Protein AF-A0A1V9Y8E9-F1 (afdb_monomer_lite)

Structure (mmCIF, N/CA/C/O backbone):
data_AF-A0A1V9Y8E9-F1
#
_entry.id   AF-A0A1V9Y8E9-F1
#
loop_
_atom_site.group_PDB
_atom_site.id
_atom_site.type_symbol
_atom_site.label_atom_id
_atom_site.label_alt_id
_atom_site.label_comp_id
_atom_site.label_asym_id
_atom_site.label_entity_id
_atom_site.label_seq_id
_atom_site.pdbx_PDB_ins_code
_atom_site.Cartn_x
_atom_site.Cartn_y
_atom_site.Cartn_z
_atom_site.occupancy
_atom_site.B_iso_or_equiv
_atom_site.auth_seq_id
_atom_site.auth_comp_id
_atom_site.auth_asym_id
_atom_site.auth_atom_id
_atom_site.pdbx_PDB_model_num
ATOM 1 N N . MET A 1 1 ? -46.757 1.514 10.590 1.00 27.94 1 MET A N 1
ATOM 2 C CA . MET A 1 1 ? -47.059 1.761 12.021 1.00 27.94 1 MET A CA 1
ATOM 3 C C . MET A 1 1 ? -45.812 1.598 12.901 1.00 27.94 1 MET A C 1
ATOM 5 O O . MET A 1 1 ? -45.515 2.509 13.655 1.00 27.94 1 MET A O 1
ATOM 9 N N . LEU A 1 2 ? -45.015 0.527 12.746 1.00 30.78 2 LEU A N 1
ATOM 10 C CA . LEU A 1 2 ? -43.746 0.341 13.482 1.00 30.78 2 LEU A CA 1
ATOM 11 C C . LEU A 1 2 ? -42.596 1.287 13.077 1.00 30.78 2 LEU A C 1
ATOM 13 O O . LEU A 1 2 ? -41.832 1.700 13.943 1.00 30.78 2 LEU A O 1
ATOM 17 N N . SER A 1 3 ? -42.491 1.683 11.804 1.00 28.12 3 SER A N 1
ATOM 18 C CA . SER A 1 3 ? -41.531 2.711 11.362 1.00 28.12 3 SER A CA 1
ATOM 19 C C . SER A 1 3 ? -41.838 4.088 11.962 1.00 28.12 3 SER A C 1
ATOM 21 O O . SER A 1 3 ? -40.923 4.800 12.355 1.00 28.12 3 SER A O 1
ATOM 23 N N . LEU A 1 4 ? -43.125 4.420 12.118 1.00 30.38 4 LEU A N 1
ATOM 24 C CA . LEU A 1 4 ? -43.595 5.629 12.798 1.00 30.38 4 LEU A CA 1
ATOM 25 C C . LEU A 1 4 ? -43.244 5.620 14.287 1.00 30.38 4 LEU A C 1
ATOM 27 O O . LEU A 1 4 ? -42.761 6.629 14.777 1.00 30.38 4 LEU A O 1
ATOM 31 N N . ILE A 1 5 ? -43.387 4.483 14.974 1.00 34.28 5 ILE A N 1
ATOM 32 C CA . ILE A 1 5 ? -43.028 4.349 16.395 1.00 34.28 5 ILE A CA 1
ATOM 33 C C . ILE A 1 5 ? -41.507 4.466 16.591 1.00 34.28 5 ILE A C 1
ATOM 35 O O . ILE A 1 5 ? -41.053 5.157 17.494 1.00 34.28 5 ILE A O 1
ATOM 39 N N . LEU A 1 6 ? -40.694 3.858 15.720 1.00 36.53 6 LEU A N 1
ATOM 40 C CA . LEU A 1 6 ? -39.227 3.951 15.782 1.00 36.53 6 LEU A CA 1
ATOM 41 C C . LEU A 1 6 ? -38.698 5.350 15.427 1.00 36.53 6 LEU A C 1
ATOM 43 O O . LEU A 1 6 ? -37.772 5.835 16.080 1.00 36.53 6 LEU A O 1
ATOM 47 N N . MET A 1 7 ? -39.310 6.016 14.445 1.00 35.41 7 MET A N 1
ATOM 48 C CA . MET A 1 7 ? -38.987 7.398 14.084 1.00 35.41 7 MET A CA 1
ATOM 49 C C . MET A 1 7 ? -39.458 8.376 15.168 1.00 35.41 7 MET A C 1
ATOM 51 O O . MET A 1 7 ? -38.724 9.301 15.505 1.00 35.41 7 MET A O 1
ATOM 55 N N . GLN A 1 8 ? -40.614 8.120 15.793 1.00 35.00 8 GLN A N 1
ATOM 56 C CA . GLN A 1 8 ? -41.109 8.867 16.951 1.00 35.00 8 GLN A CA 1
ATOM 57 C C . GLN A 1 8 ? -40.226 8.676 18.180 1.00 35.00 8 GLN A C 1
ATOM 59 O O . GLN A 1 8 ? -39.988 9.661 18.854 1.00 35.00 8 GLN A O 1
ATOM 64 N N . ILE A 1 9 ? -39.680 7.483 18.447 1.00 43.41 9 ILE A N 1
ATOM 65 C CA . ILE A 1 9 ? -38.758 7.229 19.573 1.00 43.41 9 ILE A CA 1
ATOM 66 C C . ILE A 1 9 ? -37.392 7.897 19.347 1.00 43.41 9 ILE A C 1
ATOM 68 O O . ILE A 1 9 ? -36.772 8.378 20.294 1.00 43.41 9 ILE A O 1
ATOM 72 N N . HIS A 1 10 ? -36.910 7.961 18.103 1.00 40.62 10 HIS A N 1
ATOM 73 C CA . HIS A 1 10 ? -35.666 8.664 17.779 1.00 40.62 10 HIS A CA 1
ATOM 74 C C . HIS A 1 10 ? -35.839 10.193 17.816 1.00 40.62 10 HIS A C 1
ATOM 76 O O . HIS A 1 10 ? -34.988 10.883 18.378 1.00 40.62 10 HIS A O 1
ATOM 82 N N . LEU A 1 11 ? -36.977 10.715 17.329 1.00 39.19 11 LEU A N 1
ATOM 83 C CA . LEU A 1 11 ? -37.386 12.104 17.572 1.00 39.19 11 LEU A CA 1
ATOM 84 C C . LEU A 1 11 ? -37.595 12.376 19.066 1.00 39.19 11 LEU A C 1
ATOM 86 O O . LEU A 1 11 ? -37.240 13.457 19.517 1.00 39.19 11 LEU A O 1
ATOM 90 N N . LEU A 1 12 ? -38.111 11.406 19.833 1.00 43.88 12 LEU A N 1
ATOM 91 C CA . LEU A 1 12 ? -38.261 11.494 21.286 1.00 43.88 12 LEU A CA 1
ATOM 92 C C . LEU A 1 12 ? -36.899 11.649 21.944 1.00 43.88 12 LEU A C 1
ATOM 94 O O . LEU A 1 12 ? -36.734 12.547 22.743 1.00 43.88 12 LEU A O 1
ATOM 98 N N . LEU A 1 13 ? -35.907 10.833 21.583 1.00 46.38 13 LEU A N 1
ATOM 99 C CA . LEU A 1 13 ? -34.541 10.935 22.109 1.00 46.38 13 LEU A CA 1
ATOM 100 C C . LEU A 1 13 ? -33.907 12.298 21.796 1.00 46.38 13 LEU A C 1
ATOM 102 O O . LEU A 1 13 ? -33.300 12.900 22.677 1.00 46.38 13 LEU A O 1
ATOM 106 N N . LEU A 1 14 ? -34.104 12.823 20.582 1.00 43.41 14 LEU A N 1
ATOM 107 C CA . LEU A 1 14 ? -33.632 14.154 20.170 1.00 43.41 14 LEU A CA 1
ATOM 108 C C . LEU A 1 14 ? -34.391 15.307 20.856 1.00 43.41 14 LEU A C 1
ATOM 110 O O . LEU A 1 14 ? -33.781 16.308 21.230 1.00 43.41 14 LEU A O 1
ATOM 114 N N . MET A 1 15 ? -35.706 15.177 21.050 1.00 40.22 15 MET A N 1
ATOM 115 C CA . MET A 1 15 ? -36.548 16.164 21.738 1.00 40.22 15 MET A CA 1
ATOM 116 C C . MET A 1 15 ? -36.391 16.111 23.260 1.00 40.22 15 MET A C 1
ATOM 118 O O . MET A 1 15 ? -36.452 17.150 23.905 1.00 40.22 15 MET A O 1
ATOM 122 N N . VAL A 1 16 ? -36.138 14.942 23.845 1.00 46.31 16 VAL A N 1
ATOM 123 C CA . VAL A 1 16 ? -35.890 14.745 25.280 1.00 46.31 16 VAL A CA 1
ATOM 124 C C . VAL A 1 16 ? -34.505 15.286 25.651 1.00 46.31 16 VAL A C 1
ATOM 126 O O . VAL A 1 16 ? -34.413 15.997 26.655 1.00 46.31 16 VAL A O 1
ATOM 129 N N . ARG A 1 17 ? -33.482 15.091 24.792 1.00 45.94 17 ARG A N 1
ATOM 130 C CA . ARG A 1 17 ? -32.176 15.788 24.880 1.00 45.94 17 ARG A CA 1
ATOM 131 C C . ARG A 1 17 ? -32.334 17.318 24.816 1.00 45.94 17 ARG A C 1
ATOM 133 O O . ARG A 1 17 ? -31.644 18.017 25.546 1.00 45.94 17 ARG A O 1
ATOM 140 N N . LYS A 1 18 ? -33.236 17.850 23.972 1.00 43.47 18 LYS A N 1
ATOM 141 C CA . LYS A 1 18 ? -33.399 19.308 23.759 1.00 43.47 18 LYS A CA 1
ATOM 142 C C . LYS A 1 18 ? -34.372 20.031 24.705 1.00 43.47 18 LYS A C 1
ATOM 144 O O . LYS A 1 18 ? -34.115 21.183 25.030 1.00 43.47 18 LYS A O 1
ATOM 149 N N . ASN A 1 19 ? -35.471 19.408 25.138 1.00 38.22 19 ASN A N 1
ATOM 150 C CA . ASN A 1 19 ? -36.590 20.108 25.795 1.00 38.22 19 ASN A CA 1
ATOM 151 C C . ASN A 1 19 ? -36.984 19.560 27.179 1.00 38.22 19 ASN A C 1
ATOM 153 O O . ASN A 1 19 ? -37.423 20.348 28.015 1.00 38.22 19 ASN A O 1
ATOM 157 N N . CYS A 1 20 ? -36.839 18.258 27.457 1.00 43.28 20 CYS A N 1
ATOM 158 C CA . CYS A 1 20 ? -37.268 17.687 28.747 1.00 43.28 20 CYS A CA 1
ATOM 159 C C . CYS A 1 20 ? -36.169 17.725 29.815 1.00 43.28 20 CYS A C 1
ATOM 161 O O . CYS A 1 20 ? -36.440 18.126 30.944 1.00 43.28 20 CYS A O 1
ATOM 163 N N . PHE A 1 21 ? -34.928 17.370 29.468 1.00 43.75 21 PHE A N 1
ATOM 164 C CA . PHE A 1 21 ? -33.824 17.347 30.440 1.00 43.75 21 PHE A CA 1
ATOM 165 C C . PHE A 1 21 ? -33.105 18.689 30.603 1.00 43.75 21 PHE A C 1
ATOM 167 O O . PHE A 1 21 ? -32.403 18.888 31.585 1.00 43.75 21 PHE A O 1
ATOM 174 N N . HIS A 1 22 ? -33.319 19.657 29.707 1.00 40.09 22 HIS A N 1
ATOM 175 C CA . HIS A 1 22 ? -32.633 20.950 29.803 1.00 40.09 22 HIS A CA 1
ATOM 176 C C . HIS A 1 22 ? -33.200 21.877 30.896 1.00 40.09 22 HIS A C 1
ATOM 178 O O . HIS A 1 22 ? -32.537 22.828 31.301 1.00 40.09 22 HIS A O 1
ATOM 184 N N . ARG A 1 23 ? -34.418 21.606 31.393 1.00 37.34 23 ARG A N 1
ATOM 185 C CA . ARG A 1 23 ? -35.087 22.395 32.448 1.00 37.34 23 ARG A CA 1
ATOM 186 C C . ARG A 1 23 ? -35.115 21.729 33.823 1.00 37.34 23 ARG A C 1
ATOM 188 O O . ARG A 1 23 ? -35.592 22.349 34.770 1.00 37.34 23 ARG A O 1
ATOM 195 N N . ILE A 1 24 ? -34.634 20.496 33.947 1.00 41.66 24 ILE A N 1
ATOM 196 C CA . ILE A 1 24 ? -34.676 19.739 35.198 1.00 41.66 24 ILE A CA 1
ATOM 197 C C . ILE A 1 24 ? -33.234 19.594 35.678 1.00 41.66 24 ILE A C 1
ATOM 199 O O . ILE A 1 24 ? -32.452 18.835 35.125 1.00 41.66 24 ILE A O 1
ATOM 203 N N . THR A 1 25 ? -32.881 20.345 36.718 1.00 37.84 25 THR A N 1
ATOM 204 C CA . THR A 1 25 ? -31.557 20.376 37.364 1.00 37.84 25 THR A CA 1
ATOM 205 C C . THR A 1 25 ? -31.200 19.083 38.119 1.00 37.84 25 THR A C 1
ATOM 207 O O . THR A 1 25 ? -30.209 19.040 38.841 1.00 37.84 25 THR A O 1
ATOM 210 N N . SER A 1 26 ? -31.982 18.017 37.939 1.00 43.72 26 SER A N 1
ATOM 211 C CA . SER A 1 26 ? -31.778 16.684 38.502 1.00 43.72 26 SER A CA 1
ATOM 212 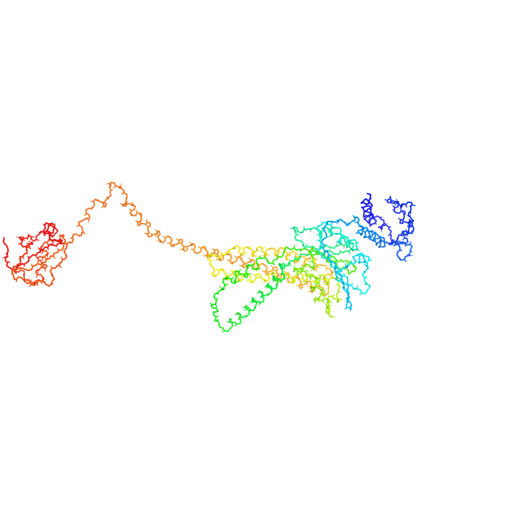C C . SER A 1 26 ? -31.899 15.645 37.385 1.00 43.72 26 SER A C 1
ATOM 214 O O . SER A 1 26 ? -32.958 15.521 36.776 1.00 43.72 26 SER A O 1
ATOM 216 N N . TYR A 1 27 ? -30.834 14.885 37.126 1.00 56.19 27 TYR A N 1
ATOM 217 C CA . TYR A 1 27 ? -30.711 13.902 36.034 1.00 56.19 27 TYR A CA 1
ATOM 218 C C . TYR A 1 27 ? -31.659 12.683 36.126 1.00 56.19 27 TYR A C 1
ATOM 220 O O . TYR A 1 27 ? -31.591 11.787 35.285 1.00 56.19 27 TYR A O 1
ATOM 228 N N . ASN A 1 28 ? -32.576 12.675 37.097 1.00 59.16 28 ASN A N 1
ATOM 229 C CA . ASN A 1 28 ? -33.458 11.561 37.424 1.00 59.16 28 ASN A CA 1
ATOM 230 C C . ASN A 1 28 ? -34.929 11.990 37.329 1.00 59.16 28 ASN A C 1
ATOM 232 O O . ASN A 1 28 ? -35.324 13.043 37.843 1.00 59.16 28 ASN A O 1
ATOM 236 N N . VAL A 1 29 ? -35.757 11.163 36.686 1.00 65.25 29 VAL A N 1
ATOM 237 C CA . VAL A 1 29 ? -37.194 11.417 36.502 1.00 65.25 29 VAL A CA 1
ATOM 238 C C . VAL A 1 29 ? -38.008 10.381 37.275 1.00 65.25 29 VAL A C 1
ATOM 240 O O . VAL A 1 29 ? -37.905 9.187 37.018 1.00 65.25 29 VAL A O 1
ATOM 243 N N . CYS A 1 30 ? -38.863 10.822 38.203 1.00 67.81 30 CYS A N 1
ATOM 244 C CA . CYS A 1 30 ? -39.810 9.927 38.878 1.00 67.81 30 CYS A CA 1
ATOM 245 C C . CYS A 1 30 ? -40.819 9.329 37.887 1.00 67.81 30 CYS A C 1
ATOM 247 O O . CYS A 1 30 ? -41.241 9.986 36.932 1.00 67.81 30 CYS A O 1
ATOM 249 N N . TYR A 1 31 ? -41.298 8.118 38.171 1.00 71.31 31 TYR A N 1
ATOM 250 C CA . TYR A 1 31 ? -42.186 7.359 37.281 1.00 71.31 31 TYR A CA 1
ATOM 251 C C . TYR A 1 31 ? -43.454 8.109 36.843 1.00 71.31 31 TYR A C 1
ATOM 253 O O . TYR A 1 31 ? -43.887 7.987 35.697 1.00 71.31 31 TYR A O 1
ATOM 261 N N . THR A 1 32 ? -44.038 8.907 37.741 1.00 66.56 32 THR A N 1
ATOM 262 C CA . THR A 1 32 ? -45.237 9.715 37.472 1.00 66.56 32 THR A CA 1
ATOM 263 C C . THR A 1 32 ? -44.960 10.822 36.459 1.00 66.56 32 THR A C 1
ATOM 265 O O . THR A 1 32 ? -45.705 10.973 35.495 1.00 66.56 32 THR A O 1
ATOM 268 N N . LYS A 1 33 ? -43.833 11.528 36.606 1.00 66.69 33 LYS A N 1
ATOM 269 C CA . LYS A 1 33 ? -43.408 12.582 35.674 1.00 66.69 33 LYS A CA 1
ATOM 270 C C . LYS A 1 33 ? -43.026 12.028 34.304 1.00 66.69 33 LYS A C 1
ATOM 272 O O . LYS A 1 33 ? -43.284 12.678 33.295 1.00 66.69 33 LYS A O 1
ATOM 277 N N . LEU A 1 34 ? -42.435 10.831 34.252 1.00 65.06 34 LEU A N 1
ATOM 278 C CA . LEU A 1 34 ? -42.144 10.162 32.984 1.00 65.06 34 LEU A CA 1
ATOM 279 C C . LEU A 1 34 ? -43.442 9.797 32.246 1.00 65.06 34 LEU A C 1
ATOM 281 O O . LEU A 1 34 ? -43.548 10.032 31.044 1.00 65.06 34 LEU A O 1
ATOM 285 N N . TYR A 1 35 ? -44.436 9.258 32.960 1.00 65.12 35 TYR A N 1
ATOM 286 C CA . TYR A 1 35 ? -45.745 8.932 32.389 1.00 65.12 35 TYR A CA 1
ATOM 287 C C . TYR A 1 35 ? -46.456 10.178 31.848 1.00 65.12 35 TYR A C 1
ATOM 289 O O . TYR A 1 35 ? -46.887 10.188 30.698 1.00 65.12 35 TYR A O 1
ATOM 297 N N . GLU A 1 36 ? -46.507 11.255 32.635 1.00 62.78 36 GLU A N 1
ATOM 298 C CA . GLU A 1 36 ? -47.076 12.541 32.214 1.00 62.78 36 GLU A CA 1
ATOM 299 C C . GLU A 1 36 ? -46.347 13.121 30.994 1.00 62.78 36 GLU A C 1
ATOM 301 O O . GLU A 1 36 ? -46.990 13.606 30.065 1.00 62.78 36 GLU A O 1
ATOM 306 N N . GLY A 1 37 ? -45.015 13.012 30.949 1.00 62.12 37 GLY A N 1
ATOM 307 C CA . GLY A 1 37 ? -44.209 13.431 29.803 1.00 62.12 37 GLY A CA 1
ATOM 308 C C . GLY A 1 37 ? -44.497 12.625 28.533 1.00 62.12 37 GLY A C 1
ATOM 309 O O . GLY A 1 37 ? -44.629 13.201 27.456 1.00 62.12 37 GLY A O 1
ATOM 310 N N . LEU A 1 38 ? -44.647 11.302 28.643 1.00 61.25 38 LEU A N 1
ATOM 311 C CA . LEU A 1 38 ? -44.994 10.433 27.511 1.00 61.25 38 LEU A CA 1
ATOM 312 C C . LEU A 1 38 ? -46.406 10.715 26.983 1.00 61.25 38 LEU A C 1
ATOM 314 O O . LEU A 1 38 ? -46.599 10.797 25.769 1.00 61.25 38 LEU A O 1
ATOM 318 N N . VAL A 1 39 ? -47.367 10.940 27.884 1.00 61.06 39 VAL A N 1
ATOM 319 C CA . VAL A 1 39 ? -48.742 11.324 27.533 1.00 61.06 39 VAL A CA 1
ATOM 320 C C . VAL A 1 39 ? -48.775 12.708 26.876 1.00 61.06 39 VAL A C 1
ATOM 322 O O . VAL A 1 39 ? -49.444 12.878 25.858 1.00 61.06 39 VAL A O 1
ATOM 325 N N . ALA A 1 40 ? -47.996 13.675 27.373 1.00 54.97 40 ALA A N 1
ATOM 326 C CA . ALA A 1 40 ? -47.855 15.000 26.760 1.00 54.97 40 ALA A CA 1
ATOM 327 C C . ALA A 1 40 ? -47.226 14.950 25.353 1.00 54.97 40 ALA A C 1
ATOM 329 O O . ALA A 1 40 ? -47.510 15.804 24.515 1.00 54.97 40 ALA A O 1
ATOM 330 N N . LEU A 1 41 ? -46.412 13.927 25.073 1.00 48.50 41 LEU A N 1
ATOM 331 C CA . LEU A 1 41 ? -45.850 13.633 23.750 1.00 48.50 41 LEU A CA 1
ATOM 332 C C . LEU A 1 41 ? -46.800 12.798 22.864 1.00 48.50 41 LEU A C 1
ATOM 334 O O . LEU A 1 41 ? -46.433 12.421 21.751 1.00 48.50 41 LEU A O 1
ATOM 338 N N . GLY A 1 42 ? -48.022 12.516 23.333 1.00 47.28 42 GLY A N 1
ATOM 339 C CA . GLY A 1 42 ? -49.058 11.780 22.603 1.00 47.28 42 GLY A CA 1
ATOM 340 C C . GLY A 1 42 ? -48.898 10.256 22.623 1.00 47.28 42 GLY A C 1
ATOM 341 O O . GLY A 1 42 ? -49.645 9.554 21.939 1.00 47.28 42 GLY A O 1
ATOM 342 N N . ILE A 1 43 ? -47.955 9.720 23.402 1.00 54.75 43 ILE A N 1
ATOM 343 C CA . ILE A 1 43 ? -47.678 8.283 23.486 1.00 54.75 43 ILE A CA 1
ATOM 344 C C . ILE A 1 43 ? -48.504 7.681 24.622 1.00 54.75 43 ILE A C 1
ATOM 346 O O . ILE A 1 43 ? -48.225 7.899 25.798 1.00 54.75 43 ILE A O 1
ATOM 350 N N . HIS A 1 44 ? -49.506 6.880 24.262 1.00 57.53 44 HIS A N 1
ATOM 351 C CA . HIS A 1 44 ? -50.365 6.180 25.214 1.00 57.53 44 HIS A CA 1
ATOM 352 C C . HIS A 1 44 ? -49.958 4.707 25.304 1.00 57.53 44 HIS A C 1
ATOM 354 O O . HIS A 1 44 ? -49.737 4.047 24.285 1.00 57.53 44 HIS A O 1
ATOM 360 N N . CYS A 1 45 ? -49.846 4.181 26.526 1.00 55.66 45 CYS A N 1
ATOM 361 C CA . CYS A 1 45 ? -49.600 2.757 26.729 1.00 55.66 45 CYS A CA 1
ATOM 362 C C . CYS A 1 45 ? -50.869 1.967 26.341 1.00 55.66 45 CYS A C 1
ATOM 364 O O . CYS A 1 45 ? -51.962 2.382 26.729 1.00 55.66 45 CYS A O 1
ATOM 366 N N . PRO A 1 46 ? -50.774 0.856 25.586 1.00 64.31 46 PRO A N 1
ATOM 367 C CA . PRO A 1 46 ? -51.939 0.038 25.252 1.00 64.31 46 PRO A CA 1
ATOM 368 C C . PRO A 1 46 ? -52.629 -0.476 26.522 1.00 64.31 46 PRO A C 1
ATOM 370 O O . PRO A 1 46 ? -51.947 -0.938 27.434 1.00 64.31 46 PRO A O 1
ATOM 373 N N . GLU A 1 47 ? -53.965 -0.495 26.551 1.00 54.91 47 GLU A N 1
ATOM 374 C CA . GLU A 1 47 ? -54.788 -0.833 27.736 1.00 54.91 47 GLU A CA 1
ATOM 375 C C . GLU A 1 47 ? -54.469 -2.194 28.395 1.00 54.91 47 GLU A C 1
ATOM 377 O O . GLU A 1 47 ? -54.849 -2.444 29.534 1.00 54.91 47 GLU A O 1
ATOM 382 N N . LYS A 1 48 ? -53.753 -3.086 27.698 1.00 54.16 48 LYS A N 1
ATOM 383 C CA . LYS A 1 48 ? -53.369 -4.425 28.179 1.00 54.16 48 LYS A CA 1
ATOM 384 C C . LYS A 1 48 ? -51.985 -4.499 28.840 1.00 54.16 48 LYS A C 1
ATOM 386 O O . LYS A 1 48 ? -51.580 -5.589 29.242 1.00 54.16 48 LYS A O 1
ATOM 391 N N . VAL A 1 49 ? -51.233 -3.400 28.922 1.00 59.19 49 VAL A N 1
ATOM 392 C CA . VAL A 1 49 ? -49.852 -3.398 29.434 1.00 59.19 49 VAL A CA 1
ATOM 393 C C . VAL A 1 49 ? -49.755 -2.578 30.721 1.00 59.19 49 VAL A C 1
ATOM 395 O O . VAL A 1 49 ? -49.956 -1.370 30.720 1.00 59.19 49 VAL A O 1
ATOM 398 N N . ASP A 1 50 ? -49.381 -3.237 31.822 1.00 66.38 50 ASP A N 1
ATOM 399 C CA . ASP A 1 50 ? -49.055 -2.575 33.092 1.00 66.38 50 ASP A CA 1
ATOM 400 C C . ASP A 1 50 ? -47.808 -1.688 32.932 1.00 66.38 50 ASP A C 1
ATOM 402 O O . ASP A 1 50 ? -46.673 -2.178 32.979 1.00 66.38 50 ASP A O 1
ATOM 406 N N . PHE A 1 51 ? -48.002 -0.373 32.810 1.00 63.50 51 PHE A N 1
ATOM 407 C CA . PHE A 1 51 ? -46.910 0.605 32.731 1.00 63.50 51 PHE A CA 1
ATOM 408 C C . PHE A 1 51 ? -45.937 0.478 33.918 1.00 63.50 51 PHE A C 1
ATOM 410 O O . PHE A 1 51 ? -44.723 0.460 33.738 1.00 63.50 51 PHE A O 1
ATOM 417 N N . ASN A 1 52 ? -46.454 0.238 35.127 1.00 65.19 52 ASN A N 1
ATOM 418 C CA . ASN A 1 52 ? -45.638 0.038 36.329 1.00 65.19 52 ASN A CA 1
ATOM 419 C C . ASN A 1 52 ? -44.750 -1.218 36.281 1.00 65.19 52 ASN A C 1
ATOM 421 O O . ASN A 1 52 ? -43.681 -1.232 36.888 1.00 65.19 52 ASN A O 1
ATOM 425 N N . LYS A 1 53 ? -45.150 -2.281 35.567 1.00 66.44 53 LYS A N 1
ATOM 426 C CA . LYS A 1 53 ? -44.286 -3.462 35.372 1.00 66.44 53 LYS A CA 1
ATOM 427 C C . LYS A 1 53 ? -43.179 -3.196 34.358 1.00 66.44 53 LYS A C 1
ATOM 429 O O . LYS A 1 53 ? -42.108 -3.780 34.483 1.00 66.44 53 LYS A O 1
ATOM 434 N N . LEU A 1 54 ? -43.440 -2.353 33.360 1.00 63.50 54 LEU A N 1
ATOM 435 C CA . LEU A 1 54 ? -42.443 -1.931 32.378 1.00 63.50 54 LEU A CA 1
ATOM 436 C C . LEU A 1 54 ? -41.394 -1.027 33.035 1.00 63.50 54 LEU A C 1
ATOM 438 O O . LEU A 1 54 ? -40.203 -1.268 32.891 1.00 63.50 54 LEU A O 1
ATOM 442 N N . ILE A 1 55 ? -41.846 -0.057 33.827 1.00 66.38 55 ILE A N 1
ATOM 443 C CA . ILE A 1 55 ? -40.997 0.877 34.571 1.00 66.38 55 ILE A CA 1
ATOM 444 C C . ILE A 1 55 ? -40.107 0.151 35.586 1.00 66.38 55 ILE A C 1
ATOM 446 O O . ILE A 1 55 ? -38.908 0.385 35.606 1.00 66.38 55 ILE A O 1
ATOM 450 N N . LYS A 1 56 ? -40.641 -0.834 36.321 1.00 67.62 56 LYS A N 1
ATOM 451 C CA . LYS A 1 56 ? -39.846 -1.698 37.219 1.00 67.62 56 LYS A CA 1
ATOM 452 C C . LYS A 1 56 ? -38.802 -2.577 36.517 1.00 67.62 56 LYS A C 1
ATOM 454 O O . LYS A 1 56 ? -37.986 -3.193 37.192 1.00 67.62 56 LYS A O 1
ATOM 459 N N . LYS A 1 57 ? -38.884 -2.730 35.192 1.00 65.25 57 LYS A N 1
ATOM 460 C CA . LYS A 1 57 ? -37.850 -3.395 34.383 1.00 65.25 57 LYS A CA 1
ATOM 461 C C . LYS A 1 57 ? -36.837 -2.408 33.800 1.00 65.25 57 LYS A C 1
ATOM 463 O O . LYS A 1 57 ? -35.796 -2.858 33.340 1.00 65.25 57 LYS A O 1
ATOM 468 N N . ILE A 1 58 ? -37.184 -1.122 33.751 1.00 65.44 58 ILE A N 1
ATOM 469 C CA . ILE A 1 58 ? -36.330 -0.033 33.264 1.00 65.44 58 ILE A CA 1
ATOM 470 C C . ILE A 1 58 ? -35.444 0.487 34.389 1.00 65.44 58 ILE A C 1
ATOM 472 O O . ILE A 1 58 ? -34.264 0.697 34.159 1.00 65.44 58 ILE A O 1
ATOM 476 N N . ASP A 1 59 ? -36.018 0.641 35.578 1.00 68.50 59 ASP A N 1
ATOM 477 C CA . ASP A 1 59 ? -35.300 0.988 36.798 1.00 68.50 59 ASP A CA 1
ATOM 478 C C . ASP A 1 59 ? -34.493 -0.232 37.282 1.00 68.50 59 ASP A C 1
ATOM 480 O O . ASP A 1 59 ? -35.039 -1.207 37.822 1.00 68.50 59 ASP A O 1
ATOM 484 N N . THR A 1 60 ? -33.195 -0.211 36.985 1.00 67.12 60 THR A N 1
ATOM 485 C CA . THR A 1 60 ? -32.265 -1.311 37.258 1.00 67.12 60 THR A CA 1
ATOM 486 C C . THR A 1 60 ? -31.689 -1.252 38.664 1.00 67.12 60 THR A C 1
ATOM 488 O O . THR A 1 60 ? -31.432 -2.311 39.248 1.00 67.12 60 THR A O 1
ATOM 491 N N . ASP A 1 61 ? -31.503 -0.054 39.213 1.00 73.25 61 ASP A N 1
ATOM 492 C CA . ASP A 1 61 ? -30.979 0.159 40.564 1.00 73.25 61 ASP A CA 1
ATOM 493 C C . ASP A 1 61 ? -32.075 0.186 41.649 1.00 73.25 61 ASP A C 1
ATOM 495 O O . ASP A 1 61 ? -31.780 0.042 42.839 1.00 73.25 61 ASP A O 1
ATOM 499 N N . ARG A 1 62 ? -33.345 0.204 41.228 1.00 71.81 62 ARG A N 1
ATOM 500 C CA . ARG A 1 62 ? -34.560 0.251 42.052 1.00 71.81 62 ARG A CA 1
ATOM 501 C C . ARG A 1 62 ? -34.628 1.499 42.926 1.00 71.81 62 ARG A C 1
ATOM 503 O O . ARG A 1 62 ? -35.194 1.431 44.024 1.00 71.81 62 ARG A O 1
ATOM 510 N N . ASP A 1 63 ? -34.072 2.615 42.465 1.00 76.56 63 ASP A N 1
ATOM 511 C CA . ASP A 1 63 ? -34.059 3.874 43.210 1.00 76.56 63 ASP A CA 1
ATOM 512 C C . ASP A 1 63 ? -35.407 4.631 43.162 1.00 76.56 63 ASP A C 1
ATOM 514 O O . ASP A 1 63 ? -35.618 5.597 43.904 1.00 76.56 63 ASP A O 1
ATOM 518 N N . GLY A 1 64 ? -36.373 4.149 42.366 1.00 69.56 64 GLY A N 1
ATOM 519 C CA . GLY A 1 64 ? -37.704 4.749 42.226 1.00 69.56 64 GLY A CA 1
ATOM 520 C C . GLY A 1 64 ? -37.747 5.924 41.245 1.00 69.56 64 GLY A C 1
ATOM 521 O O . GLY A 1 64 ? -38.788 6.580 41.091 1.00 69.56 64 GLY A O 1
ATOM 522 N N . THR A 1 65 ? -36.637 6.185 40.567 1.00 71.19 65 THR A N 1
ATOM 523 C CA . THR A 1 65 ? -36.478 7.147 39.488 1.00 71.19 65 THR A CA 1
ATOM 524 C C . THR A 1 65 ? -35.928 6.447 38.245 1.00 71.19 65 THR A C 1
ATOM 526 O O . THR A 1 65 ? -35.630 5.263 38.255 1.00 71.19 65 THR A O 1
ATOM 529 N N . ILE A 1 66 ? -35.948 7.130 37.103 1.00 68.62 66 ILE A N 1
ATOM 530 C CA . ILE A 1 66 ? -35.319 6.640 35.877 1.00 68.62 66 ILE A CA 1
ATOM 531 C C . ILE A 1 66 ? -34.294 7.677 35.466 1.00 68.62 66 ILE A C 1
ATOM 533 O O . ILE A 1 66 ? -34.644 8.834 35.185 1.00 68.62 66 ILE A O 1
ATOM 537 N N . SER A 1 67 ? -33.037 7.256 35.439 1.00 71.38 67 SER A N 1
ATOM 538 C CA . SER A 1 67 ? -31.958 8.049 34.866 1.00 71.38 67 SER A CA 1
ATOM 539 C C . SER A 1 67 ? -32.042 8.055 33.334 1.00 71.38 67 SER A C 1
ATOM 541 O O . SER A 1 67 ? -32.641 7.178 32.699 1.00 71.38 67 SER A O 1
ATOM 543 N N . LEU A 1 68 ? -31.431 9.062 32.706 1.00 70.12 68 LEU A N 1
ATOM 544 C CA . LEU A 1 68 ? -31.334 9.117 31.244 1.00 70.12 68 LEU A CA 1
ATOM 545 C C . LEU A 1 68 ? -30.620 7.874 30.677 1.00 70.12 68 LEU A C 1
ATOM 547 O O . LEU A 1 68 ? -31.039 7.348 29.645 1.00 70.12 68 LEU A O 1
ATOM 551 N N . ASP A 1 69 ? -29.595 7.383 31.373 1.00 68.69 69 ASP A N 1
ATOM 552 C CA . ASP A 1 69 ? -28.783 6.244 30.941 1.00 68.69 69 ASP A CA 1
ATOM 553 C C . ASP A 1 69 ? -29.562 4.925 30.988 1.00 68.69 69 ASP A C 1
ATOM 555 O O . ASP A 1 69 ? -29.508 4.145 30.036 1.00 68.69 69 ASP A O 1
ATOM 559 N N . GLU A 1 70 ? -30.370 4.696 32.026 1.00 70.44 70 GLU A N 1
ATOM 560 C CA . GLU A 1 70 ? -31.253 3.524 32.115 1.00 70.44 70 GLU A CA 1
ATOM 561 C C . GLU A 1 70 ? -32.331 3.529 31.032 1.00 70.44 70 GLU A C 1
ATOM 563 O O . GLU A 1 70 ? -32.612 2.504 30.399 1.00 70.44 70 GLU A O 1
ATOM 568 N N . PHE A 1 71 ? -32.911 4.701 30.761 1.00 69.44 71 PHE A N 1
ATOM 569 C CA . PHE A 1 71 ? -33.886 4.849 29.688 1.00 69.44 71 PHE A CA 1
ATOM 570 C C . PHE A 1 71 ? -33.263 4.545 28.319 1.00 69.44 71 PHE A C 1
ATOM 572 O O . PHE A 1 71 ? -33.844 3.799 27.522 1.00 69.44 71 PHE A O 1
ATOM 579 N N . ILE A 1 72 ? -32.068 5.080 28.047 1.00 71.25 72 ILE A N 1
ATOM 580 C CA . ILE A 1 72 ? -31.322 4.788 26.819 1.00 71.25 72 ILE A CA 1
ATOM 581 C C . ILE A 1 72 ? -31.009 3.290 26.739 1.00 71.25 72 ILE A C 1
ATOM 583 O O . ILE A 1 72 ? -31.280 2.678 25.701 1.00 71.25 72 ILE A O 1
ATOM 587 N N . HIS A 1 73 ? -30.533 2.685 27.829 1.00 71.38 73 HIS A N 1
ATOM 588 C CA . HIS A 1 73 ? -30.194 1.267 27.892 1.00 71.38 73 HIS A CA 1
ATOM 589 C C . HIS A 1 73 ? -31.387 0.377 27.530 1.00 71.38 73 HIS A C 1
ATOM 591 O O . HIS A 1 73 ? -31.276 -0.495 26.665 1.00 71.38 73 HIS A O 1
ATOM 597 N N . VAL A 1 74 ? -32.575 0.626 28.088 1.00 67.88 74 VAL A N 1
ATOM 598 C CA . VAL A 1 74 ? -33.758 -0.177 27.741 1.00 67.88 74 VAL A CA 1
ATOM 599 C C . VAL A 1 74 ? -34.189 0.026 26.293 1.00 67.88 74 VAL A C 1
ATOM 601 O O . VAL A 1 74 ? -34.527 -0.946 25.609 1.00 67.88 74 VAL A O 1
ATOM 604 N N . VAL A 1 75 ? -34.139 1.255 25.777 1.00 69.56 75 VAL A N 1
ATOM 605 C CA . VAL A 1 75 ? -34.434 1.508 24.360 1.00 69.56 75 VAL A CA 1
ATOM 606 C C . VAL A 1 75 ? -33.447 0.760 23.454 1.00 69.56 75 VAL A C 1
ATOM 608 O O . VAL A 1 75 ? -33.869 0.193 22.442 1.00 69.56 75 VAL A O 1
ATOM 611 N N . GLN A 1 76 ? -32.161 0.694 23.814 1.00 72.75 76 GLN A N 1
ATOM 612 C CA . GLN A 1 76 ? -31.168 -0.111 23.097 1.00 72.75 76 GLN A CA 1
ATOM 613 C C . GLN A 1 76 ? -31.514 -1.601 23.142 1.00 72.75 76 GLN A C 1
ATOM 615 O O . GLN A 1 76 ? -31.525 -2.246 22.094 1.00 72.75 76 GLN A O 1
ATOM 620 N N . MET A 1 77 ? -31.862 -2.137 24.314 1.00 68.81 77 MET A N 1
ATOM 621 C CA . MET A 1 77 ? -32.228 -3.548 24.486 1.00 68.81 77 MET A CA 1
ATOM 622 C C . MET A 1 77 ? -33.449 -3.929 23.643 1.00 68.81 77 MET A C 1
ATOM 624 O O . MET A 1 77 ? -33.448 -4.971 22.988 1.00 68.81 77 MET A O 1
ATOM 628 N N . ILE A 1 78 ? -34.467 -3.064 23.591 1.00 68.88 78 ILE A N 1
ATOM 629 C CA . ILE A 1 78 ? -35.668 -3.273 22.769 1.00 68.88 78 ILE A CA 1
ATOM 630 C C . ILE A 1 78 ? -35.319 -3.243 21.278 1.00 68.88 78 ILE A C 1
ATOM 632 O O . ILE A 1 78 ? -35.756 -4.114 20.521 1.00 68.88 78 ILE A O 1
ATOM 636 N N . LYS A 1 79 ? -34.518 -2.263 20.842 1.00 68.88 79 LYS A N 1
ATOM 637 C CA . LYS A 1 79 ? -34.081 -2.154 19.444 1.00 68.88 79 LYS A CA 1
ATOM 638 C C . LYS A 1 79 ? -33.226 -3.351 19.019 1.00 68.88 79 LYS A C 1
ATOM 640 O O . LYS A 1 79 ? -33.461 -3.909 17.951 1.00 68.88 79 LYS A O 1
ATOM 645 N N . LEU A 1 80 ? -32.285 -3.778 19.862 1.00 72.94 80 LEU A N 1
ATOM 646 C CA . LEU A 1 80 ? -31.464 -4.968 19.634 1.00 72.94 80 LEU A CA 1
ATOM 647 C C . LEU A 1 80 ? -32.330 -6.222 19.542 1.00 72.94 80 LEU A C 1
ATOM 649 O O . LEU A 1 80 ? -32.217 -6.960 18.569 1.00 72.94 80 LEU A O 1
ATOM 653 N N . ALA A 1 81 ? -33.244 -6.432 20.494 1.00 68.75 81 ALA A N 1
ATOM 654 C CA . ALA A 1 81 ? -34.167 -7.566 20.474 1.00 68.75 81 ALA A CA 1
ATOM 655 C C . ALA A 1 81 ? -35.032 -7.593 19.202 1.00 68.75 81 ALA A C 1
ATOM 657 O O . ALA A 1 81 ? -35.346 -8.666 18.689 1.00 68.75 81 ALA A O 1
ATOM 658 N N . HIS A 1 82 ? -35.383 -6.426 18.655 1.00 69.12 82 HIS A N 1
ATOM 659 C CA . HIS A 1 82 ? -36.102 -6.333 17.388 1.00 69.12 82 HIS A CA 1
ATOM 660 C C . HIS A 1 82 ? -35.247 -6.763 16.185 1.00 69.12 82 HIS A C 1
ATOM 662 O O . HIS A 1 82 ? -35.742 -7.496 15.336 1.00 69.12 82 HIS A O 1
ATOM 668 N N . LEU A 1 83 ? -33.962 -6.389 16.144 1.00 71.25 83 LEU A N 1
ATOM 669 C CA . LEU A 1 83 ? -33.012 -6.799 15.093 1.00 71.25 83 LEU A CA 1
ATOM 670 C C . LEU A 1 83 ? -32.651 -8.297 15.119 1.00 71.25 83 LEU A C 1
ATOM 672 O O . LEU A 1 83 ? -31.912 -8.770 14.254 1.00 71.25 83 LEU A O 1
ATOM 676 N N . PHE A 1 84 ? -33.106 -9.045 16.126 1.00 71.50 84 PHE A N 1
ATOM 677 C CA . PHE A 1 84 ? -32.980 -10.504 16.193 1.00 71.50 84 PHE A CA 1
ATOM 678 C C . PHE A 1 84 ? -34.265 -11.237 15.781 1.00 71.50 84 PHE A C 1
ATOM 680 O O . PHE A 1 84 ? -34.286 -12.467 15.784 1.00 71.50 84 PHE A O 1
ATOM 687 N N . LYS A 1 85 ? -35.337 -10.522 15.406 1.00 69.69 85 LYS A N 1
ATOM 688 C CA . LYS A 1 85 ? -36.573 -11.159 14.941 1.00 69.69 85 LYS A CA 1
ATOM 689 C C . LYS A 1 85 ? -36.390 -11.808 13.559 1.00 69.69 85 LYS A C 1
ATOM 691 O O . LYS A 1 85 ? -35.736 -11.209 12.703 1.00 69.69 85 LYS A O 1
ATOM 696 N N . PRO A 1 86 ? -37.029 -12.968 13.308 1.00 57.50 86 PRO A N 1
ATOM 697 C CA . PRO A 1 86 ? -36.919 -13.709 12.047 1.00 57.50 86 PRO A CA 1
ATOM 698 C C . PRO A 1 86 ? -37.341 -12.894 10.816 1.00 57.50 86 PRO A C 1
ATOM 700 O O . PRO A 1 86 ? -36.747 -13.047 9.764 1.00 57.50 86 PRO A O 1
ATOM 703 N N . GLU A 1 87 ? -38.284 -11.959 10.959 1.00 55.78 87 GLU A N 1
ATOM 704 C CA . GLU A 1 87 ? -38.754 -11.080 9.871 1.00 55.78 87 GLU A CA 1
ATOM 705 C C . GLU A 1 87 ? -37.700 -10.067 9.380 1.00 55.78 87 GLU A C 1
ATOM 707 O O . GLU A 1 87 ? -37.852 -9.503 8.305 1.00 55.78 87 GLU A O 1
ATOM 712 N N . SER A 1 88 ? -36.646 -9.812 10.167 1.00 52.62 88 SER A N 1
ATOM 713 C CA . SER A 1 88 ? -35.539 -8.907 9.802 1.00 52.62 88 SER A CA 1
ATOM 714 C C . SER A 1 88 ? -34.346 -9.624 9.156 1.00 52.62 88 SER A C 1
ATOM 716 O O . SER A 1 88 ? -33.369 -8.980 8.776 1.00 52.62 88 SER A O 1
ATOM 718 N N . LEU A 1 89 ? -34.416 -10.954 9.049 1.00 55.97 89 LEU A N 1
ATOM 719 C CA . LEU A 1 89 ? -33.462 -11.784 8.322 1.00 55.97 89 LEU A CA 1
ATOM 720 C C . LEU A 1 89 ? -33.948 -11.912 6.873 1.00 55.97 89 LEU A C 1
ATOM 722 O O . LEU A 1 89 ? -34.531 -12.927 6.506 1.00 55.97 89 LEU A O 1
ATOM 726 N N . ASP A 1 90 ? -33.731 -10.878 6.056 1.00 48.69 90 ASP A N 1
ATOM 727 C CA . ASP A 1 90 ? -33.888 -11.017 4.604 1.00 48.69 90 ASP A CA 1
ATOM 728 C C . ASP A 1 90 ? -32.961 -12.146 4.112 1.00 48.69 90 ASP A C 1
ATOM 730 O O . ASP A 1 90 ? -31.761 -12.157 4.390 1.00 48.69 90 ASP A O 1
ATOM 734 N N . GLU A 1 91 ? -33.519 -13.118 3.387 1.00 45.97 91 GLU A N 1
ATOM 735 C CA . GLU A 1 91 ? -32.844 -14.342 2.921 1.00 45.97 91 GLU A CA 1
ATOM 736 C C . GLU A 1 91 ? -31.782 -14.113 1.818 1.00 45.97 91 GLU A C 1
ATOM 738 O O . GLU A 1 91 ? -31.238 -15.068 1.264 1.00 45.97 91 GLU A O 1
ATOM 743 N N . GLY A 1 92 ? -31.434 -12.866 1.493 1.00 42.53 92 GLY A N 1
ATOM 744 C CA . GLY A 1 92 ? -30.522 -12.528 0.399 1.00 42.53 92 GLY A CA 1
ATOM 745 C C . GLY A 1 92 ? -29.153 -12.042 0.876 1.00 42.53 92 GLY A C 1
ATOM 746 O O . GLY A 1 92 ? -29.053 -10.948 1.415 1.00 42.53 92 GLY A O 1
ATOM 747 N N . LEU A 1 93 ? -28.099 -12.810 0.573 1.00 43.53 93 LEU A N 1
ATOM 748 C CA . LEU A 1 93 ? -26.663 -12.501 0.744 1.00 43.53 93 LEU A CA 1
ATOM 749 C C . LEU A 1 93 ? -26.096 -12.611 2.171 1.00 43.53 93 LEU A C 1
ATOM 751 O O . LEU A 1 93 ? -25.676 -11.637 2.792 1.00 43.53 93 LEU A O 1
ATOM 755 N N . ARG A 1 94 ? -25.958 -13.856 2.641 1.00 48.03 94 ARG A N 1
ATOM 756 C CA . ARG A 1 94 ? -25.013 -14.201 3.714 1.00 48.03 94 ARG A CA 1
ATOM 757 C C . ARG A 1 94 ? -23.579 -14.072 3.187 1.00 48.03 94 ARG A C 1
ATOM 759 O O . ARG A 1 94 ? -23.065 -15.014 2.591 1.00 48.03 94 ARG A O 1
ATOM 766 N N . LEU A 1 95 ? -22.926 -12.935 3.413 1.00 51.22 95 LEU A N 1
ATOM 767 C CA . LEU A 1 95 ? -21.474 -12.963 3.597 1.00 51.22 95 LEU A CA 1
ATOM 768 C C . LEU A 1 95 ? -21.207 -13.559 4.985 1.00 51.22 95 LEU A C 1
ATOM 770 O O . LEU A 1 95 ? -21.954 -13.302 5.933 1.00 51.22 95 LEU A O 1
ATOM 774 N N . ASN A 1 96 ? -20.190 -14.413 5.091 1.00 60.66 96 ASN A N 1
ATOM 775 C CA . ASN A 1 96 ? -19.814 -15.099 6.328 1.00 60.66 96 ASN A CA 1
ATOM 776 C C . ASN A 1 96 ? -19.121 -14.122 7.290 1.00 60.66 96 ASN A C 1
ATOM 778 O O . ASN A 1 96 ? -17.945 -14.312 7.572 1.00 60.66 96 ASN A O 1
ATOM 782 N N . ALA A 1 97 ? -19.800 -13.064 7.740 1.00 70.62 97 ALA A N 1
ATOM 783 C CA . ALA A 1 97 ? -19.190 -12.057 8.601 1.00 70.62 97 ALA A CA 1
ATOM 784 C C . ALA A 1 97 ? -18.590 -12.712 9.856 1.00 70.62 97 ALA A C 1
ATOM 786 O O . ALA A 1 97 ? -19.289 -13.418 10.598 1.00 70.62 97 ALA A O 1
ATOM 787 N N . SER A 1 98 ? -17.295 -12.502 10.093 1.00 79.00 98 SER A N 1
ATOM 788 C CA . SER A 1 98 ? -16.597 -13.055 11.249 1.00 79.00 98 SER A CA 1
ATOM 789 C C . SER A 1 98 ? -16.498 -12.026 12.371 1.00 79.00 98 SER A C 1
ATOM 791 O O . SER A 1 98 ? -16.108 -10.876 12.186 1.00 79.00 98 SER A O 1
ATOM 793 N N . PHE A 1 99 ? -16.882 -12.462 13.570 1.00 84.50 99 PHE A N 1
ATOM 794 C CA . PHE A 1 99 ? -16.742 -11.690 14.797 1.00 84.50 99 PHE A CA 1
ATOM 795 C C . PHE A 1 99 ? -15.589 -12.241 15.617 1.00 84.50 99 PHE A C 1
ATOM 797 O O . PHE A 1 99 ? -15.628 -13.408 16.022 1.00 84.50 99 PHE A O 1
ATOM 804 N N . HIS A 1 100 ? -14.634 -11.378 15.931 1.00 87.94 100 HIS A N 1
ATOM 805 C CA . HIS A 1 100 ? -13.551 -11.668 16.856 1.00 87.94 100 HIS A CA 1
ATOM 806 C C . HIS A 1 100 ? -13.601 -10.671 18.012 1.00 87.94 100 HIS A C 1
ATOM 808 O O . HIS A 1 100 ? -13.827 -9.477 17.813 1.00 87.94 100 HIS A O 1
ATOM 814 N N . VAL A 1 101 ? -13.459 -11.161 19.241 1.00 90.12 101 VAL A N 1
ATOM 815 C CA . VAL A 1 101 ? -13.548 -10.327 20.446 1.00 90.12 101 VAL A CA 1
ATOM 816 C C . VAL A 1 101 ? -12.370 -10.631 21.348 1.00 90.12 101 VAL A C 1
ATOM 818 O O . VAL A 1 101 ? -12.145 -11.790 21.682 1.00 90.12 101 VAL A O 1
ATOM 821 N N . ALA A 1 102 ? -11.622 -9.605 21.740 1.00 90.62 102 ALA A N 1
ATOM 822 C CA . ALA A 1 102 ? -10.513 -9.706 22.678 1.00 90.62 102 ALA A CA 1
ATOM 823 C C . ALA A 1 102 ? -10.738 -8.733 23.833 1.00 90.62 102 ALA A C 1
ATOM 825 O O . ALA A 1 102 ? -10.718 -7.516 23.658 1.00 90.62 102 ALA A O 1
ATOM 826 N N . ASP A 1 103 ? -10.926 -9.285 25.022 1.00 91.81 103 ASP A N 1
ATOM 827 C CA . ASP A 1 103 ? -10.957 -8.547 26.275 1.00 91.81 103 ASP A CA 1
ATOM 828 C C . ASP A 1 103 ? -9.577 -8.672 26.921 1.00 91.81 103 ASP A C 1
ATOM 830 O O . ASP A 1 103 ? -9.087 -9.783 27.139 1.00 91.81 103 ASP A O 1
ATOM 834 N N . TYR A 1 104 ? -8.920 -7.551 27.210 1.00 91.00 104 TYR A N 1
ATOM 835 C CA . TYR A 1 104 ? -7.575 -7.586 27.778 1.00 91.00 104 TYR A CA 1
ATOM 836 C C . TYR A 1 104 ? -7.345 -6.548 28.873 1.00 91.00 104 TYR A C 1
ATOM 838 O O . TYR A 1 104 ? -7.957 -5.479 28.943 1.00 91.00 104 TYR A O 1
ATOM 846 N N . SER A 1 105 ? -6.423 -6.898 29.758 1.00 89.38 105 SER A N 1
ATOM 847 C CA . SER A 1 105 ? -5.851 -6.064 30.803 1.00 89.38 105 SER A CA 1
ATOM 848 C C . SER A 1 105 ? -4.339 -6.336 30.879 1.00 89.38 105 SER A C 1
ATOM 850 O O . SER A 1 105 ? -3.845 -7.268 30.233 1.00 89.38 105 SER A O 1
ATOM 852 N N . PRO A 1 106 ? -3.568 -5.566 31.667 1.00 86.06 106 PRO A N 1
ATOM 853 C CA . PRO A 1 106 ? -2.133 -5.813 31.818 1.00 86.06 106 PRO A CA 1
ATOM 854 C C . PRO A 1 106 ? -1.808 -7.244 32.280 1.00 86.06 106 PRO A C 1
ATOM 856 O O . PRO A 1 106 ? -0.793 -7.814 31.877 1.00 86.06 106 PRO A O 1
ATOM 859 N N . THR A 1 107 ? -2.687 -7.847 33.088 1.00 85.81 107 THR A N 1
ATOM 860 C CA . THR A 1 107 ? -2.467 -9.148 33.737 1.00 85.81 107 THR A CA 1
ATOM 861 C C . THR A 1 107 ? -3.184 -10.312 33.063 1.00 85.81 107 THR A C 1
ATOM 863 O O . THR A 1 107 ? -2.701 -11.436 33.152 1.00 85.81 107 THR A O 1
ATOM 866 N N . SER A 1 108 ? -4.327 -10.078 32.415 1.00 86.19 108 SER A N 1
ATOM 867 C CA . SER A 1 108 ? -5.196 -11.134 31.880 1.00 86.19 108 SER A CA 1
ATOM 868 C C . SER A 1 108 ? -5.661 -10.806 30.468 1.00 86.19 108 SER A C 1
ATOM 870 O O . SER A 1 108 ? -5.856 -9.645 30.116 1.00 86.19 108 SER A O 1
ATOM 872 N N . ILE A 1 109 ? -5.868 -11.838 29.656 1.00 88.94 109 ILE A N 1
ATOM 873 C CA . ILE A 1 109 ? -6.411 -11.715 28.306 1.00 88.94 109 ILE A CA 1
ATOM 874 C C . ILE A 1 109 ? -7.383 -12.860 28.051 1.00 88.94 109 ILE A C 1
ATOM 876 O O . ILE A 1 109 ? -7.128 -13.999 28.440 1.00 88.94 109 ILE A O 1
ATOM 880 N N . HIS A 1 110 ? -8.508 -12.544 27.425 1.00 88.62 110 HIS A N 1
ATOM 881 C CA . HIS A 1 110 ? -9.509 -13.508 27.007 1.00 88.62 110 HIS A CA 1
ATOM 882 C C . HIS A 1 110 ? -9.967 -13.149 25.600 1.00 88.62 110 HIS A C 1
ATOM 884 O O . HIS A 1 110 ? -10.508 -12.064 25.380 1.00 88.62 110 HIS A O 1
ATOM 890 N N . SER A 1 111 ? -9.777 -14.063 24.656 1.00 85.81 111 SER A N 1
ATOM 891 C CA . SER A 1 111 ? -10.230 -13.888 23.284 1.00 85.81 111 SER A CA 1
ATOM 892 C C . SER A 1 111 ? -11.228 -14.961 22.880 1.00 85.81 111 SER A C 1
ATOM 894 O O . SER A 1 111 ? -11.218 -16.087 23.377 1.00 85.81 111 SER A O 1
ATOM 896 N N . VAL A 1 112 ? -12.119 -14.584 21.971 1.00 83.81 112 VAL A N 1
ATOM 897 C CA . VAL A 1 112 ? -13.059 -15.478 21.309 1.00 83.81 112 VAL A CA 1
ATOM 898 C C . VAL A 1 112 ? -12.923 -15.245 19.816 1.00 83.81 112 VAL A C 1
ATOM 900 O O . VAL A 1 112 ? -13.348 -14.211 19.294 1.00 83.81 112 VAL A O 1
ATOM 903 N N . GLU A 1 113 ? -12.335 -16.220 19.136 1.00 74.31 113 GLU A N 1
ATOM 904 C CA . GLU A 1 113 ? -12.329 -16.291 17.680 1.00 74.31 113 GLU A CA 1
ATOM 905 C C . GLU A 1 113 ? -13.650 -16.891 17.204 1.00 74.31 113 GLU A C 1
ATOM 907 O O . GLU A 1 113 ? -14.091 -17.922 17.714 1.00 74.31 113 GLU A O 1
ATOM 912 N N . HIS A 1 114 ? -14.297 -16.233 16.242 1.00 76.12 114 HIS A N 1
ATOM 913 C CA . HIS A 1 114 ? -15.605 -16.617 15.707 1.00 76.12 114 HIS A CA 1
ATOM 914 C C . HIS A 1 114 ? -16.697 -16.757 16.775 1.00 76.12 114 HIS A C 1
ATOM 916 O O . HIS A 1 114 ? -17.038 -17.846 17.247 1.00 76.12 114 HIS A O 1
ATOM 922 N N . VAL A 1 115 ? -17.331 -15.635 17.118 1.00 78.44 115 VAL A N 1
ATOM 923 C CA . VAL A 1 115 ? -18.472 -15.620 18.043 1.00 78.44 115 VAL A CA 1
ATOM 924 C C . VAL A 1 115 ? -19.662 -16.402 17.462 1.00 78.44 115 VAL A C 1
ATOM 926 O O . VAL A 1 115 ? -20.450 -15.882 16.676 1.00 78.44 115 VAL A O 1
ATOM 929 N N . LYS A 1 116 ? -19.836 -17.657 17.901 1.00 74.25 116 LYS A N 1
ATOM 930 C CA . LYS A 1 116 ? -20.940 -18.540 17.466 1.00 74.25 116 LYS A CA 1
ATOM 931 C C . LYS A 1 116 ? -22.319 -18.052 17.918 1.00 74.25 116 LYS A C 1
ATOM 933 O O . LYS A 1 116 ? -23.301 -18.234 17.209 1.00 74.25 116 LYS A O 1
ATOM 938 N N . ASN A 1 117 ? -22.405 -17.442 19.103 1.00 77.81 117 ASN A N 1
ATOM 939 C CA . ASN A 1 117 ? -23.654 -16.915 19.655 1.00 77.81 117 ASN A CA 1
ATOM 940 C C . ASN A 1 117 ? -23.612 -15.383 19.736 1.00 77.81 117 ASN A C 1
ATOM 942 O O . ASN A 1 117 ? -23.302 -14.792 20.773 1.00 77.81 117 ASN A O 1
ATOM 946 N N . ILE A 1 118 ? -23.942 -14.748 18.612 1.00 78.38 118 ILE A N 1
ATOM 947 C CA . ILE A 1 118 ? -23.951 -13.288 18.460 1.00 78.38 118 ILE A CA 1
ATOM 948 C C . ILE A 1 118 ? -24.989 -12.645 19.385 1.00 78.38 118 ILE A C 1
ATOM 950 O O . ILE A 1 118 ? -24.750 -11.560 19.905 1.00 78.38 118 ILE A O 1
ATOM 954 N N . GLN A 1 119 ? -26.121 -13.309 19.638 1.00 76.50 119 GLN A N 1
ATOM 955 C CA . GLN A 1 119 ? -27.166 -12.778 20.511 1.00 76.50 119 GLN A CA 1
ATOM 956 C C . GLN A 1 119 ? -26.649 -12.586 21.940 1.00 76.50 119 GLN A C 1
ATOM 958 O O . GLN A 1 119 ? -26.745 -11.484 22.477 1.00 76.50 119 GLN A O 1
ATOM 963 N N . ASN A 1 120 ? -26.020 -13.612 22.522 1.00 80.00 120 ASN A N 1
ATOM 964 C CA . ASN A 1 120 ? -25.428 -13.506 23.859 1.00 80.00 120 ASN A CA 1
ATOM 965 C C . ASN A 1 120 ? -24.349 -12.421 23.920 1.00 80.00 120 ASN A C 1
ATOM 967 O O . ASN A 1 120 ? -24.272 -11.688 24.902 1.00 80.00 120 ASN A O 1
ATOM 971 N N . PHE A 1 121 ? -23.544 -12.284 22.865 1.00 82.81 121 PHE A N 1
ATOM 972 C CA . PHE A 1 121 ? -22.548 -11.221 22.789 1.00 82.81 121 PHE A CA 1
ATOM 973 C C . PHE A 1 121 ? -23.178 -9.823 22.721 1.00 82.81 121 PHE A C 1
ATOM 975 O O . PHE A 1 121 ? -22.714 -8.915 23.403 1.00 82.81 121 PHE A O 1
ATOM 982 N N . MET A 1 122 ? -24.243 -9.610 21.944 1.00 80.94 122 MET A N 1
ATOM 983 C CA . MET A 1 122 ? -24.861 -8.281 21.828 1.00 80.94 122 MET A CA 1
ATOM 984 C C . MET A 1 122 ? -25.457 -7.796 23.153 1.00 80.94 122 MET A C 1
ATOM 986 O O . MET A 1 122 ? -25.418 -6.601 23.430 1.00 80.94 122 MET A O 1
ATOM 990 N N . PHE A 1 123 ? -25.926 -8.720 23.992 1.00 77.94 123 PHE A N 1
ATOM 991 C CA . PHE A 1 123 ? -26.460 -8.421 25.321 1.00 77.94 123 PHE A CA 1
ATOM 992 C C . PHE A 1 123 ? -25.416 -8.469 26.449 1.00 77.94 123 PHE A C 1
ATOM 994 O O . PHE A 1 123 ? -25.744 -8.144 27.587 1.00 77.94 123 PHE A O 1
ATOM 1001 N N . SER A 1 124 ? -24.165 -8.852 26.169 1.00 81.75 124 SER A N 1
ATOM 1002 C CA . SER A 1 124 ? -23.111 -8.886 27.185 1.00 81.75 124 SER A CA 1
ATOM 1003 C C . SER A 1 124 ? -22.423 -7.530 27.363 1.00 81.75 124 SER A C 1
ATOM 1005 O O . SER A 1 124 ? -22.112 -6.821 26.396 1.00 81.75 124 SER A O 1
ATOM 1007 N N . SER A 1 125 ? -22.119 -7.194 28.616 1.00 81.88 125 SER A N 1
ATOM 1008 C CA . SE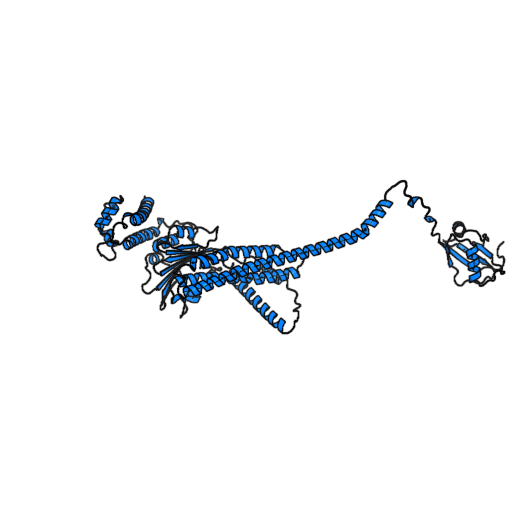R A 1 125 ? -21.272 -6.060 28.987 1.00 81.88 125 SER A CA 1
ATOM 1009 C C . SER A 1 125 ? -19.785 -6.437 28.962 1.00 81.88 125 SER A C 1
ATOM 1011 O O . SER A 1 125 ? -19.415 -7.610 28.828 1.00 81.88 125 SER A O 1
ATOM 1013 N N . LYS A 1 126 ? -18.910 -5.426 29.001 1.00 87.06 126 LYS A N 1
ATOM 1014 C CA . LYS A 1 126 ? -17.464 -5.627 29.169 1.00 87.06 126 LYS A CA 1
ATOM 1015 C C . LYS A 1 126 ? -17.198 -6.185 30.580 1.00 87.06 126 LYS A C 1
ATOM 1017 O O . LYS A 1 126 ? -17.772 -5.647 31.527 1.00 87.06 126 LYS A O 1
ATOM 1022 N N . PRO A 1 127 ? -16.376 -7.240 30.754 1.00 88.31 127 PRO A N 1
ATOM 1023 C CA . PRO A 1 127 ? -16.036 -7.752 32.073 1.00 88.31 127 PRO A CA 1
ATOM 1024 C C . PRO A 1 127 ? -15.338 -6.670 32.893 1.00 88.31 127 PRO A C 1
ATOM 1026 O O . PRO A 1 127 ? -14.520 -5.925 32.361 1.00 88.31 127 PRO A O 1
ATOM 1029 N N . SER A 1 128 ? -15.602 -6.614 34.196 1.00 86.50 128 SER A N 1
ATOM 1030 C CA . SER A 1 128 ? -15.024 -5.592 35.082 1.00 86.50 128 SER A CA 1
ATOM 1031 C C . SER A 1 128 ? -13.496 -5.654 35.189 1.00 86.50 128 SER A C 1
ATOM 1033 O O . SER A 1 128 ? -12.863 -4.638 35.456 1.00 86.50 128 SER A O 1
ATOM 1035 N N . TRP A 1 129 ? -12.889 -6.824 34.960 1.00 90.31 129 TRP A N 1
ATOM 1036 C CA . TRP A 1 129 ? -11.432 -6.994 34.956 1.00 90.31 129 TRP A CA 1
ATOM 1037 C C . TRP A 1 129 ? -10.766 -6.484 33.668 1.00 90.31 129 TRP A C 1
ATOM 1039 O O . TRP A 1 129 ? -9.556 -6.245 33.662 1.00 90.31 129 TRP A O 1
ATOM 1049 N N . ALA A 1 130 ? -11.524 -6.353 32.573 1.00 90.31 130 ALA A N 1
ATOM 1050 C CA . ALA A 1 130 ? -10.995 -6.006 31.262 1.00 90.31 130 ALA A CA 1
ATOM 1051 C C . ALA A 1 130 ? -10.845 -4.487 31.131 1.00 90.31 130 ALA A C 1
ATOM 1053 O O . ALA A 1 130 ? -11.819 -3.726 31.187 1.00 90.31 130 ALA A O 1
ATOM 1054 N N . LYS A 1 131 ? -9.604 -4.046 30.911 1.00 89.75 131 LYS A N 1
ATOM 1055 C CA . LYS A 1 131 ? -9.297 -2.633 30.684 1.00 89.75 131 LYS A CA 1
ATOM 1056 C C . LYS A 1 131 ? -9.859 -2.202 29.336 1.00 89.75 131 LYS A C 1
ATOM 1058 O O . LYS A 1 131 ? -10.635 -1.257 29.283 1.00 89.75 131 LYS A O 1
ATOM 1063 N N . VAL A 1 132 ? -9.552 -2.954 28.282 1.00 92.38 132 VAL A N 1
ATOM 1064 C CA . VAL A 1 132 ? -10.006 -2.679 26.916 1.00 92.38 132 VAL A CA 1
ATOM 1065 C C . VAL A 1 132 ? -10.746 -3.890 26.362 1.00 92.38 132 VAL A C 1
ATOM 1067 O O . VAL A 1 132 ? -10.346 -5.033 26.593 1.00 92.38 132 VAL A O 1
ATOM 1070 N N . ARG A 1 133 ? -11.818 -3.624 25.614 1.00 93.12 133 ARG A N 1
ATOM 1071 C CA . ARG A 1 133 ? -12.500 -4.611 24.776 1.00 93.12 133 ARG A CA 1
ATOM 1072 C C . ARG A 1 133 ? -12.308 -4.240 23.317 1.00 93.12 133 ARG A C 1
ATOM 1074 O O . ARG A 1 133 ? -12.765 -3.187 22.880 1.00 93.12 133 ARG A O 1
ATOM 1081 N N . TRP A 1 134 ? -11.684 -5.125 22.560 1.00 93.50 134 TRP A N 1
ATOM 1082 C CA . TRP A 1 134 ? -11.564 -5.010 21.118 1.00 93.50 134 TRP A CA 1
ATOM 1083 C C . TRP A 1 134 ? -12.564 -5.941 20.435 1.00 93.50 134 TRP A C 1
ATOM 1085 O O . TRP A 1 134 ? -12.596 -7.138 20.711 1.00 93.50 134 TRP A O 1
ATOM 1095 N N . VAL A 1 135 ? -13.395 -5.387 19.557 1.00 91.75 135 VAL A N 1
ATOM 1096 C CA . VAL A 1 135 ? -14.353 -6.121 18.727 1.00 91.75 135 VAL A CA 1
ATOM 1097 C C . VAL A 1 135 ? -13.971 -5.906 17.272 1.00 91.75 135 VAL A C 1
ATOM 1099 O O . VAL A 1 135 ? -14.038 -4.786 16.776 1.00 91.75 135 VAL A O 1
ATOM 1102 N N . HIS A 1 136 ? -13.590 -6.971 16.585 1.00 91.00 136 HIS A N 1
ATOM 1103 C CA . HIS A 1 136 ? -13.298 -6.940 15.163 1.00 91.00 136 HIS A CA 1
ATOM 1104 C C . HIS A 1 136 ? -14.425 -7.623 14.384 1.00 91.00 136 HIS A C 1
ATOM 1106 O O . HIS A 1 136 ? -14.783 -8.769 14.669 1.00 91.00 136 HIS A O 1
ATOM 1112 N N . LEU A 1 137 ? -14.997 -6.891 13.431 1.00 88.44 137 LEU A N 1
ATOM 1113 C CA . LEU A 1 137 ? -15.986 -7.374 12.478 1.00 88.44 137 LEU A CA 1
ATOM 1114 C C . LEU A 1 137 ? -15.372 -7.341 11.077 1.00 88.44 137 LEU A C 1
ATOM 1116 O O . LEU A 1 137 ? -15.061 -6.263 10.569 1.00 88.44 137 LEU A O 1
ATOM 1120 N N . ALA A 1 138 ? -15.231 -8.511 10.466 1.00 85.62 138 ALA A N 1
ATOM 1121 C CA . ALA A 1 138 ? -14.768 -8.674 9.092 1.00 85.62 138 ALA A CA 1
ATOM 1122 C C . ALA A 1 138 ? -15.890 -9.251 8.213 1.00 85.62 138 ALA A C 1
ATOM 1124 O O . ALA A 1 138 ? -16.779 -9.939 8.721 1.00 85.62 138 ALA A O 1
ATOM 1125 N N . GLY A 1 139 ? -15.856 -8.969 6.907 1.00 78.19 139 GLY A N 1
ATOM 1126 C CA . GLY A 1 139 ? -16.785 -9.542 5.923 1.00 78.19 139 GLY A CA 1
ATOM 1127 C C . GLY A 1 139 ? -18.138 -8.852 5.810 1.00 78.19 139 GLY A C 1
ATOM 1128 O O . GLY A 1 139 ? -19.165 -9.532 5.751 1.00 78.19 139 GLY A O 1
ATOM 1129 N N . ILE A 1 140 ? -18.158 -7.521 5.804 1.00 74.94 140 ILE A N 1
ATOM 1130 C CA . ILE A 1 140 ? -19.404 -6.751 5.731 1.00 74.94 140 ILE A CA 1
ATOM 1131 C C . ILE A 1 140 ? -19.944 -6.649 4.309 1.00 74.94 140 ILE A C 1
ATOM 1133 O O . ILE A 1 140 ? -19.210 -6.394 3.355 1.00 74.94 140 ILE A O 1
ATOM 1137 N N . SER A 1 141 ? -21.267 -6.798 4.190 1.00 64.19 141 SER A N 1
ATOM 1138 C CA . SER A 1 141 ? -21.993 -6.622 2.928 1.00 64.19 141 SER A CA 1
ATOM 1139 C C . SER A 1 141 ? -22.521 -5.200 2.714 1.00 64.19 141 SER A C 1
ATOM 1141 O O . SER A 1 141 ? -22.650 -4.385 3.623 1.00 64.19 141 SER A O 1
ATOM 1143 N N . ASP A 1 142 ? -22.900 -4.945 1.468 1.00 62.00 142 ASP A N 1
ATOM 1144 C CA . ASP A 1 142 ? -22.793 -3.657 0.791 1.00 62.00 142 ASP A CA 1
ATOM 1145 C C . ASP A 1 142 ? -23.797 -2.568 1.195 1.00 62.00 142 ASP A C 1
ATOM 1147 O O . ASP A 1 142 ? -23.545 -1.381 1.026 1.00 62.00 142 ASP A O 1
ATOM 1151 N N . THR A 1 143 ? -24.986 -2.941 1.665 1.00 58.41 143 THR A N 1
ATOM 1152 C CA . THR A 1 143 ? -26.081 -1.958 1.795 1.00 58.41 143 THR A CA 1
ATOM 1153 C C . THR A 1 143 ? -26.971 -2.152 3.014 1.00 58.41 143 THR A C 1
ATOM 1155 O O . THR A 1 143 ? -27.737 -1.251 3.369 1.00 58.41 143 THR A O 1
ATOM 1158 N N . ASN A 1 144 ? -26.893 -3.299 3.692 1.00 62.12 144 ASN A N 1
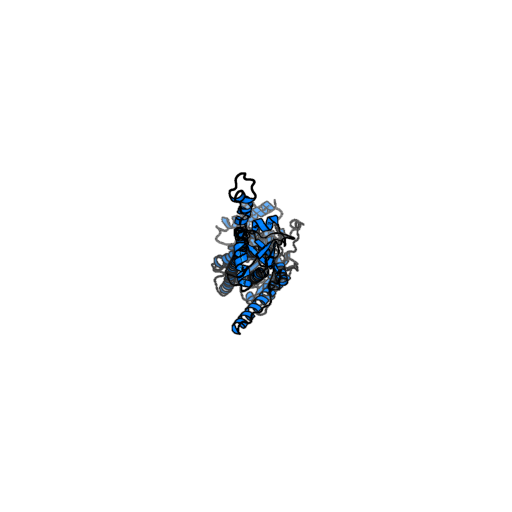ATOM 1159 C CA . ASN A 1 144 ? -27.791 -3.598 4.805 1.00 62.12 144 ASN A CA 1
ATOM 1160 C C . ASN A 1 144 ? -27.218 -4.629 5.780 1.00 62.12 144 ASN A C 1
ATOM 1162 O O . ASN A 1 144 ? -27.902 -5.575 6.172 1.00 62.12 144 ASN A O 1
ATOM 1166 N N . ASP A 1 145 ? -25.955 -4.461 6.167 1.00 75.00 145 ASP A N 1
ATOM 1167 C CA . ASP A 1 145 ? -25.355 -5.385 7.116 1.00 75.00 145 ASP A CA 1
ATOM 1168 C C . ASP A 1 145 ? -26.028 -5.277 8.496 1.00 75.00 145 ASP A C 1
ATOM 1170 O O . ASP A 1 145 ? -25.930 -4.283 9.230 1.00 75.00 145 ASP A O 1
ATOM 1174 N N . LEU A 1 146 ? -26.763 -6.334 8.840 1.00 77.50 146 LEU A N 1
ATOM 1175 C CA . LEU A 1 146 ? -27.509 -6.444 10.084 1.00 77.50 146 LEU A CA 1
ATOM 1176 C C . LEU A 1 146 ? -26.573 -6.490 11.300 1.00 77.50 146 LEU A C 1
ATOM 1178 O O . LEU A 1 146 ? -26.935 -6.015 12.378 1.00 77.50 146 LEU A O 1
ATOM 1182 N N . HIS A 1 147 ? -25.370 -7.041 11.146 1.00 80.75 147 HIS A N 1
ATOM 1183 C CA . HIS A 1 147 ? -24.369 -7.147 12.200 1.00 80.75 147 HIS A CA 1
ATOM 1184 C C . HIS A 1 147 ? -23.772 -5.785 12.546 1.00 80.75 147 HIS A C 1
ATOM 1186 O O . HIS A 1 147 ? -23.705 -5.440 13.731 1.00 80.75 147 HIS A O 1
ATOM 1192 N N . LEU A 1 148 ? -23.455 -4.975 11.536 1.00 83.50 148 LEU A N 1
ATOM 1193 C CA . LEU A 1 148 ? -22.996 -3.604 11.744 1.00 83.50 148 LEU A CA 1
ATOM 1194 C C . LEU A 1 148 ? -24.076 -2.742 12.415 1.00 83.50 148 LEU A C 1
ATOM 1196 O O . LEU A 1 148 ? -23.796 -2.023 13.374 1.00 83.50 148 LEU A O 1
ATOM 1200 N N . ARG A 1 149 ? -25.342 -2.869 11.992 1.00 81.69 149 ARG A N 1
ATOM 1201 C CA . ARG A 1 149 ? -26.472 -2.170 12.637 1.00 81.69 149 ARG A CA 1
ATOM 1202 C C . ARG A 1 149 ? -26.662 -2.587 14.094 1.00 81.69 149 ARG A C 1
ATOM 1204 O O . ARG A 1 149 ? -26.930 -1.738 14.940 1.00 81.69 149 ARG A O 1
ATOM 1211 N N . ARG A 1 150 ? -26.504 -3.876 14.415 1.00 83.44 150 ARG A N 1
ATOM 1212 C CA . ARG A 1 150 ? -26.549 -4.364 15.805 1.00 83.44 150 ARG A CA 1
ATOM 1213 C C . ARG A 1 150 ? -25.438 -3.732 16.649 1.00 83.44 150 ARG A C 1
ATOM 1215 O O . ARG A 1 150 ? -25.725 -3.249 17.743 1.00 83.44 150 ARG A O 1
ATOM 1222 N N . LEU A 1 151 ? -24.209 -3.664 16.133 1.00 85.19 151 LEU A N 1
ATOM 1223 C CA . LEU A 1 151 ? -23.102 -2.979 16.814 1.00 85.19 151 LEU A CA 1
ATOM 1224 C C . LEU A 1 151 ? -23.385 -1.488 17.011 1.00 85.19 151 LEU A C 1
ATOM 1226 O O . LEU A 1 151 ? -23.197 -0.983 18.115 1.00 85.19 151 LEU A O 1
ATOM 1230 N N . ALA A 1 152 ? -23.920 -0.816 15.991 1.00 85.06 152 ALA A N 1
ATOM 1231 C CA . ALA A 1 152 ? -24.275 0.596 16.070 1.00 85.06 152 ALA A CA 1
ATOM 1232 C C . ALA A 1 152 ? -25.286 0.895 17.180 1.00 85.06 152 ALA A C 1
ATOM 1234 O O . ALA A 1 152 ? -25.184 1.923 17.842 1.00 85.06 152 ALA A O 1
ATOM 1235 N N . ILE A 1 153 ? -26.238 -0.007 17.433 1.00 82.88 153 ILE A N 1
ATOM 1236 C CA . ILE A 1 153 ? -27.193 0.161 18.534 1.00 82.88 153 ILE A CA 1
ATOM 1237 C C . ILE A 1 153 ? -26.543 -0.140 19.884 1.00 82.88 153 ILE A C 1
ATOM 1239 O O . ILE A 1 153 ? -26.780 0.605 20.834 1.00 82.88 153 ILE A O 1
ATOM 1243 N N . LYS A 1 154 ? -25.718 -1.192 19.974 1.00 84.06 154 LYS A N 1
ATOM 1244 C CA . LYS A 1 154 ? -25.019 -1.565 21.213 1.00 84.06 154 LYS A CA 1
ATOM 1245 C C . LYS A 1 154 ? -24.089 -0.450 21.702 1.00 84.06 154 LYS A C 1
ATOM 1247 O O . LYS A 1 154 ? -24.149 -0.090 22.871 1.00 84.06 154 LYS A O 1
ATOM 1252 N N . TYR A 1 155 ? -23.281 0.099 20.799 1.00 85.50 155 TYR A N 1
ATOM 1253 C CA . TYR A 1 155 ? -22.245 1.094 21.096 1.00 85.50 155 TYR A CA 1
ATOM 1254 C C . TYR A 1 155 ? -22.646 2.537 20.741 1.00 85.50 155 TYR A C 1
ATOM 1256 O O . TYR A 1 155 ? -21.813 3.431 20.787 1.00 85.50 155 TYR A O 1
ATOM 1264 N N . GLN A 1 156 ? -23.912 2.774 20.379 1.00 83.44 156 GLN A N 1
ATOM 1265 C CA . GLN A 1 156 ? -24.462 4.107 20.075 1.00 83.44 156 GLN A CA 1
ATOM 1266 C C . GLN A 1 156 ? -23.683 4.880 18.995 1.00 83.44 156 GLN A C 1
ATOM 1268 O O . GLN A 1 156 ? -23.404 6.073 19.131 1.00 83.44 156 GLN A O 1
ATOM 1273 N N . PHE A 1 157 ? -23.345 4.212 17.890 1.00 86.69 157 PHE A N 1
ATOM 1274 C CA . PHE A 1 157 ? -22.664 4.869 16.773 1.00 86.69 157 PHE A CA 1
ATOM 1275 C C . PHE A 1 157 ? -23.534 5.959 16.146 1.00 86.69 157 PHE A C 1
ATOM 1277 O O . PHE A 1 157 ? -24.760 5.840 16.048 1.00 86.69 157 PHE A O 1
ATOM 1284 N N . HIS A 1 158 ? -22.885 7.023 15.678 1.00 86.19 158 HIS A N 1
ATOM 1285 C CA . HIS A 1 158 ? -23.575 8.134 15.050 1.00 86.19 158 HIS A CA 1
ATOM 1286 C C . HIS A 1 158 ? -24.071 7.695 13.664 1.00 86.19 158 HIS A C 1
ATOM 1288 O O . HIS A 1 158 ? -23.306 7.064 12.928 1.00 86.19 158 HIS A O 1
ATOM 1294 N N . PRO A 1 159 ? -25.306 8.043 13.251 1.00 84.00 159 PRO A N 1
ATOM 1295 C CA . PRO A 1 159 ? -25.848 7.612 11.962 1.00 84.00 159 PRO A CA 1
ATOM 1296 C C . PRO A 1 159 ? -24.975 7.989 10.757 1.00 84.00 159 PRO A C 1
ATOM 1298 O O . PRO A 1 159 ? -24.867 7.197 9.829 1.00 84.00 159 PRO A O 1
ATOM 1301 N N . LEU A 1 160 ? -24.311 9.153 10.792 1.00 84.50 160 LEU A N 1
ATOM 1302 C CA . LEU A 1 160 ? -23.399 9.583 9.719 1.00 84.50 160 LEU A CA 1
ATOM 1303 C C . LEU A 1 160 ? -22.121 8.735 9.651 1.00 84.50 160 LEU A C 1
ATOM 1305 O O . LEU A 1 160 ? -21.686 8.385 8.561 1.00 84.50 160 LEU A O 1
ATOM 1309 N N . ALA A 1 161 ? -21.545 8.362 10.798 1.00 86.31 161 ALA A N 1
ATOM 1310 C CA . ALA A 1 161 ? -20.370 7.492 10.845 1.00 86.31 161 ALA A CA 1
ATOM 1311 C C . ALA A 1 161 ? -20.707 6.075 10.351 1.00 86.31 161 ALA A C 1
ATOM 1313 O O . ALA A 1 161 ? -19.938 5.442 9.632 1.00 86.31 161 ALA A O 1
ATOM 1314 N N . LEU A 1 162 ? -21.907 5.602 10.691 1.00 85.25 162 LEU A N 1
ATOM 1315 C CA . LEU A 1 162 ? -22.445 4.339 10.204 1.00 85.25 162 LEU A CA 1
ATOM 1316 C C . LEU A 1 162 ? -22.698 4.365 8.681 1.00 85.25 162 LEU A C 1
ATOM 1318 O O . LEU A 1 162 ? -22.399 3.391 7.995 1.00 85.25 162 LEU A O 1
ATOM 1322 N N . GLU A 1 163 ? -23.234 5.466 8.149 1.00 83.50 163 GLU A N 1
ATOM 1323 C CA . GLU A 1 163 ? -23.431 5.662 6.707 1.00 83.50 163 GLU A CA 1
ATOM 1324 C C . GLU A 1 163 ? -22.095 5.700 5.954 1.00 83.50 163 GLU A C 1
ATOM 1326 O O . GLU A 1 163 ? -21.965 5.074 4.903 1.00 83.50 163 GLU A O 1
ATOM 1331 N N . ASP A 1 164 ? -21.093 6.387 6.503 1.00 83.81 164 ASP A N 1
ATOM 1332 C CA . ASP A 1 164 ? -19.751 6.449 5.922 1.00 83.81 164 ASP A CA 1
ATOM 1333 C C . ASP A 1 164 ? -19.056 5.077 5.915 1.00 83.81 164 ASP A C 1
ATOM 1335 O O . ASP A 1 164 ? -18.324 4.788 4.975 1.00 83.81 164 ASP A O 1
ATOM 1339 N N . CYS A 1 165 ? -19.338 4.208 6.892 1.00 81.19 165 CYS A N 1
ATOM 1340 C CA . CYS A 1 165 ? -18.844 2.828 6.928 1.00 81.19 165 CYS A CA 1
ATOM 1341 C C . CYS A 1 165 ? -19.524 1.908 5.892 1.00 81.19 165 CYS A C 1
ATOM 1343 O O . CYS A 1 165 ? -18.901 0.976 5.395 1.00 81.19 165 CYS A O 1
ATOM 1345 N N . MET A 1 166 ? -20.791 2.168 5.545 1.00 76.19 166 MET A N 1
ATOM 1346 C CA . MET A 1 166 ? -21.544 1.369 4.564 1.00 76.19 166 MET A CA 1
ATOM 1347 C C . MET A 1 166 ? -21.356 1.823 3.109 1.00 76.19 166 MET A C 1
ATOM 1349 O O . MET A 1 166 ? -21.708 1.092 2.188 1.00 76.19 166 MET A O 1
ATOM 1353 N N . LYS A 1 167 ? -20.847 3.032 2.856 1.00 72.38 167 LYS A N 1
ATOM 1354 C CA . LYS A 1 167 ? -20.658 3.523 1.484 1.00 72.38 167 LYS A CA 1
ATOM 1355 C C . LYS A 1 167 ? -19.482 2.811 0.817 1.00 72.38 167 LYS A C 1
ATOM 1357 O O . LYS A 1 167 ? -18.331 3.151 1.083 1.00 72.38 167 LYS A O 1
ATOM 1362 N N . LYS A 1 168 ? -19.770 1.908 -0.133 1.00 61.00 168 LYS A N 1
ATOM 1363 C CA . LYS A 1 168 ? -18.728 1.313 -0.979 1.00 61.00 168 LYS A CA 1
ATOM 1364 C C . LYS A 1 168 ? -17.894 2.394 -1.664 1.00 61.00 168 LYS A C 1
ATOM 1366 O O . LYS A 1 168 ? -18.391 3.367 -2.236 1.00 61.00 168 LYS A O 1
ATOM 1371 N N . SER A 1 169 ? -16.590 2.223 -1.543 1.00 56.44 169 SER A N 1
ATOM 1372 C CA . SER A 1 169 ? -15.581 3.250 -1.741 1.00 56.44 169 SER A CA 1
ATOM 1373 C C . SER A 1 169 ? -15.255 3.495 -3.223 1.00 56.44 169 SER A C 1
ATOM 1375 O O . SER A 1 169 ? -14.236 3.050 -3.740 1.00 56.44 169 SER A O 1
ATOM 1377 N N . ASP A 1 170 ? -16.068 4.300 -3.916 1.00 56.44 170 ASP A N 1
ATOM 1378 C CA . ASP A 1 170 ? -15.628 4.950 -5.171 1.00 56.44 170 ASP A CA 1
ATOM 1379 C C . ASP A 1 170 ? -14.536 6.007 -4.905 1.00 56.44 170 ASP A C 1
ATOM 1381 O O . ASP A 1 170 ? -13.753 6.375 -5.783 1.00 56.44 170 ASP A O 1
ATOM 1385 N N . LYS A 1 171 ? -14.455 6.490 -3.659 1.00 64.94 171 LYS A N 1
ATOM 1386 C CA . LYS A 1 171 ? -13.398 7.373 -3.163 1.00 64.94 171 LYS A CA 1
ATOM 1387 C C . LYS A 1 171 ? -12.845 6.814 -1.860 1.00 64.94 171 LYS A C 1
ATOM 1389 O O . LYS A 1 171 ? -13.562 6.735 -0.867 1.00 64.94 171 LYS A O 1
ATOM 1394 N N . ILE A 1 172 ? -11.561 6.487 -1.863 1.00 68.00 172 ILE A N 1
ATOM 1395 C CA . ILE A 1 172 ? -10.794 6.197 -0.654 1.00 68.00 172 ILE A CA 1
ATOM 1396 C C . ILE A 1 172 ? -10.701 7.491 0.160 1.00 68.00 172 ILE A C 1
ATOM 1398 O O . ILE A 1 172 ? -10.309 8.526 -0.383 1.00 68.00 172 ILE A O 1
ATOM 1402 N N . ARG A 1 173 ? -11.121 7.462 1.427 1.00 76.12 173 ARG A N 1
ATOM 1403 C CA . ARG A 1 173 ? -11.128 8.634 2.312 1.00 76.12 173 ARG A CA 1
ATOM 1404 C C . ARG A 1 173 ? -10.411 8.303 3.613 1.00 76.12 173 ARG A C 1
ATOM 1406 O O . ARG A 1 173 ? -10.602 7.222 4.154 1.00 76.12 173 ARG A O 1
ATOM 1413 N N . CYS A 1 174 ? -9.646 9.268 4.108 1.00 88.38 174 CYS A N 1
ATOM 1414 C CA . CYS A 1 174 ? -9.167 9.294 5.482 1.00 88.38 174 CYS A CA 1
ATOM 1415 C C . CYS A 1 174 ? -10.008 10.307 6.249 1.00 88.38 174 CYS A C 1
ATOM 1417 O O . CYS A 1 174 ? -10.226 11.417 5.753 1.00 88.38 174 CYS A O 1
ATOM 1419 N N . LYS A 1 175 ? -10.518 9.927 7.418 1.00 89.25 175 LYS A N 1
ATOM 1420 C CA . LYS A 1 175 ? -11.391 10.800 8.207 1.00 89.25 175 LYS A CA 1
ATOM 1421 C C . LYS A 1 175 ? -11.190 10.536 9.688 1.00 89.25 175 LYS A C 1
ATOM 1423 O O . LYS A 1 175 ? -11.162 9.379 10.090 1.00 89.25 175 LYS A O 1
ATOM 1428 N N . TYR A 1 176 ? -11.109 11.599 10.474 1.00 92.12 176 TYR A N 1
ATOM 1429 C CA . TYR A 1 176 ? -11.243 11.568 11.923 1.00 92.12 176 TYR A CA 1
ATOM 1430 C C . TYR A 1 176 ? -12.414 12.465 12.325 1.00 92.12 176 TYR A C 1
ATOM 1432 O O . TYR A 1 176 ? -12.457 13.640 11.957 1.00 92.12 176 TYR A O 1
ATOM 1440 N N . GLU A 1 177 ? -13.364 11.919 13.077 1.00 91.00 177 GLU A N 1
ATOM 1441 C CA . GLU A 1 177 ? -14.485 12.664 13.641 1.00 91.00 177 GLU A CA 1
ATOM 1442 C C . GLU A 1 177 ? -14.680 12.324 15.110 1.00 91.00 177 GLU A C 1
ATOM 1444 O O . GLU A 1 177 ? -14.705 11.159 15.504 1.00 91.00 177 GLU A O 1
ATOM 1449 N N . ARG A 1 178 ? -14.886 13.361 15.919 1.00 89.25 178 ARG A N 1
ATOM 1450 C CA . ARG A 1 178 ? -15.240 13.220 17.325 1.00 89.25 178 ARG A CA 1
ATOM 1451 C C . ARG A 1 178 ? -16.731 13.478 17.493 1.00 89.25 178 ARG A C 1
ATOM 1453 O O . ARG A 1 178 ? -17.199 14.582 17.219 1.00 89.25 178 ARG A O 1
ATOM 1460 N N . TYR A 1 179 ? -17.456 12.471 17.962 1.00 88.38 179 TYR A N 1
ATOM 1461 C CA . TYR A 1 179 ? -18.844 12.605 18.387 1.00 88.38 179 TYR A CA 1
ATOM 1462 C C . TYR A 1 179 ? -18.921 12.720 19.907 1.00 88.38 179 TYR A C 1
ATOM 1464 O O . TYR A 1 179 ? -17.923 12.560 20.608 1.00 88.38 179 TYR A O 1
ATOM 1472 N N . GLU A 1 180 ? -20.119 13.006 20.425 1.00 82.12 180 GLU A N 1
ATOM 1473 C CA . GLU A 1 180 ? -20.319 13.070 21.871 1.00 82.12 180 GLU A CA 1
ATOM 1474 C C . GLU A 1 180 ? -19.940 11.754 22.535 1.00 82.12 180 GLU A C 1
ATOM 1476 O O . GLU A 1 180 ? -19.261 11.827 23.543 1.00 82.12 180 GLU A O 1
ATOM 1481 N N . ASP A 1 181 ? -20.331 10.600 21.977 1.00 82.69 181 ASP A N 1
ATOM 1482 C CA . ASP A 1 181 ? -20.256 9.282 22.635 1.00 82.69 181 ASP A CA 1
ATOM 1483 C C . ASP A 1 181 ? -19.149 8.355 22.107 1.00 82.69 181 ASP A C 1
ATOM 1485 O O . ASP A 1 181 ? -18.783 7.396 22.777 1.00 82.69 181 ASP A O 1
ATOM 1489 N N . HIS A 1 182 ? -18.570 8.654 20.946 1.00 89.50 182 HIS A N 1
ATOM 1490 C CA . HIS A 1 182 ? -17.466 7.884 20.369 1.00 89.50 182 HIS A CA 1
ATOM 1491 C C . HIS A 1 182 ? -16.626 8.744 19.423 1.00 89.50 182 HIS A C 1
ATOM 1493 O O . HIS A 1 182 ? -17.067 9.775 18.914 1.00 89.50 182 HIS A O 1
ATOM 1499 N N . THR A 1 183 ? -15.428 8.268 19.130 1.00 92.00 183 THR A N 1
ATOM 1500 C CA . THR A 1 183 ? -14.562 8.788 18.075 1.00 92.00 183 THR A CA 1
ATOM 1501 C C . THR A 1 183 ? -14.595 7.825 16.893 1.00 92.00 183 THR A C 1
ATOM 1503 O O . THR A 1 183 ? -14.620 6.607 17.077 1.00 92.00 183 THR A O 1
ATOM 1506 N N . PHE A 1 184 ? -14.622 8.361 15.678 1.00 92.94 184 PHE A N 1
ATOM 1507 C CA . PHE A 1 184 ? -14.710 7.608 14.434 1.00 92.94 184 PHE A CA 1
ATOM 1508 C C . PHE A 1 184 ? -13.507 7.908 13.545 1.00 92.94 184 PHE A C 1
ATOM 1510 O O . PHE A 1 184 ? -13.198 9.071 13.279 1.00 92.94 184 PHE A O 1
ATOM 1517 N N . ILE A 1 185 ? -12.841 6.854 13.082 1.00 93.19 185 ILE A N 1
ATOM 1518 C CA . ILE A 1 185 ? -11.669 6.933 12.216 1.00 93.19 185 ILE A CA 1
ATOM 1519 C C . ILE A 1 185 ? -11.893 6.041 11.001 1.00 93.19 185 ILE A C 1
ATOM 1521 O O . ILE A 1 185 ? -12.275 4.881 11.135 1.00 93.19 185 ILE A O 1
ATOM 1525 N N . VAL A 1 186 ? -11.617 6.568 9.814 1.00 92.06 186 VAL A N 1
ATOM 1526 C CA . VAL A 1 186 ? -11.591 5.799 8.568 1.00 92.06 186 VAL A CA 1
ATOM 1527 C C . VAL A 1 186 ? -10.192 5.871 8.001 1.00 92.06 186 VAL A C 1
ATOM 1529 O O . VAL A 1 186 ? -9.668 6.970 7.796 1.00 92.06 186 VAL A O 1
ATOM 1532 N N . VAL A 1 187 ? -9.606 4.705 7.741 1.00 92.06 187 VAL A N 1
ATOM 1533 C CA . VAL A 1 187 ? -8.298 4.586 7.100 1.00 92.06 187 VAL A CA 1
ATOM 1534 C C . VAL A 1 187 ? -8.334 3.584 5.955 1.00 92.06 187 VAL A C 1
ATOM 1536 O O . VAL A 1 187 ? -9.045 2.579 6.028 1.00 92.06 187 VAL A O 1
ATOM 1539 N N . PRO A 1 188 ? -7.582 3.840 4.879 1.00 90.31 188 PRO A N 1
ATOM 1540 C CA . PRO A 1 188 ? -7.429 2.883 3.808 1.00 90.31 188 PRO A CA 1
ATOM 1541 C C . PRO A 1 188 ? -6.516 1.735 4.206 1.00 90.31 188 PRO A C 1
ATOM 1543 O O . PRO A 1 188 ? -5.534 1.922 4.917 1.00 90.31 188 PRO A O 1
ATOM 1546 N N . VAL A 1 189 ? -6.810 0.561 3.663 1.00 87.94 189 VAL A N 1
ATOM 1547 C CA . VAL A 1 189 ? -5.954 -0.616 3.743 1.00 87.94 189 VAL A CA 1
ATOM 1548 C C . VAL A 1 189 ? -5.585 -1.022 2.325 1.00 87.94 189 VAL A C 1
ATOM 1550 O O . VAL A 1 189 ? -6.455 -1.287 1.489 1.00 87.94 189 VAL A O 1
ATOM 1553 N N . LEU A 1 190 ? -4.284 -1.052 2.057 1.00 87.62 190 LEU A N 1
ATOM 1554 C CA . LEU A 1 190 ? -3.707 -1.500 0.798 1.00 87.62 190 LEU A CA 1
ATOM 1555 C C . LEU A 1 190 ? -2.927 -2.790 1.055 1.00 87.62 190 LEU A C 1
ATOM 1557 O O . LEU A 1 190 ? -2.177 -2.870 2.023 1.00 87.62 190 LEU A O 1
ATOM 1561 N N . LYS A 1 191 ? -3.144 -3.802 0.211 1.00 83.75 191 LYS A N 1
ATOM 1562 C CA . LYS A 1 191 ? -2.656 -5.170 0.431 1.00 83.75 191 LYS A CA 1
ATOM 1563 C C . LYS A 1 191 ? -1.981 -5.720 -0.827 1.00 83.75 191 LYS A C 1
ATOM 1565 O O . LYS A 1 191 ? -2.409 -5.349 -1.930 1.00 8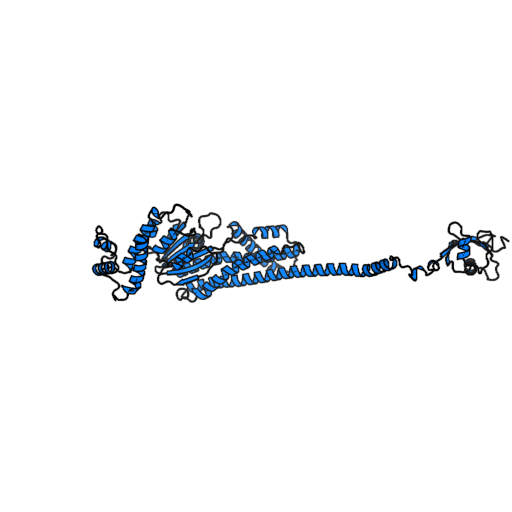3.75 191 LYS A O 1
ATOM 1570 N N . PRO A 1 192 ? -1.000 -6.631 -0.680 1.00 85.56 192 PRO A N 1
ATOM 1571 C CA . PRO A 1 192 ? -0.509 -7.426 -1.797 1.00 85.56 192 PRO A CA 1
ATOM 1572 C C . PRO A 1 192 ? -1.635 -8.275 -2.401 1.00 85.56 192 PRO A C 1
ATOM 1574 O O . PRO A 1 192 ? -2.643 -8.541 -1.744 1.00 85.56 192 PRO A O 1
ATOM 1577 N N . MET A 1 193 ? -1.473 -8.680 -3.663 1.00 85.56 193 MET A N 1
ATOM 1578 C CA . MET A 1 193 ? -2.475 -9.476 -4.374 1.00 85.56 193 MET A CA 1
ATOM 1579 C C . MET A 1 193 ? -2.753 -10.804 -3.674 1.00 85.56 193 MET A C 1
ATOM 1581 O O . MET A 1 193 ? -3.910 -11.097 -3.427 1.00 85.56 193 MET A O 1
ATOM 1585 N N . ASP A 1 194 ? -1.723 -11.564 -3.308 1.00 83.19 194 ASP A N 1
ATOM 1586 C CA . ASP A 1 194 ? -1.841 -12.847 -2.611 1.00 83.19 194 ASP A CA 1
ATOM 1587 C C . ASP A 1 194 ? -0.642 -13.056 -1.663 1.00 83.19 194 ASP A C 1
ATOM 1589 O O . ASP A 1 194 ? 0.343 -12.315 -1.727 1.00 83.19 194 ASP A O 1
ATOM 1593 N N . ASP A 1 195 ? -0.690 -14.073 -0.797 1.00 81.75 195 ASP A N 1
ATOM 1594 C CA . ASP A 1 195 ? 0.391 -14.392 0.154 1.00 81.75 195 ASP A CA 1
ATOM 1595 C C . ASP A 1 195 ? 1.664 -14.828 -0.585 1.00 81.75 195 ASP A C 1
ATOM 1597 O O . ASP A 1 195 ? 2.782 -14.520 -0.160 1.00 81.75 195 ASP A O 1
ATOM 1601 N N . GLU A 1 196 ? 1.500 -15.492 -1.732 1.00 84.75 196 GLU A N 1
ATOM 1602 C CA . GLU A 1 196 ? 2.601 -15.813 -2.642 1.00 84.75 196 GLU A CA 1
ATOM 1603 C C . GLU A 1 196 ? 3.267 -14.537 -3.167 1.00 84.75 196 GLU A C 1
ATOM 1605 O O . GLU A 1 196 ? 4.492 -14.423 -3.123 1.00 84.75 196 GLU A O 1
ATOM 1610 N N . THR A 1 197 ? 2.471 -13.548 -3.589 1.00 86.00 197 THR A N 1
ATOM 1611 C CA . THR A 1 197 ? 2.965 -12.242 -4.041 1.00 86.00 197 THR A CA 1
ATOM 1612 C C . THR A 1 197 ? 3.674 -11.505 -2.912 1.00 86.00 197 THR A C 1
ATOM 1614 O O . THR A 1 197 ? 4.758 -10.977 -3.130 1.00 86.00 197 THR A O 1
ATOM 1617 N N . SER A 1 198 ? 3.116 -11.514 -1.698 1.00 86.62 198 SER A N 1
ATOM 1618 C CA . SER A 1 198 ? 3.741 -10.916 -0.510 1.00 86.62 198 SER A CA 1
ATOM 1619 C C . SER A 1 198 ? 5.116 -11.532 -0.221 1.00 86.62 198 SER A C 1
ATOM 1621 O O . SER A 1 198 ? 6.126 -10.834 -0.133 1.00 86.62 198 SER A O 1
ATOM 1623 N N . THR A 1 199 ? 5.187 -12.866 -0.195 1.00 89.19 199 THR A N 1
ATOM 1624 C CA . THR A 1 199 ? 6.439 -13.604 0.032 1.00 89.19 199 THR A CA 1
ATOM 1625 C C . THR A 1 199 ? 7.456 -13.344 -1.081 1.00 89.19 199 THR A C 1
ATOM 1627 O O . THR A 1 199 ? 8.659 -13.236 -0.831 1.00 89.19 199 THR A O 1
ATOM 1630 N N . TYR A 1 200 ? 6.982 -13.237 -2.324 1.00 90.19 200 TYR A N 1
ATOM 1631 C CA . TYR A 1 200 ? 7.825 -12.936 -3.474 1.00 90.19 200 TYR A CA 1
ATOM 1632 C C . TYR A 1 200 ? 8.378 -11.507 -3.430 1.00 90.19 200 TYR A C 1
ATOM 1634 O O . TYR A 1 200 ? 9.564 -11.314 -3.693 1.00 90.19 200 TYR A O 1
ATOM 1642 N N . ILE A 1 201 ? 7.561 -10.527 -3.032 1.00 90.44 201 ILE A N 1
ATOM 1643 C CA . ILE A 1 201 ? 7.985 -9.140 -2.803 1.00 90.44 201 ILE A CA 1
ATOM 1644 C C . ILE A 1 201 ? 9.113 -9.104 -1.768 1.00 90.44 201 ILE A C 1
ATOM 1646 O O . ILE A 1 201 ? 10.188 -8.575 -2.056 1.00 90.44 201 ILE A O 1
ATOM 1650 N N . ASP A 1 202 ? 8.919 -9.744 -0.614 1.00 90.94 202 ASP A N 1
ATOM 1651 C CA . ASP A 1 202 ? 9.935 -9.812 0.441 1.00 90.94 202 ASP A CA 1
ATOM 1652 C C . ASP A 1 202 ? 11.232 -10.471 -0.041 1.00 90.94 202 ASP A C 1
ATOM 1654 O O . ASP A 1 202 ? 12.333 -10.030 0.301 1.00 90.94 202 ASP A O 1
ATOM 1658 N N . PHE A 1 203 ? 11.124 -11.535 -0.841 1.00 92.06 203 PHE A N 1
ATOM 1659 C CA . PHE A 1 203 ? 12.278 -12.200 -1.439 1.00 92.06 203 PHE A CA 1
ATOM 1660 C C . PHE A 1 203 ? 13.042 -11.266 -2.388 1.00 92.06 203 PHE A C 1
ATOM 1662 O O . PHE A 1 203 ? 14.269 -11.170 -2.299 1.00 92.06 203 PHE A O 1
ATOM 1669 N N . CYS A 1 204 ? 12.333 -10.559 -3.271 1.00 91.44 204 CYS A N 1
ATOM 1670 C CA . CYS A 1 204 ? 12.915 -9.603 -4.210 1.00 91.44 204 CYS A CA 1
ATOM 1671 C C . CYS A 1 204 ? 13.620 -8.451 -3.485 1.00 91.44 204 CYS A C 1
ATOM 1673 O O . CYS A 1 204 ? 14.760 -8.133 -3.829 1.00 91.44 204 CYS A O 1
ATOM 1675 N N . ILE A 1 205 ? 12.986 -7.878 -2.459 1.00 92.31 205 ILE A N 1
ATOM 1676 C CA . ILE A 1 205 ? 13.557 -6.797 -1.645 1.00 92.31 205 ILE A CA 1
ATOM 1677 C C . ILE A 1 205 ? 14.830 -7.277 -0.942 1.00 92.31 205 ILE A C 1
ATOM 1679 O O . ILE A 1 205 ? 15.883 -6.654 -1.081 1.00 92.31 205 ILE A O 1
ATOM 1683 N N . LYS A 1 206 ? 14.780 -8.422 -0.248 1.00 92.44 206 LYS A N 1
ATOM 1684 C CA . LYS A 1 206 ? 15.951 -8.976 0.455 1.00 92.44 206 LYS A CA 1
ATOM 1685 C C . LYS A 1 206 ? 17.104 -9.259 -0.500 1.00 92.44 206 LYS A C 1
ATOM 1687 O O . LYS A 1 206 ? 18.236 -8.868 -0.228 1.00 92.44 206 LYS A O 1
ATOM 1692 N N . ARG A 1 207 ? 16.821 -9.892 -1.644 1.00 89.44 207 ARG A N 1
ATOM 1693 C CA . ARG A 1 207 ? 17.828 -10.161 -2.681 1.00 89.44 207 ARG A CA 1
ATOM 1694 C C . ARG A 1 207 ? 18.466 -8.865 -3.183 1.00 89.44 207 ARG A C 1
ATOM 1696 O O . ARG A 1 207 ? 19.684 -8.815 -3.357 1.00 89.44 207 ARG A O 1
ATOM 1703 N N . HIS A 1 208 ? 17.660 -7.833 -3.423 1.00 88.38 208 HIS A N 1
ATOM 1704 C CA . HIS A 1 208 ? 18.150 -6.537 -3.874 1.00 88.38 208 HIS A CA 1
ATOM 1705 C C . HIS A 1 208 ? 19.077 -5.887 -2.839 1.00 88.38 208 HIS A C 1
ATOM 1707 O O . HIS A 1 208 ? 20.199 -5.522 -3.182 1.00 88.38 208 HIS A O 1
ATOM 1713 N N . GLN A 1 209 ? 18.668 -5.855 -1.570 1.00 88.25 209 GLN A N 1
ATOM 1714 C CA . GLN A 1 209 ? 19.475 -5.324 -0.468 1.00 88.25 209 GLN A CA 1
ATOM 1715 C C . GLN A 1 209 ? 20.817 -6.057 -0.321 1.00 88.25 209 GLN A C 1
ATOM 1717 O O . GLN A 1 209 ? 21.857 -5.414 -0.197 1.00 88.25 209 GLN A O 1
ATOM 1722 N N . THR A 1 210 ? 20.824 -7.395 -0.398 1.00 87.38 210 THR A N 1
ATOM 1723 C CA . THR A 1 210 ? 22.073 -8.178 -0.382 1.00 87.38 210 THR A CA 1
ATOM 1724 C C . THR A 1 210 ? 22.975 -7.818 -1.563 1.00 87.38 210 THR A C 1
ATOM 1726 O O . THR A 1 210 ? 24.172 -7.618 -1.381 1.00 87.38 210 THR A O 1
ATOM 1729 N N . THR A 1 211 ? 22.399 -7.655 -2.758 1.00 85.38 211 THR A N 1
ATOM 1730 C CA . THR A 1 211 ? 23.156 -7.293 -3.967 1.00 85.38 211 THR A CA 1
ATOM 1731 C C . THR A 1 211 ? 23.790 -5.903 -3.853 1.00 85.38 211 THR A C 1
ATOM 1733 O O . THR A 1 211 ? 24.915 -5.709 -4.307 1.00 85.38 211 THR A O 1
ATOM 1736 N N . LEU A 1 212 ? 23.084 -4.927 -3.273 1.00 84.31 212 LEU A N 1
ATOM 1737 C CA . LEU A 1 212 ? 23.628 -3.586 -3.032 1.00 84.31 212 LEU A CA 1
ATOM 1738 C C . LEU A 1 212 ? 24.802 -3.637 -2.049 1.00 84.31 212 LEU A C 1
ATOM 1740 O O . LEU A 1 212 ? 25.875 -3.125 -2.354 1.00 84.31 212 LEU A O 1
ATOM 1744 N N . PHE A 1 213 ? 24.639 -4.346 -0.932 1.00 83.00 213 PHE A N 1
ATOM 1745 C CA . PHE A 1 213 ? 25.691 -4.493 0.073 1.00 83.00 213 PHE A CA 1
ATOM 1746 C C . PHE A 1 213 ? 26.951 -5.182 -0.481 1.00 83.00 213 PHE A C 1
ATOM 1748 O O . PHE A 1 213 ? 28.072 -4.742 -0.232 1.00 83.00 213 PHE A O 1
ATOM 1755 N N . GLU A 1 214 ? 26.785 -6.241 -1.277 1.00 82.31 214 GLU A N 1
ATOM 1756 C CA . GLU A 1 214 ? 27.903 -6.919 -1.945 1.00 82.31 214 GLU A CA 1
ATOM 1757 C C . GLU A 1 214 ? 28.614 -6.010 -2.958 1.00 82.31 214 GLU A C 1
ATOM 1759 O O . GLU A 1 214 ? 29.844 -6.032 -3.051 1.00 82.31 214 GLU A O 1
ATOM 1764 N N . LYS A 1 215 ? 27.863 -5.190 -3.705 1.00 79.19 215 LYS A N 1
ATOM 1765 C CA . LYS A 1 215 ? 28.432 -4.205 -4.637 1.00 79.19 215 LYS A CA 1
ATOM 1766 C C . LYS A 1 215 ? 29.227 -3.125 -3.909 1.00 79.19 215 LYS A C 1
ATOM 1768 O O . LYS A 1 215 ? 30.309 -2.780 -4.379 1.00 79.19 215 LYS A O 1
ATOM 1773 N N . ASP A 1 216 ? 28.730 -2.639 -2.776 1.00 77.50 216 ASP A N 1
ATOM 1774 C CA . ASP A 1 216 ? 29.428 -1.649 -1.953 1.00 77.50 216 ASP A CA 1
ATOM 1775 C C . ASP A 1 216 ? 30.752 -2.209 -1.415 1.00 77.50 216 ASP A C 1
ATOM 1777 O O . ASP A 1 216 ? 31.786 -1.543 -1.489 1.00 77.50 216 ASP A O 1
ATOM 1781 N N . LEU A 1 217 ? 30.764 -3.467 -0.962 1.00 77.44 217 LEU A N 1
ATOM 1782 C CA . LEU A 1 217 ? 31.993 -4.156 -0.550 1.00 77.44 217 LEU A CA 1
ATOM 1783 C C . LEU A 1 217 ? 32.972 -4.350 -1.720 1.00 77.44 217 LEU A C 1
ATOM 1785 O O . LEU A 1 217 ? 34.160 -4.053 -1.597 1.00 77.44 217 LEU A O 1
ATOM 1789 N N . ALA A 1 218 ? 32.485 -4.787 -2.883 1.00 73.44 218 ALA A N 1
ATOM 1790 C CA . ALA A 1 218 ? 33.315 -4.974 -4.074 1.00 73.44 218 ALA A CA 1
ATOM 1791 C C . ALA A 1 218 ? 33.873 -3.652 -4.635 1.00 73.44 218 ALA A C 1
ATOM 1793 O O . ALA A 1 218 ? 34.925 -3.643 -5.279 1.00 73.44 218 ALA A O 1
ATOM 1794 N N . PHE A 1 219 ? 33.186 -2.530 -4.399 1.00 68.19 219 PHE A N 1
ATOM 1795 C CA . PHE A 1 219 ? 33.681 -1.199 -4.740 1.00 68.19 219 PHE A CA 1
ATOM 1796 C C . PHE A 1 219 ? 34.920 -0.834 -3.907 1.00 68.19 219 PHE A C 1
ATOM 1798 O O . PHE A 1 219 ? 35.859 -0.243 -4.443 1.00 68.19 219 PHE A O 1
ATOM 1805 N N . VAL A 1 220 ? 34.950 -1.232 -2.630 1.00 69.38 220 VAL A N 1
ATOM 1806 C CA . VAL A 1 220 ? 36.082 -1.011 -1.712 1.00 69.38 220 VAL A CA 1
ATOM 1807 C C . VAL A 1 220 ? 37.294 -1.881 -2.075 1.00 69.38 220 VAL A C 1
ATOM 1809 O O . VAL A 1 220 ? 38.420 -1.388 -2.041 1.00 69.38 220 VAL A O 1
ATOM 1812 N N . ASP A 1 221 ? 37.079 -3.127 -2.505 1.00 66.06 221 ASP A N 1
ATOM 1813 C CA . ASP A 1 221 ? 38.152 -4.097 -2.807 1.00 66.06 221 ASP A CA 1
ATOM 1814 C C . ASP A 1 221 ? 38.784 -3.965 -4.213 1.00 66.06 221 ASP A C 1
ATOM 1816 O O . ASP A 1 221 ? 39.629 -4.771 -4.613 1.00 66.06 221 ASP A O 1
ATOM 1820 N N . GLY A 1 222 ? 38.432 -2.920 -4.966 1.00 57.03 222 GLY A N 1
ATOM 1821 C CA . GLY A 1 222 ? 38.953 -2.669 -6.308 1.00 57.03 222 GLY A CA 1
ATOM 1822 C C . GLY A 1 222 ? 38.136 -3.382 -7.390 1.00 57.03 222 GLY A C 1
ATOM 1823 O O . GLY A 1 222 ? 38.063 -4.607 -7.470 1.00 57.03 222 GLY A O 1
ATOM 1824 N N . TRP A 1 223 ? 37.530 -2.576 -8.261 1.00 46.25 223 TRP A N 1
ATOM 1825 C CA . TRP A 1 223 ? 36.572 -2.977 -9.292 1.00 46.25 223 TRP A CA 1
ATOM 1826 C C . TRP A 1 223 ? 36.965 -4.236 -10.088 1.00 46.25 223 TRP A C 1
ATOM 1828 O O . TRP A 1 223 ? 37.804 -4.189 -10.990 1.00 46.25 223 TRP A O 1
ATOM 1838 N N . LYS A 1 224 ? 36.229 -5.332 -9.883 1.00 51.34 224 LYS A N 1
ATOM 1839 C CA . LYS A 1 224 ? 36.007 -6.350 -10.918 1.00 51.34 224 LYS A CA 1
ATOM 1840 C C . LYS A 1 224 ? 34.639 -6.093 -11.534 1.00 51.34 224 LYS A C 1
ATOM 1842 O O . LYS A 1 224 ? 33.620 -6.282 -10.878 1.00 51.34 224 LYS A O 1
ATOM 1847 N N . LYS A 1 225 ? 34.600 -5.669 -12.803 1.00 50.75 225 LYS A N 1
ATOM 1848 C CA . LYS A 1 225 ? 33.355 -5.674 -13.584 1.00 50.75 225 LYS A CA 1
ATOM 1849 C C . LYS A 1 225 ? 32.825 -7.109 -13.599 1.00 50.75 225 LYS A C 1
ATOM 1851 O O . LYS A 1 225 ? 33.379 -7.950 -14.305 1.00 50.75 225 LYS A O 1
ATOM 1856 N N . SER A 1 226 ? 31.772 -7.376 -12.829 1.00 47.69 226 SER A N 1
ATOM 1857 C CA . SER A 1 226 ? 30.906 -8.523 -13.082 1.00 47.69 226 SER A CA 1
ATOM 1858 C C . SER A 1 226 ? 30.339 -8.328 -14.488 1.00 47.69 226 SER A C 1
ATOM 1860 O O . SER A 1 226 ? 29.523 -7.444 -14.732 1.00 47.69 226 SER A O 1
ATOM 1862 N N . GLY A 1 227 ? 30.907 -9.058 -15.445 1.00 49.38 227 GLY A N 1
ATOM 1863 C CA . GLY A 1 227 ? 30.549 -9.018 -16.859 1.00 49.38 227 GLY A CA 1
ATOM 1864 C C . GLY A 1 227 ? 29.386 -9.944 -17.198 1.00 49.38 227 GLY A C 1
ATOM 1865 O O . GLY A 1 227 ? 29.265 -10.348 -18.353 1.00 49.38 227 GLY A O 1
ATOM 1866 N N . GLU A 1 228 ? 28.564 -10.327 -16.219 1.00 57.94 228 GLU A N 1
ATOM 1867 C CA . GLU A 1 228 ? 27.352 -11.083 -16.506 1.00 57.94 228 GLU A CA 1
ATOM 1868 C C . GLU A 1 228 ? 26.340 -10.155 -17.167 1.00 57.94 228 GLU A C 1
ATOM 1870 O O . GLU A 1 228 ? 25.858 -9.182 -16.585 1.00 57.94 228 GLU A O 1
ATOM 1875 N N . LYS A 1 229 ? 26.053 -10.441 -18.440 1.00 63.12 229 LYS A N 1
ATOM 1876 C CA . LYS A 1 229 ? 24.941 -9.805 -19.135 1.00 63.12 229 LYS A CA 1
ATOM 1877 C C . LYS A 1 229 ? 23.659 -10.115 -18.358 1.00 63.12 229 LYS A C 1
ATOM 1879 O O . LYS A 1 229 ? 23.478 -11.267 -17.961 1.00 63.12 229 LYS A O 1
ATOM 1884 N N . PRO A 1 230 ? 22.778 -9.124 -18.158 1.00 69.12 230 PRO A N 1
ATOM 1885 C CA . PRO A 1 230 ? 21.510 -9.356 -17.489 1.00 69.12 230 PRO A CA 1
ATOM 1886 C C . PRO A 1 230 ? 20.721 -10.423 -18.250 1.00 69.12 230 PRO A C 1
ATOM 1888 O O . PRO A 1 230 ? 20.540 -10.322 -19.466 1.00 69.12 230 PRO A O 1
ATOM 1891 N N . ASP A 1 231 ? 20.267 -11.446 -17.531 1.00 83.31 231 ASP A N 1
ATOM 1892 C CA . ASP A 1 231 ? 19.386 -12.475 -18.068 1.00 83.31 231 ASP A CA 1
ATOM 1893 C C . ASP A 1 231 ? 18.000 -11.867 -18.330 1.00 83.31 231 ASP A C 1
ATOM 1895 O O . ASP A 1 231 ? 17.192 -11.668 -17.420 1.00 83.31 231 ASP A O 1
ATOM 1899 N N . ILE A 1 232 ? 17.762 -11.513 -19.593 1.00 82.81 232 ILE A N 1
ATOM 1900 C CA . ILE A 1 232 ? 16.571 -10.787 -20.042 1.00 82.81 232 ILE A CA 1
ATOM 1901 C C . ILE A 1 232 ? 15.292 -11.568 -19.722 1.00 82.81 232 ILE A C 1
ATOM 1903 O O . ILE A 1 232 ? 14.289 -10.952 -19.355 1.00 82.81 232 ILE A O 1
ATOM 1907 N N . ASP A 1 233 ? 15.316 -12.897 -19.837 1.00 85.81 233 ASP A N 1
ATOM 1908 C CA . ASP A 1 233 ? 14.131 -13.731 -19.635 1.00 85.81 233 ASP A CA 1
ATOM 1909 C C . ASP A 1 233 ? 13.763 -13.799 -18.152 1.00 85.81 233 ASP A C 1
ATOM 1911 O O . ASP A 1 233 ? 12.596 -13.632 -17.794 1.00 85.81 233 ASP A O 1
ATOM 1915 N N . ASN A 1 234 ? 14.762 -13.905 -17.273 1.00 86.75 234 ASN A N 1
ATOM 1916 C CA . ASN A 1 234 ? 14.545 -13.835 -15.829 1.00 86.75 234 ASN A CA 1
ATOM 1917 C C . ASN A 1 234 ? 14.011 -12.465 -15.378 1.00 86.75 234 ASN A C 1
ATOM 1919 O O . ASN A 1 234 ? 13.090 -12.400 -14.560 1.00 86.75 234 ASN A O 1
ATOM 1923 N N . LEU A 1 235 ? 14.531 -11.365 -15.935 1.00 85.69 235 LEU A N 1
ATOM 1924 C CA . LEU A 1 235 ? 14.030 -10.018 -15.631 1.00 85.69 235 LEU A CA 1
ATOM 1925 C C . LEU A 1 235 ? 12.591 -9.811 -16.135 1.00 85.69 235 LEU A C 1
ATOM 1927 O O . LEU A 1 235 ? 11.781 -9.179 -15.454 1.00 85.69 235 LEU A O 1
ATOM 1931 N N . ARG A 1 236 ? 12.243 -10.362 -17.307 1.00 86.50 236 ARG A N 1
ATOM 1932 C CA . ARG A 1 236 ? 10.867 -10.336 -17.830 1.00 86.50 236 ARG A CA 1
ATOM 1933 C C . ARG A 1 236 ? 9.915 -11.129 -16.946 1.00 86.50 236 ARG A C 1
ATOM 1935 O O . ARG A 1 236 ? 8.896 -10.573 -16.546 1.00 86.50 236 ARG A O 1
ATOM 1942 N N . ALA A 1 237 ? 10.276 -12.362 -16.600 1.00 87.31 237 ALA A N 1
ATOM 1943 C CA . ALA A 1 237 ? 9.469 -13.223 -15.743 1.00 87.31 237 ALA A CA 1
ATOM 1944 C C . ALA A 1 237 ? 9.239 -12.599 -14.357 1.00 87.31 237 ALA A C 1
ATOM 1946 O O . ALA A 1 237 ? 8.146 -12.709 -13.801 1.00 87.31 237 ALA A O 1
ATOM 1947 N N . MET A 1 238 ? 10.243 -11.905 -13.809 1.00 87.38 238 MET A N 1
ATOM 1948 C CA . MET A 1 238 ? 10.086 -11.169 -12.555 1.00 87.38 238 MET A CA 1
ATOM 1949 C C . MET A 1 238 ? 9.069 -10.030 -12.680 1.00 87.38 238 MET A C 1
ATOM 1951 O O . MET A 1 238 ? 8.187 -9.915 -11.835 1.00 87.38 238 MET A O 1
ATOM 1955 N N . LEU A 1 239 ? 9.155 -9.205 -13.730 1.00 87.56 239 LEU A N 1
ATOM 1956 C CA . LEU A 1 239 ? 8.199 -8.111 -13.934 1.00 87.56 239 LEU A CA 1
ATOM 1957 C C . LEU A 1 239 ? 6.777 -8.607 -14.211 1.00 87.56 239 LEU A C 1
ATOM 1959 O O . LEU A 1 239 ? 5.833 -7.982 -13.746 1.00 87.56 239 LEU A O 1
ATOM 1963 N N . GLU A 1 240 ? 6.616 -9.718 -14.929 1.00 87.75 240 GLU A N 1
ATOM 1964 C CA . GLU A 1 240 ? 5.302 -10.323 -15.188 1.00 87.75 240 GLU A CA 1
ATOM 1965 C C . GLU A 1 240 ? 4.645 -10.810 -13.892 1.00 87.75 240 GLU A C 1
ATOM 1967 O O . GLU A 1 240 ? 3.470 -10.536 -13.651 1.00 87.75 240 GLU A O 1
ATOM 1972 N N . LYS A 1 241 ? 5.415 -11.435 -12.990 1.00 85.00 241 LYS A N 1
ATOM 1973 C CA . LYS A 1 241 ? 4.927 -11.790 -11.645 1.00 85.00 241 LYS A CA 1
ATOM 1974 C C . LYS A 1 241 ? 4.555 -10.571 -10.798 1.00 85.00 241 LYS A C 1
ATOM 1976 O O . LYS A 1 241 ? 3.718 -10.683 -9.908 1.00 85.00 241 LYS A O 1
ATOM 1981 N N . LEU A 1 242 ? 5.170 -9.422 -11.068 1.00 84.69 242 LEU A N 1
ATOM 1982 C CA . LEU A 1 242 ? 4.948 -8.160 -10.362 1.00 84.69 242 LEU A CA 1
ATOM 1983 C C . LEU A 1 242 ? 3.997 -7.211 -11.114 1.00 84.69 242 LEU A C 1
ATOM 1985 O O . LEU A 1 242 ? 3.876 -6.048 -10.742 1.00 84.69 242 LEU A O 1
ATOM 1989 N N . GLU A 1 243 ? 3.298 -7.658 -12.161 1.00 83.50 243 GLU A N 1
ATOM 1990 C CA . GLU A 1 243 ? 2.396 -6.777 -12.915 1.00 83.50 243 GLU A CA 1
ATOM 1991 C C . GLU A 1 243 ? 1.123 -6.442 -12.114 1.00 83.50 243 GLU A C 1
ATOM 1993 O O . GLU A 1 243 ? 0.628 -5.314 -12.160 1.00 83.50 243 GLU A O 1
ATOM 1998 N N . GLN A 1 244 ? 0.620 -7.391 -11.318 1.00 82.69 244 GLN A N 1
ATOM 1999 C CA . GLN A 1 244 ? -0.519 -7.208 -10.411 1.00 82.69 244 GLN A CA 1
ATOM 2000 C C . GLN A 1 244 ? -0.068 -7.305 -8.950 1.00 82.69 244 GLN A C 1
ATOM 2002 O O . GLN A 1 244 ? -0.237 -8.323 -8.289 1.00 82.69 244 GLN A O 1
ATOM 2007 N N . LEU A 1 245 ? 0.519 -6.218 -8.444 1.00 83.62 245 LEU A N 1
ATOM 2008 C CA . LEU A 1 245 ? 1.060 -6.166 -7.080 1.00 83.62 245 LEU A CA 1
ATOM 2009 C C . LEU A 1 245 ? -0.013 -6.121 -5.994 1.00 83.62 245 LEU A C 1
ATOM 2011 O O . LEU A 1 245 ? 0.178 -6.688 -4.924 1.00 83.62 245 LEU A O 1
ATOM 2015 N N . MET A 1 246 ? -1.104 -5.391 -6.238 1.00 86.12 246 MET A N 1
ATOM 2016 C CA . MET A 1 246 ? -1.992 -4.906 -5.181 1.00 86.12 246 MET A CA 1
ATOM 2017 C C . MET A 1 246 ? -3.452 -5.253 -5.451 1.00 86.12 246 MET A C 1
ATOM 2019 O O . MET A 1 246 ? -3.926 -5.132 -6.584 1.00 86.12 246 MET A O 1
ATOM 2023 N N . ARG A 1 247 ? -4.186 -5.585 -4.384 1.00 85.06 247 ARG A N 1
ATOM 2024 C CA . ARG A 1 247 ? -5.651 -5.696 -4.423 1.00 85.06 247 ARG A CA 1
ATOM 2025 C C . ARG A 1 247 ? -6.312 -4.328 -4.542 1.00 85.06 247 ARG A C 1
ATOM 2027 O O . ARG A 1 247 ? -5.694 -3.280 -4.330 1.00 85.06 247 ARG A O 1
ATOM 2034 N N . LYS A 1 248 ? -7.618 -4.338 -4.828 1.00 83.38 248 LYS A N 1
ATOM 2035 C CA . LYS A 1 248 ? -8.436 -3.132 -4.705 1.00 83.38 248 LYS A CA 1
ATOM 2036 C C . LYS A 1 248 ? -8.323 -2.611 -3.258 1.00 83.38 248 LYS A C 1
ATOM 2038 O O . LYS A 1 248 ? -8.539 -3.391 -2.331 1.00 83.38 248 LYS A O 1
ATOM 2043 N N . PRO A 1 249 ? -7.989 -1.326 -3.061 1.00 84.69 249 PRO A N 1
ATOM 2044 C CA . PRO A 1 249 ? -7.882 -0.748 -1.730 1.00 84.69 249 PRO A CA 1
ATOM 2045 C C . PRO A 1 249 ? -9.227 -0.799 -1.010 1.00 84.69 249 PRO A C 1
ATOM 2047 O O . PRO A 1 249 ? -10.275 -0.571 -1.617 1.00 84.69 249 PRO A O 1
ATOM 2050 N N . GLN A 1 250 ? -9.167 -1.083 0.285 1.00 83.12 250 GLN A N 1
ATOM 2051 C CA . GLN A 1 250 ? -10.321 -1.231 1.170 1.00 83.12 250 GLN A CA 1
ATOM 2052 C C . GLN A 1 250 ? -10.314 -0.151 2.237 1.00 83.12 250 GLN A C 1
ATOM 2054 O O . GLN A 1 250 ? -9.324 0.565 2.402 1.00 83.12 250 GLN A O 1
ATOM 2059 N N . GLN A 1 251 ? -11.408 -0.049 2.982 1.00 86.44 251 GLN A N 1
ATOM 2060 C CA . GLN A 1 251 ? -11.484 0.811 4.152 1.00 86.44 251 GLN A CA 1
ATOM 2061 C C . GLN A 1 251 ? -11.575 -0.027 5.425 1.00 86.44 251 GLN A C 1
ATOM 2063 O O . GLN A 1 251 ? -12.290 -1.026 5.490 1.00 86.44 251 GLN A O 1
ATOM 2068 N N . LEU A 1 252 ? -10.831 0.408 6.437 1.00 89.88 252 LEU A N 1
ATOM 2069 C CA . LEU A 1 252 ? -10.986 -0.025 7.812 1.00 89.88 252 LEU A CA 1
ATOM 2070 C C . LEU A 1 252 ? -11.606 1.132 8.589 1.00 89.88 252 LEU A C 1
ATOM 2072 O O . LEU A 1 252 ? -11.041 2.227 8.674 1.00 89.88 252 LEU A O 1
ATOM 2076 N N . CYS A 1 253 ? -12.772 0.878 9.165 1.00 91.62 253 CYS A N 1
ATOM 2077 C CA . CYS A 1 253 ? -13.439 1.814 10.052 1.00 91.62 253 CYS A CA 1
ATOM 2078 C C . CYS A 1 253 ? -13.152 1.428 11.502 1.00 91.62 253 CYS A C 1
ATOM 2080 O O . CYS A 1 253 ? -13.304 0.270 11.888 1.00 91.62 253 CYS A O 1
ATOM 2082 N N . ILE A 1 254 ? -12.738 2.395 12.312 1.00 93.75 254 ILE A N 1
ATOM 2083 C CA . ILE A 1 254 ? -12.410 2.208 13.722 1.00 93.75 254 ILE A CA 1
ATOM 2084 C C . ILE A 1 254 ? -13.300 3.137 14.541 1.00 93.75 254 ILE A C 1
ATOM 2086 O O . ILE A 1 254 ? -13.321 4.348 14.328 1.00 93.75 254 ILE A O 1
ATOM 2090 N N . PHE A 1 255 ? -14.021 2.564 15.496 1.00 93.94 255 PHE A N 1
ATOM 2091 C CA . PHE A 1 255 ? -14.813 3.292 16.476 1.00 93.94 255 PHE A CA 1
ATOM 2092 C C . PHE A 1 255 ? -14.174 3.127 17.850 1.00 93.94 255 PHE A C 1
ATOM 2094 O O . PHE A 1 255 ? -13.893 2.007 18.276 1.00 93.94 255 PHE A O 1
ATOM 2101 N N . MET A 1 256 ? -13.969 4.236 18.548 1.00 92.50 256 MET A N 1
ATOM 2102 C CA . MET A 1 256 ? -13.523 4.258 19.938 1.00 92.50 256 MET A CA 1
ATOM 2103 C C . MET A 1 256 ? -14.649 4.797 20.802 1.00 92.50 256 MET A C 1
ATOM 2105 O O . MET A 1 256 ? -15.038 5.952 20.669 1.00 92.50 256 MET A O 1
ATOM 2109 N N . ASP A 1 257 ? -15.169 3.958 21.680 1.00 88.44 257 ASP A N 1
ATOM 2110 C CA . ASP A 1 257 ? -16.207 4.319 22.638 1.00 88.44 257 ASP A CA 1
ATOM 2111 C C . ASP A 1 257 ? -15.590 4.882 23.932 1.00 88.44 257 ASP A C 1
ATOM 2113 O O . ASP A 1 257 ? -14.465 4.533 24.302 1.00 88.44 257 ASP A O 1
ATOM 2117 N N . LYS A 1 258 ? -16.353 5.694 24.671 1.00 82.06 258 LYS A N 1
ATOM 2118 C CA . LYS A 1 258 ? -15.975 6.233 25.992 1.00 82.06 258 LYS A CA 1
ATOM 2119 C C . LYS A 1 258 ? -15.672 5.155 27.032 1.00 82.06 258 LYS A C 1
ATOM 2121 O O . LYS A 1 258 ? -14.942 5.411 27.983 1.00 82.06 258 LYS A O 1
ATOM 2126 N N . HIS A 1 259 ? -16.250 3.965 26.884 1.00 85.00 259 HIS A N 1
ATOM 2127 C CA . HIS A 1 259 ? -16.124 2.866 27.847 1.00 85.00 259 HIS A CA 1
ATOM 2128 C C . HIS A 1 259 ? -14.936 1.927 27.569 1.00 85.00 259 HIS A C 1
ATOM 2130 O O . HIS A 1 259 ? -14.979 0.742 27.918 1.00 85.00 259 HIS A O 1
ATOM 2136 N N . ASP A 1 260 ? -13.883 2.442 26.934 1.00 89.69 260 ASP A N 1
ATOM 2137 C CA . ASP A 1 260 ? -12.692 1.693 26.528 1.00 89.69 260 ASP A CA 1
ATOM 2138 C C . ASP A 1 260 ? -12.996 0.494 25.606 1.00 89.69 260 ASP A C 1
ATOM 2140 O O . ASP A 1 260 ? -12.370 -0.570 25.694 1.00 89.69 260 ASP A O 1
ATOM 2144 N N . ASN A 1 261 ? -13.981 0.652 24.717 1.00 92.00 261 ASN A N 1
ATOM 2145 C CA . ASN A 1 261 ? -14.257 -0.315 23.658 1.00 92.00 261 ASN A CA 1
ATOM 2146 C C . ASN A 1 261 ? -13.694 0.203 22.331 1.00 92.00 261 ASN A C 1
ATOM 2148 O O . ASN A 1 261 ? -13.918 1.356 21.966 1.00 92.00 261 ASN A O 1
ATOM 2152 N N . VAL A 1 262 ? -13.008 -0.662 21.590 1.00 94.19 262 VAL A N 1
ATOM 2153 C CA . VAL A 1 262 ? -12.550 -0.389 20.225 1.00 94.19 262 VAL A CA 1
ATOM 2154 C C . VAL A 1 262 ? -13.255 -1.354 19.289 1.00 94.19 262 VAL A C 1
ATOM 2156 O O . VAL A 1 262 ? -13.206 -2.565 19.496 1.00 94.19 262 VAL A O 1
ATOM 2159 N N . ILE A 1 263 ? -13.915 -0.828 18.264 1.00 93.75 263 ILE A N 1
ATOM 2160 C CA . ILE A 1 263 ? -14.606 -1.622 17.255 1.00 93.75 263 ILE A CA 1
ATOM 2161 C C . ILE A 1 263 ? -13.924 -1.373 15.916 1.00 93.75 263 ILE A C 1
ATOM 2163 O O . ILE A 1 263 ? -13.948 -0.250 15.423 1.00 93.75 263 ILE A O 1
ATOM 2167 N N . SER A 1 264 ? -13.312 -2.404 15.338 1.00 92.62 264 SER A N 1
ATOM 2168 C CA . SER A 1 264 ? -12.715 -2.343 14.004 1.00 92.62 264 SER A CA 1
ATOM 2169 C C . SER A 1 264 ? -13.579 -3.098 13.005 1.00 92.62 264 SER A C 1
ATOM 2171 O O . SER A 1 264 ? -14.038 -4.209 13.270 1.00 92.62 264 SER A O 1
ATOM 2173 N N . VAL A 1 265 ? -13.807 -2.481 11.856 1.00 89.56 265 VAL A N 1
ATOM 2174 C CA . VAL A 1 265 ? -14.799 -2.906 10.879 1.00 89.56 265 VAL A CA 1
ATOM 2175 C C . VAL A 1 265 ? -14.165 -2.946 9.492 1.00 89.56 265 VAL A C 1
ATOM 2177 O O . VAL A 1 265 ? -13.660 -1.923 9.031 1.00 89.56 265 VAL A O 1
ATOM 2180 N N . GLN A 1 266 ? -14.187 -4.114 8.848 1.00 86.00 266 GLN A N 1
ATOM 2181 C CA . GLN A 1 266 ? -13.518 -4.384 7.572 1.00 86.00 266 GLN A CA 1
ATOM 2182 C C . GLN A 1 266 ? -14.475 -5.006 6.542 1.00 86.00 266 GLN A C 1
ATOM 2184 O O . GLN A 1 266 ? -15.331 -5.824 6.880 1.00 86.00 266 GLN A O 1
ATOM 2189 N N . GLU A 1 267 ? -14.309 -4.620 5.272 1.00 78.75 267 GLU A N 1
ATOM 2190 C CA . GLU A 1 267 ? -15.131 -5.103 4.151 1.00 78.75 267 GLU A CA 1
ATOM 2191 C C . GLU A 1 267 ? -14.892 -6.594 3.843 1.00 78.75 267 GLU A C 1
ATOM 2193 O O . GLU A 1 267 ? -15.838 -7.370 3.756 1.00 78.75 267 GLU A O 1
ATOM 2198 N N . GLU A 1 268 ? -13.634 -7.020 3.696 1.00 75.12 268 GLU A N 1
ATOM 2199 C CA . GLU A 1 268 ? -13.287 -8.422 3.421 1.00 75.12 268 GLU A CA 1
ATOM 2200 C C . GLU A 1 268 ? -13.268 -9.287 4.680 1.00 75.12 268 GLU A C 1
ATOM 2202 O O . GLU A 1 268 ? -13.017 -8.800 5.782 1.00 75.12 268 GLU A O 1
ATOM 2207 N N . ASN A 1 269 ? -13.486 -10.587 4.486 1.00 69.94 269 ASN A N 1
ATOM 2208 C CA . ASN A 1 269 ? -13.383 -11.597 5.529 1.00 69.94 269 ASN A CA 1
ATOM 2209 C C . ASN A 1 269 ? -11.932 -12.001 5.814 1.00 69.94 269 ASN A C 1
ATOM 2211 O O . ASN A 1 269 ? -11.136 -12.180 4.895 1.00 69.94 269 ASN A O 1
ATOM 2215 N N . ASP A 1 270 ? -11.639 -12.273 7.086 1.00 60.50 270 ASP A N 1
ATOM 2216 C CA . ASP A 1 270 ? -10.336 -12.794 7.528 1.00 60.50 270 ASP A CA 1
ATOM 2217 C C . ASP A 1 270 ? -10.181 -14.316 7.293 1.00 60.50 270 ASP A C 1
ATOM 2219 O O . ASP A 1 270 ? -9.075 -14.856 7.383 1.00 60.50 270 ASP A O 1
ATOM 2223 N N . THR A 1 271 ? -11.279 -15.024 6.984 1.00 54.97 271 THR A N 1
ATOM 2224 C CA . THR A 1 271 ? -11.335 -16.497 6.870 1.00 54.97 271 THR A CA 1
ATOM 2225 C C . THR A 1 271 ? -11.037 -17.061 5.490 1.00 54.97 271 THR A C 1
ATOM 2227 O O . THR A 1 271 ? -10.805 -18.266 5.375 1.00 54.97 271 THR A O 1
ATOM 2230 N N . ASP A 1 272 ? -11.080 -16.243 4.441 1.00 52.16 272 ASP A N 1
ATOM 2231 C CA . ASP A 1 272 ? -10.803 -16.738 3.098 1.00 52.16 272 ASP A CA 1
ATOM 2232 C C . ASP A 1 272 ? -9.297 -17.004 3.007 1.00 52.16 272 ASP A C 1
ATOM 2234 O O . ASP A 1 272 ? -8.472 -16.102 3.144 1.00 52.16 272 ASP A O 1
ATOM 2238 N N . GLY A 1 273 ? -8.931 -18.277 2.836 1.00 49.97 273 GLY A N 1
ATOM 2239 C CA . GLY A 1 273 ? -7.551 -18.782 2.838 1.00 49.97 273 GLY A CA 1
ATOM 2240 C C . GLY A 1 273 ? -6.619 -18.187 1.775 1.00 49.97 273 GLY A C 1
ATOM 2241 O O . GLY A 1 273 ? -5.472 -18.607 1.698 1.00 49.97 273 GLY A O 1
ATOM 2242 N N . ASN A 1 274 ? -7.087 -17.204 1.004 1.00 49.88 274 ASN A N 1
ATOM 2243 C CA . ASN A 1 274 ? -6.309 -16.427 0.053 1.00 49.88 274 ASN A CA 1
ATOM 2244 C C . ASN A 1 274 ? -6.080 -15.010 0.606 1.00 49.88 274 ASN A C 1
ATOM 2246 O O . ASN A 1 274 ? -6.832 -14.081 0.297 1.00 49.88 274 ASN A O 1
ATOM 2250 N N . ALA A 1 275 ? -5.015 -14.849 1.395 1.00 50.97 275 ALA A N 1
ATOM 2251 C CA . ALA A 1 275 ? -4.346 -13.568 1.651 1.00 50.97 275 ALA A CA 1
ATOM 2252 C C . ALA A 1 275 ? -5.242 -12.397 2.102 1.00 50.97 275 ALA A C 1
ATOM 2254 O O . ALA A 1 275 ? -5.135 -11.267 1.617 1.00 50.97 275 ALA A O 1
ATOM 2255 N N . GLY A 1 276 ? -6.163 -12.651 3.031 1.00 52.84 276 GLY A N 1
ATOM 2256 C CA . GLY A 1 276 ? -6.800 -11.571 3.780 1.00 52.84 276 GLY A CA 1
ATOM 2257 C C . GLY A 1 276 ? -5.780 -10.897 4.705 1.00 52.84 276 GLY A C 1
ATOM 2258 O O . GLY A 1 276 ? -4.992 -11.575 5.361 1.00 52.84 276 GLY A O 1
ATOM 2259 N N . PHE A 1 277 ? -5.796 -9.565 4.793 1.00 60.88 277 PHE A N 1
ATOM 2260 C CA . PHE A 1 277 ? -5.150 -8.829 5.890 1.00 60.88 277 PHE A CA 1
ATOM 2261 C C . PHE A 1 277 ? -5.756 -9.292 7.211 1.00 60.88 277 PHE A C 1
ATOM 2263 O O . PHE A 1 277 ? -6.797 -8.789 7.624 1.00 60.88 277 PHE A O 1
ATOM 2270 N N . ARG A 1 278 ? -5.101 -10.258 7.859 1.00 71.69 278 ARG A N 1
ATOM 2271 C CA . ARG A 1 278 ? -5.494 -10.760 9.175 1.00 71.69 278 ARG A CA 1
ATOM 2272 C C . ARG A 1 278 ? -5.015 -9.781 10.229 1.00 71.69 278 ARG A C 1
ATOM 2274 O O . ARG A 1 278 ? -4.031 -10.031 10.933 1.00 71.69 278 ARG A O 1
ATOM 2281 N N . ILE A 1 279 ? -5.704 -8.644 10.318 1.00 79.50 279 ILE A N 1
ATOM 2282 C CA . ILE A 1 279 ? -5.452 -7.637 11.352 1.00 79.50 279 ILE A CA 1
ATOM 2283 C C . ILE A 1 279 ? -5.492 -8.288 12.736 1.00 79.50 279 ILE A C 1
ATOM 2285 O O . ILE A 1 279 ? -4.675 -7.970 13.602 1.00 79.50 279 ILE A O 1
ATOM 2289 N N . TRP A 1 280 ? -6.383 -9.274 12.900 1.00 82.06 280 TRP A N 1
ATOM 2290 C CA . TRP A 1 280 ? -6.462 -10.112 14.081 1.00 82.06 280 TRP A CA 1
ATOM 2291 C C . TRP A 1 280 ? -5.131 -10.795 14.384 1.00 82.06 280 TRP A C 1
ATOM 2293 O O . TRP A 1 280 ? -4.561 -10.542 15.437 1.00 82.06 280 TRP A O 1
ATOM 2303 N N . ASN A 1 281 ? -4.566 -11.569 13.458 1.00 81.19 281 ASN A N 1
ATOM 2304 C CA . ASN A 1 281 ? -3.320 -12.301 13.702 1.00 81.19 281 ASN A CA 1
ATOM 2305 C C . ASN A 1 281 ? -2.135 -11.354 13.958 1.00 81.19 281 ASN A C 1
ATOM 2307 O O . ASN A 1 281 ? -1.305 -11.590 14.838 1.00 81.19 281 ASN A O 1
ATOM 2311 N N . LYS A 1 282 ? -2.056 -10.233 13.234 1.00 81.38 282 LYS A N 1
ATOM 2312 C CA . LYS A 1 282 ? -0.975 -9.255 13.427 1.00 81.38 282 LYS A CA 1
ATOM 2313 C C . LYS A 1 282 ? -1.006 -8.580 14.795 1.00 81.38 282 LYS A C 1
ATOM 2315 O O . LYS A 1 282 ? 0.043 -8.338 15.390 1.00 81.38 282 LYS A O 1
ATOM 2320 N N . ILE A 1 283 ? -2.187 -8.255 15.303 1.00 84.25 283 ILE A N 1
ATOM 2321 C CA . ILE A 1 283 ? -2.318 -7.549 16.579 1.00 84.25 283 ILE A CA 1
ATOM 2322 C C . ILE A 1 283 ? -2.433 -8.538 17.740 1.00 84.25 283 ILE A C 1
ATOM 2324 O O . ILE A 1 283 ? -1.728 -8.410 18.740 1.00 84.25 283 ILE A O 1
ATOM 2328 N N . TYR A 1 284 ? -3.284 -9.549 17.615 1.00 82.38 284 TYR A N 1
ATOM 2329 C CA . TYR A 1 284 ? -3.523 -10.539 18.653 1.00 82.38 284 TYR A CA 1
ATOM 2330 C C . TYR A 1 284 ? -2.378 -11.560 18.747 1.00 82.38 284 TYR A C 1
ATOM 2332 O O . TYR A 1 284 ? -1.656 -11.561 19.748 1.00 82.38 284 TYR A O 1
ATOM 2340 N N . ASP A 1 285 ? -2.149 -12.369 17.707 1.00 76.00 285 ASP A N 1
ATOM 2341 C CA . ASP A 1 285 ? -1.183 -13.480 17.764 1.00 76.00 285 ASP A CA 1
ATOM 2342 C C . ASP A 1 285 ? 0.256 -12.987 17.882 1.00 76.00 285 ASP A C 1
ATOM 2344 O O . ASP A 1 285 ? 1.013 -13.464 18.727 1.00 76.00 285 ASP A O 1
ATOM 2348 N N . ASN A 1 286 ? 0.642 -11.992 17.082 1.00 75.75 286 ASN A N 1
ATOM 2349 C CA . ASN A 1 286 ? 2.027 -11.526 17.056 1.00 75.75 286 ASN A CA 1
ATOM 2350 C C . ASN A 1 286 ? 2.370 -10.570 18.203 1.00 75.75 286 ASN A C 1
ATOM 2352 O O . ASN A 1 286 ? 3.552 -10.450 18.539 1.00 75.75 286 ASN A O 1
ATOM 2356 N N . ASN A 1 287 ? 1.387 -9.897 18.813 1.00 79.62 287 ASN A N 1
ATOM 2357 C CA . ASN A 1 287 ? 1.653 -8.873 19.825 1.00 79.62 287 ASN A CA 1
ATOM 2358 C C . ASN A 1 287 ? 0.943 -9.114 21.162 1.00 79.62 287 ASN A C 1
ATOM 2360 O O . ASN A 1 287 ? 1.629 -9.140 22.183 1.00 79.62 287 ASN A O 1
ATOM 2364 N N . MET A 1 288 ? -0.385 -9.265 21.215 1.00 80.00 288 MET A N 1
ATOM 2365 C CA . MET A 1 288 ? -1.123 -9.384 22.489 1.00 80.00 288 MET A CA 1
ATOM 2366 C C . MET A 1 288 ? -0.936 -10.731 23.202 1.00 80.00 288 MET A C 1
ATOM 2368 O O . MET A 1 288 ? -0.961 -10.767 24.434 1.00 80.00 288 MET A O 1
ATOM 2372 N N . SER A 1 289 ? -0.731 -11.821 22.457 1.00 76.94 289 SER A N 1
ATOM 2373 C CA . SER A 1 289 ? -0.552 -13.173 23.010 1.00 76.94 289 SER A CA 1
ATOM 2374 C C . SER A 1 289 ? 0.746 -13.322 23.824 1.00 76.94 289 SER A C 1
ATOM 2376 O O . SER A 1 289 ? 0.848 -14.174 24.708 1.00 76.94 289 SER A O 1
ATOM 2378 N N . LYS A 1 290 ? 1.740 -12.463 23.562 1.00 79.56 290 LYS A N 1
ATOM 2379 C CA . LYS A 1 290 ? 3.055 -12.496 24.209 1.00 79.56 290 LYS A CA 1
ATOM 2380 C C . LYS A 1 290 ? 2.961 -12.093 25.685 1.00 79.56 290 LYS A C 1
ATOM 2382 O O . LYS A 1 290 ? 2.289 -11.125 26.046 1.00 79.56 290 LYS A O 1
ATOM 2387 N N . SER A 1 291 ? 3.723 -12.782 26.540 1.00 64.12 291 SER A N 1
ATOM 2388 C CA . SER A 1 291 ? 3.705 -12.623 28.006 1.00 64.12 291 SER A CA 1
ATOM 2389 C C . SER A 1 291 ? 4.040 -11.210 28.514 1.00 64.12 291 SER A C 1
ATOM 2391 O O . SER A 1 291 ? 3.678 -10.878 29.639 1.00 64.12 291 SER A O 1
ATOM 2393 N N . TYR A 1 292 ? 4.678 -10.367 27.691 1.00 69.00 292 TYR A N 1
ATOM 2394 C CA . TYR A 1 292 ? 4.993 -8.965 27.994 1.00 69.00 292 TYR A CA 1
ATOM 2395 C C . TYR A 1 292 ? 4.638 -8.045 26.815 1.00 69.00 292 TYR A C 1
ATOM 2397 O O . TYR A 1 292 ? 5.486 -7.399 26.200 1.00 69.00 292 TYR A O 1
ATOM 2405 N N . SER A 1 293 ? 3.359 -8.041 26.445 1.00 77.00 293 SER A N 1
ATOM 2406 C CA . SER A 1 293 ? 2.859 -7.188 25.370 1.00 77.00 293 SER A CA 1
ATOM 2407 C C . SER A 1 293 ? 2.709 -5.737 25.824 1.00 77.00 293 SER A C 1
ATOM 2409 O O . SER A 1 293 ? 1.967 -5.445 26.764 1.00 77.00 293 SER A O 1
ATOM 2411 N N . LYS A 1 294 ? 3.345 -4.806 25.103 1.00 82.50 294 LYS A N 1
ATOM 2412 C CA . LYS A 1 294 ? 3.157 -3.364 25.329 1.00 82.50 294 LYS A CA 1
ATOM 2413 C C . LYS A 1 294 ? 1.700 -2.936 25.126 1.00 82.50 294 LYS A C 1
ATOM 2415 O O . LYS A 1 294 ? 1.220 -2.089 25.876 1.00 82.50 294 LYS A O 1
ATOM 2420 N N . ILE A 1 295 ? 0.984 -3.576 24.194 1.00 85.81 295 ILE A N 1
ATOM 2421 C CA . ILE A 1 295 ? -0.428 -3.291 23.898 1.00 85.81 295 ILE A CA 1
ATOM 2422 C C . ILE A 1 295 ? -1.310 -3.544 25.127 1.00 85.81 295 ILE A C 1
ATOM 2424 O O . ILE A 1 295 ? -2.175 -2.729 25.440 1.00 85.81 295 ILE A O 1
ATOM 2428 N N . ARG A 1 296 ? -1.057 -4.625 25.880 1.00 85.31 296 ARG A N 1
ATOM 2429 C CA . ARG A 1 296 ? -1.864 -4.971 27.065 1.00 85.31 296 ARG A CA 1
ATOM 2430 C C . ARG A 1 296 ? -1.713 -3.991 28.227 1.00 85.31 296 ARG A C 1
ATOM 2432 O O . ARG A 1 296 ? -2.630 -3.858 29.036 1.00 85.31 296 ARG A O 1
ATOM 2439 N N . ASN A 1 297 ? -0.561 -3.331 28.330 1.00 86.44 297 ASN A N 1
ATOM 2440 C CA . ASN A 1 297 ? -0.296 -2.367 29.398 1.00 86.44 297 ASN A CA 1
ATOM 2441 C C . ASN A 1 297 ? -1.001 -1.024 29.146 1.00 86.44 297 ASN A C 1
ATOM 2443 O O . ASN A 1 297 ? -1.361 -0.314 30.091 1.00 86.44 297 ASN A O 1
ATOM 2447 N N . HIS A 1 298 ? -1.270 -0.700 27.883 1.00 87.94 298 HIS A N 1
ATOM 2448 C CA . HIS A 1 298 ? -1.847 0.573 27.471 1.00 87.94 298 HIS A CA 1
ATOM 2449 C C . HIS A 1 298 ? -3.380 0.528 27.330 1.00 87.94 298 HIS A C 1
ATOM 2451 O O . HIS A 1 298 ? -4.025 -0.467 27.660 1.00 87.94 298 HIS A O 1
ATOM 2457 N N . GLY A 1 299 ? -3.979 1.678 27.010 1.00 88.38 299 GLY A N 1
ATOM 2458 C CA . GLY A 1 299 ? -5.425 1.847 26.829 1.00 88.38 299 GLY A CA 1
ATOM 2459 C C . GLY A 1 299 ? -5.877 1.665 25.377 1.00 88.38 299 GLY A C 1
ATOM 2460 O O . GLY A 1 299 ? -5.177 1.074 24.556 1.00 88.38 299 GLY A O 1
ATOM 2461 N N . THR A 1 300 ? -7.056 2.196 25.064 1.00 90.31 300 THR A N 1
ATOM 2462 C CA . THR A 1 300 ? -7.668 2.158 23.725 1.00 90.31 300 THR A CA 1
ATOM 2463 C C . THR A 1 300 ? -6.895 2.949 22.677 1.00 90.31 300 THR A C 1
ATOM 2465 O O . THR A 1 300 ? -6.725 2.462 21.562 1.00 90.31 300 THR A O 1
ATOM 2468 N N . ASN A 1 301 ? -6.369 4.122 23.033 1.00 90.88 301 ASN A N 1
ATOM 2469 C CA . ASN A 1 301 ? -5.612 4.976 22.111 1.00 90.88 301 ASN A CA 1
ATOM 2470 C C . ASN A 1 301 ? -4.397 4.237 21.539 1.00 90.88 301 ASN A C 1
ATOM 2472 O O . ASN A 1 301 ? -4.195 4.212 20.328 1.00 90.88 301 ASN A O 1
ATOM 2476 N N . PHE A 1 302 ? -3.648 3.542 22.395 1.00 90.56 302 PHE A N 1
ATOM 2477 C CA . PHE A 1 302 ? -2.508 2.728 21.980 1.00 90.56 302 PHE A CA 1
ATOM 2478 C C . PHE A 1 302 ? -2.901 1.575 21.054 1.00 90.56 302 PHE A C 1
ATOM 2480 O O . PHE A 1 302 ? -2.160 1.254 20.125 1.00 90.56 302 PHE A O 1
ATOM 2487 N N . LEU A 1 303 ? -4.064 0.950 21.275 1.00 91.69 303 LEU A N 1
ATOM 2488 C CA . LEU A 1 303 ? -4.575 -0.079 20.370 1.00 91.69 303 LEU A CA 1
ATOM 2489 C C . LEU A 1 303 ? -4.847 0.504 18.984 1.00 91.69 303 LEU A C 1
ATOM 2491 O O . LEU A 1 303 ? -4.450 -0.098 17.994 1.00 91.69 303 LEU A O 1
ATOM 2495 N N . VAL A 1 304 ? -5.463 1.684 18.904 1.00 92.38 304 VAL A N 1
ATOM 2496 C CA . VAL A 1 304 ? -5.693 2.363 17.622 1.00 92.38 304 VAL A CA 1
ATOM 2497 C C . VAL A 1 304 ? -4.382 2.717 16.934 1.00 92.38 304 VAL A C 1
ATOM 2499 O O . VAL A 1 304 ? -4.230 2.412 15.757 1.00 92.38 304 VAL A O 1
ATOM 2502 N N . VAL A 1 305 ? -3.402 3.263 17.657 1.00 91.88 305 VAL A N 1
ATOM 2503 C CA . VAL A 1 305 ? -2.068 3.526 17.092 1.00 91.88 305 VAL A CA 1
ATOM 2504 C C . VAL A 1 305 ? -1.404 2.230 16.610 1.00 91.88 305 VAL A C 1
ATOM 2506 O O . VAL A 1 305 ? -0.816 2.211 15.534 1.00 91.88 305 VAL A O 1
ATOM 2509 N N . SER A 1 306 ? -1.563 1.123 17.341 1.00 91.25 306 SER A N 1
ATOM 2510 C CA . SER A 1 306 ? -1.046 -0.194 16.937 1.00 91.25 306 SER A CA 1
ATOM 2511 C C . SER A 1 306 ? -1.745 -0.738 15.685 1.00 91.25 306 SER A C 1
ATOM 2513 O O . SER A 1 306 ? -1.089 -1.332 14.833 1.00 91.25 306 SER A O 1
ATOM 2515 N N . LEU A 1 307 ? -3.059 -0.519 15.545 1.00 92.12 307 LEU A N 1
ATOM 2516 C CA . LEU A 1 307 ? -3.819 -0.864 14.338 1.00 92.12 307 LEU A CA 1
ATOM 2517 C C . LEU A 1 307 ? -3.328 -0.046 13.139 1.00 92.12 307 LEU A C 1
ATOM 2519 O O . LEU A 1 307 ? -3.096 -0.614 12.076 1.00 92.12 307 LEU A O 1
ATOM 2523 N N . LEU A 1 308 ? -3.117 1.263 13.315 1.00 92.69 308 LEU A N 1
ATOM 2524 C CA . LEU A 1 308 ? -2.547 2.125 12.277 1.00 92.69 308 LEU A CA 1
ATOM 2525 C C . LEU A 1 308 ? -1.144 1.661 11.873 1.00 92.69 308 LEU A C 1
ATOM 2527 O O . LEU A 1 308 ? -0.871 1.561 10.680 1.00 92.69 308 LEU A O 1
ATOM 2531 N N . ASN A 1 309 ? -0.288 1.318 12.841 1.00 91.94 309 ASN A N 1
ATOM 2532 C CA . ASN A 1 309 ? 1.051 0.802 12.564 1.00 91.94 309 ASN A CA 1
ATOM 2533 C C . ASN A 1 309 ? 1.001 -0.486 11.744 1.00 91.94 309 ASN A C 1
ATOM 2535 O O . ASN A 1 309 ? 1.677 -0.579 10.732 1.00 91.94 309 ASN A O 1
ATOM 2539 N N . ALA A 1 310 ? 0.147 -1.442 12.117 1.00 90.38 310 ALA A N 1
ATOM 2540 C CA . ALA A 1 310 ? 0.029 -2.703 11.388 1.00 90.38 310 ALA A CA 1
ATOM 2541 C C . ALA A 1 310 ? -0.417 -2.518 9.926 1.00 90.38 310 ALA A C 1
ATOM 2543 O O . ALA A 1 310 ? 0.001 -3.295 9.069 1.00 90.38 310 ALA A O 1
ATOM 2544 N N . ILE A 1 311 ? -1.242 -1.501 9.644 1.00 91.19 311 ILE A N 1
ATOM 2545 C CA . ILE A 1 311 ? -1.632 -1.129 8.275 1.00 91.19 311 ILE A CA 1
ATOM 2546 C C . ILE A 1 311 ? -0.439 -0.527 7.529 1.00 91.19 311 ILE A C 1
ATOM 2548 O O . ILE A 1 311 ? -0.186 -0.897 6.387 1.00 91.19 311 ILE A O 1
ATOM 2552 N N . VAL A 1 312 ? 0.307 0.384 8.161 1.00 93.06 312 VAL A N 1
ATOM 2553 C CA . VAL A 1 312 ? 1.501 0.995 7.555 1.00 93.06 312 VAL A CA 1
ATOM 2554 C C . VAL A 1 312 ? 2.582 -0.050 7.282 1.00 93.06 312 VAL A C 1
ATOM 2556 O O . VAL A 1 312 ? 3.125 -0.066 6.180 1.00 93.06 312 VAL A O 1
ATOM 2559 N N . ASP A 1 313 ? 2.808 -0.980 8.210 1.00 90.50 313 ASP A N 1
ATOM 2560 C CA . ASP A 1 313 ? 3.758 -2.087 8.066 1.00 90.50 313 ASP A CA 1
ATOM 2561 C C . ASP A 1 313 ? 3.471 -2.947 6.822 1.00 90.50 313 ASP A C 1
ATOM 2563 O O . ASP A 1 313 ? 4.406 -3.406 6.173 1.00 90.50 313 ASP A O 1
ATOM 2567 N N . ASP A 1 314 ? 2.198 -3.148 6.451 1.00 87.88 314 ASP A N 1
ATOM 2568 C CA . ASP A 1 314 ? 1.832 -3.867 5.215 1.00 87.88 314 ASP A CA 1
ATOM 2569 C C . ASP A 1 314 ? 2.044 -3.054 3.942 1.00 87.88 314 ASP A C 1
ATOM 2571 O O . ASP A 1 314 ? 2.257 -3.616 2.867 1.00 87.88 314 ASP A O 1
ATOM 2575 N N . MET A 1 315 ? 1.980 -1.728 4.036 1.00 91.12 315 MET A N 1
ATOM 2576 C CA . MET A 1 315 ? 2.164 -0.866 2.875 1.00 91.12 315 MET A CA 1
ATOM 2577 C C . MET A 1 315 ? 3.641 -0.609 2.560 1.00 91.12 315 MET A C 1
ATOM 2579 O O . MET A 1 315 ? 3.960 -0.341 1.402 1.00 91.12 315 MET A O 1
ATOM 2583 N N . ILE A 1 316 ? 4.543 -0.691 3.545 1.00 93.19 316 ILE A N 1
ATOM 2584 C CA . ILE A 1 316 ? 5.980 -0.428 3.353 1.00 93.19 316 ILE A CA 1
ATOM 2585 C C . ILE A 1 316 ? 6.587 -1.318 2.246 1.00 93.19 316 ILE A C 1
ATOM 2587 O O . ILE A 1 316 ? 7.160 -0.755 1.306 1.00 93.19 316 ILE A O 1
ATOM 2591 N N . PRO A 1 317 ? 6.428 -2.662 2.253 1.00 93.44 317 PRO A N 1
ATOM 2592 C CA . PRO A 1 317 ? 6.975 -3.517 1.194 1.00 93.44 317 PRO A CA 1
ATOM 2593 C C . PRO A 1 317 ? 6.426 -3.188 -0.203 1.00 93.44 317 PRO A C 1
ATOM 2595 O O . PRO A 1 317 ? 7.139 -3.314 -1.199 1.00 93.44 317 PRO A O 1
ATOM 2598 N N . LEU A 1 318 ? 5.176 -2.712 -0.290 1.00 93.50 318 LEU A N 1
ATOM 2599 C CA . LEU A 1 318 ? 4.543 -2.320 -1.556 1.00 93.50 318 LEU A CA 1
ATOM 2600 C C . LEU A 1 318 ? 5.168 -1.065 -2.173 1.00 93.50 318 LEU A C 1
ATOM 2602 O O . LEU A 1 318 ? 5.071 -0.881 -3.383 1.00 93.50 318 LEU A O 1
ATOM 2606 N N . VAL A 1 319 ? 5.797 -0.206 -1.367 1.00 95.50 319 VAL A N 1
ATOM 2607 C CA . VAL A 1 319 ? 6.589 0.929 -1.861 1.00 95.50 319 VAL A CA 1
ATOM 2608 C C . VAL A 1 319 ? 8.002 0.465 -2.206 1.00 95.50 319 VAL A C 1
ATOM 2610 O O . VAL A 1 319 ? 8.462 0.711 -3.316 1.00 95.50 319 VAL A O 1
ATOM 2613 N N . GLN A 1 320 ? 8.653 -0.274 -1.304 1.00 94.88 320 GLN A N 1
ATOM 2614 C CA . GLN A 1 320 ? 10.047 -0.714 -1.456 1.00 94.88 320 GLN A CA 1
ATOM 2615 C C . GLN A 1 320 ? 10.284 -1.587 -2.696 1.00 94.88 320 GLN A C 1
ATOM 2617 O O . GLN A 1 320 ? 11.339 -1.505 -3.322 1.00 94.88 320 GLN A O 1
ATOM 2622 N N . ILE A 1 321 ? 9.303 -2.397 -3.109 1.00 95.00 321 ILE A N 1
ATOM 2623 C CA . ILE A 1 321 ? 9.434 -3.215 -4.323 1.00 95.00 321 ILE A CA 1
ATOM 2624 C C . ILE A 1 321 ? 9.662 -2.375 -5.588 1.00 95.00 321 ILE A C 1
ATOM 2626 O O . ILE A 1 321 ? 10.276 -2.861 -6.541 1.00 95.00 321 ILE A O 1
ATOM 2630 N N . PHE A 1 322 ? 9.218 -1.111 -5.616 1.00 95.38 322 PHE A N 1
ATOM 2631 C CA . PHE A 1 322 ? 9.419 -0.249 -6.779 1.00 95.38 322 PHE A CA 1
ATOM 2632 C C . PHE A 1 322 ? 10.883 0.086 -7.020 1.00 95.38 322 PHE A C 1
ATOM 2634 O O . PHE A 1 322 ? 11.259 0.231 -8.179 1.00 95.38 322 PHE A O 1
ATOM 2641 N N . GLU A 1 323 ? 11.724 0.111 -5.988 1.00 94.19 323 GLU A N 1
ATOM 2642 C CA . GLU A 1 323 ? 13.173 0.222 -6.158 1.00 94.19 323 GLU A CA 1
ATOM 2643 C C . GLU A 1 323 ? 13.715 -0.948 -6.998 1.00 94.19 323 GLU A C 1
ATOM 2645 O O . GLU A 1 323 ? 14.452 -0.756 -7.968 1.00 94.19 323 GLU A O 1
ATOM 2650 N N . VAL A 1 324 ? 13.270 -2.174 -6.706 1.00 93.75 324 VAL A N 1
ATOM 2651 C CA . VAL A 1 324 ? 13.654 -3.379 -7.460 1.00 93.75 324 VAL A CA 1
ATOM 2652 C C . VAL A 1 324 ? 13.105 -3.340 -8.888 1.00 93.75 324 VAL A C 1
ATOM 2654 O O . VAL A 1 324 ? 13.818 -3.675 -9.840 1.00 93.75 324 VAL A O 1
ATOM 2657 N N . ILE A 1 325 ? 11.847 -2.919 -9.057 1.00 94.06 325 ILE A N 1
ATOM 2658 C CA . ILE A 1 325 ? 11.202 -2.786 -10.372 1.00 94.06 325 ILE A CA 1
ATOM 2659 C C . ILE A 1 325 ? 11.947 -1.760 -11.231 1.00 94.06 325 ILE A C 1
ATOM 2661 O O . ILE A 1 325 ? 12.232 -2.047 -12.390 1.00 94.06 325 ILE A O 1
ATOM 2665 N N . ILE A 1 326 ? 12.307 -0.604 -10.672 1.00 94.25 326 ILE A N 1
ATOM 2666 C CA . ILE A 1 326 ? 13.055 0.459 -11.358 1.00 94.25 326 ILE A CA 1
ATOM 2667 C C . ILE A 1 326 ? 14.407 -0.069 -11.842 1.00 94.25 326 ILE A C 1
ATOM 2669 O O . ILE A 1 326 ? 14.661 -0.053 -13.044 1.00 94.25 326 ILE A O 1
ATOM 2673 N N . ASN A 1 327 ? 15.210 -0.660 -10.952 1.00 92.38 327 ASN A N 1
ATOM 2674 C CA . ASN A 1 327 ? 16.507 -1.252 -11.307 1.00 92.38 327 ASN A CA 1
ATOM 2675 C C . ASN A 1 327 ? 16.393 -2.337 -12.400 1.00 92.38 327 ASN A C 1
ATOM 2677 O O . ASN A 1 327 ? 17.272 -2.514 -13.251 1.00 92.38 327 ASN A O 1
ATOM 2681 N N . THR A 1 328 ? 15.291 -3.085 -12.385 1.00 91.44 328 THR A N 1
ATOM 2682 C CA . THR A 1 328 ? 15.000 -4.116 -13.387 1.00 91.44 328 THR A CA 1
ATOM 2683 C C . THR A 1 328 ? 14.634 -3.512 -14.734 1.00 91.44 328 THR A C 1
ATOM 2685 O O . THR A 1 328 ? 15.099 -3.996 -15.766 1.00 91.44 328 THR A O 1
ATOM 2688 N N . LEU A 1 329 ? 13.820 -2.454 -14.738 1.00 92.12 329 LEU A N 1
ATOM 2689 C CA . LEU A 1 329 ? 13.463 -1.715 -15.945 1.00 92.12 329 LEU A CA 1
ATOM 2690 C C . LEU A 1 329 ? 14.699 -1.069 -16.577 1.00 92.12 329 LEU A C 1
ATOM 2692 O O . LEU A 1 329 ? 14.869 -1.192 -17.786 1.00 92.12 329 LEU A O 1
ATOM 2696 N N . GLU A 1 330 ? 15.591 -0.484 -15.775 1.00 90.88 330 GLU A N 1
ATOM 2697 C CA . GLU A 1 330 ? 16.877 0.057 -16.239 1.00 90.88 330 GLU A CA 1
ATOM 2698 C C . GLU A 1 330 ? 17.738 -1.028 -16.895 1.00 90.88 330 GLU A C 1
ATOM 2700 O O . GLU A 1 330 ? 18.193 -0.884 -18.032 1.00 90.88 330 GLU A O 1
ATOM 2705 N N . SER A 1 331 ? 17.907 -2.165 -16.215 1.00 90.00 331 SER A N 1
ATOM 2706 C CA . SER A 1 331 ? 18.690 -3.293 -16.735 1.00 90.00 331 SER A CA 1
ATOM 2707 C C . SER A 1 331 ? 18.109 -3.841 -18.045 1.00 90.00 331 SER A C 1
ATOM 2709 O O . SER A 1 331 ? 18.851 -4.171 -18.973 1.00 90.00 331 SER A O 1
ATOM 2711 N N . LEU A 1 332 ? 16.778 -3.910 -18.148 1.00 90.12 332 LEU A N 1
ATOM 2712 C CA . LEU A 1 332 ? 16.079 -4.327 -19.363 1.00 90.12 332 LEU A CA 1
ATOM 2713 C C . LEU A 1 332 ? 16.208 -3.311 -20.499 1.00 90.12 332 LEU A C 1
ATOM 2715 O O . LEU A 1 332 ? 16.395 -3.727 -21.642 1.00 90.12 332 LEU A O 1
ATOM 2719 N N . GLN A 1 333 ? 16.133 -2.012 -20.210 1.00 89.38 333 GLN A N 1
ATOM 2720 C CA . GLN A 1 333 ? 16.309 -0.952 -21.202 1.00 89.38 333 GLN A CA 1
ATOM 2721 C C . GLN A 1 333 ? 17.710 -1.016 -21.817 1.00 89.38 333 GLN A C 1
ATOM 2723 O O . GLN A 1 333 ? 17.846 -0.988 -23.041 1.00 89.38 333 GLN A O 1
ATOM 2728 N N . VAL A 1 334 ? 18.746 -1.183 -20.987 1.00 87.81 334 VAL A N 1
ATOM 2729 C CA . VAL A 1 334 ? 20.133 -1.343 -21.452 1.00 87.81 334 VAL A CA 1
ATOM 2730 C C . VAL A 1 334 ? 20.292 -2.600 -22.313 1.00 87.81 334 VAL A C 1
ATOM 2732 O O . VAL A 1 334 ? 20.998 -2.571 -23.320 1.00 87.81 334 VAL A O 1
ATOM 2735 N N . ALA A 1 335 ? 19.632 -3.700 -21.943 1.00 87.06 335 ALA A N 1
ATOM 2736 C CA . ALA A 1 335 ? 19.755 -4.974 -22.648 1.00 87.06 335 ALA A CA 1
ATOM 2737 C C . ALA A 1 335 ? 18.983 -5.027 -23.980 1.00 87.06 335 ALA A C 1
ATOM 2739 O O . ALA A 1 335 ? 19.473 -5.613 -24.944 1.00 87.06 335 ALA A O 1
ATOM 2740 N N . GLN A 1 336 ? 17.781 -4.445 -24.039 1.00 86.56 336 GLN A N 1
ATOM 2741 C CA . GLN A 1 336 ? 16.881 -4.520 -25.201 1.00 86.56 336 GLN A CA 1
ATOM 2742 C C . GLN A 1 336 ? 17.034 -3.339 -26.168 1.00 86.56 336 GLN A C 1
ATOM 2744 O O . GLN A 1 336 ? 16.730 -3.474 -27.354 1.00 86.56 336 GLN A O 1
ATOM 2749 N N . GLY A 1 337 ? 17.487 -2.175 -25.692 1.00 84.31 337 GLY A N 1
ATOM 2750 C CA . GLY A 1 337 ? 17.610 -0.972 -26.510 1.00 84.31 337 GLY A CA 1
ATOM 2751 C C . GLY A 1 337 ? 16.287 -0.595 -27.188 1.00 84.31 337 GLY A C 1
ATOM 2752 O O . GLY A 1 337 ? 15.327 -0.209 -26.529 1.00 84.31 337 GLY A O 1
ATOM 2753 N N . ARG A 1 338 ? 16.218 -0.711 -28.523 1.00 79.00 338 ARG A N 1
ATOM 2754 C CA . ARG A 1 338 ? 15.053 -0.272 -29.321 1.00 79.00 338 ARG A CA 1
ATOM 2755 C C . ARG A 1 338 ? 13.779 -1.089 -29.075 1.00 79.00 338 ARG A C 1
ATOM 2757 O O . ARG A 1 338 ? 12.689 -0.527 -29.210 1.00 79.00 338 ARG A O 1
ATOM 2764 N N . ASP A 1 339 ? 13.918 -2.359 -28.700 1.00 84.44 339 ASP A N 1
ATOM 2765 C CA . ASP A 1 339 ? 12.795 -3.288 -28.497 1.00 84.44 339 ASP A CA 1
ATOM 2766 C C . ASP A 1 339 ? 12.191 -3.195 -27.085 1.00 84.44 339 ASP A C 1
ATOM 2768 O O . ASP A 1 339 ? 11.293 -3.961 -26.733 1.00 84.44 339 ASP A O 1
ATOM 2772 N N . PHE A 1 340 ? 12.676 -2.260 -26.263 1.00 88.31 340 PHE A N 1
ATOM 2773 C CA . PHE A 1 340 ? 12.176 -2.044 -24.913 1.00 88.31 340 PHE A CA 1
ATOM 2774 C C . PHE A 1 340 ? 10.724 -1.537 -24.908 1.00 88.31 340 PHE A C 1
ATOM 2776 O O . PHE A 1 340 ? 10.376 -0.584 -25.615 1.00 88.31 340 PHE A O 1
ATOM 2783 N N . ASP A 1 341 ? 9.880 -2.164 -24.082 1.00 87.56 341 ASP A N 1
ATOM 2784 C CA . ASP A 1 341 ? 8.462 -1.823 -23.939 1.00 87.56 341 ASP A CA 1
ATOM 2785 C C . ASP A 1 341 ? 8.241 -0.720 -22.893 1.00 87.56 341 ASP A C 1
ATOM 2787 O O . ASP A 1 341 ? 8.191 -0.958 -21.682 1.00 87.56 341 ASP A O 1
ATOM 2791 N N . THR A 1 342 ? 8.027 0.503 -23.377 1.00 88.94 342 THR A N 1
ATOM 2792 C CA . THR A 1 342 ? 7.773 1.687 -22.543 1.00 88.94 342 THR A CA 1
ATOM 2793 C C . THR A 1 342 ? 6.454 1.622 -21.767 1.00 88.94 342 THR A C 1
ATOM 2795 O O . THR A 1 342 ? 6.293 2.346 -20.779 1.00 88.94 342 THR A O 1
ATOM 2798 N N . LYS A 1 343 ? 5.515 0.731 -22.129 1.00 90.81 343 LYS A N 1
ATOM 2799 C CA . LYS A 1 343 ? 4.257 0.554 -21.381 1.00 90.81 343 LYS A CA 1
ATOM 2800 C C . LYS A 1 343 ? 4.509 0.098 -19.948 1.00 90.81 343 LYS A C 1
ATOM 2802 O O . LYS A 1 343 ? 3.770 0.505 -19.053 1.00 90.81 343 LYS A O 1
ATOM 2807 N N . ARG A 1 344 ? 5.571 -0.680 -19.710 1.00 90.50 344 ARG A N 1
ATOM 2808 C CA . ARG A 1 344 ? 5.946 -1.171 -18.374 1.00 90.50 344 ARG A CA 1
ATOM 2809 C C . ARG A 1 344 ? 6.279 -0.025 -17.415 1.00 90.50 344 ARG A C 1
ATOM 2811 O O . ARG A 1 344 ? 5.815 -0.029 -16.277 1.00 90.50 344 ARG A O 1
ATOM 2818 N N . ILE A 1 345 ? 6.978 1.008 -17.899 1.00 92.50 345 ILE A N 1
ATOM 2819 C CA . ILE A 1 345 ? 7.256 2.232 -17.127 1.00 92.50 345 ILE A CA 1
ATOM 2820 C C . ILE A 1 345 ? 5.945 2.939 -16.763 1.00 92.50 345 ILE A C 1
ATOM 2822 O O . ILE A 1 345 ? 5.750 3.358 -15.622 1.00 92.50 345 ILE A O 1
ATOM 2826 N N . PHE A 1 346 ? 5.021 3.058 -17.720 1.00 91.06 346 PHE A N 1
ATOM 2827 C CA . PHE A 1 346 ? 3.735 3.709 -17.478 1.00 91.06 346 PHE A CA 1
ATOM 2828 C C . PHE A 1 346 ? 2.869 2.943 -16.466 1.00 91.06 346 PHE A C 1
ATOM 2830 O O . PHE A 1 346 ? 2.243 3.567 -15.608 1.00 91.06 346 PHE A O 1
ATOM 2837 N N . LEU A 1 347 ? 2.852 1.607 -16.532 1.00 92.56 347 LEU A N 1
ATOM 2838 C CA . LEU A 1 347 ? 2.156 0.760 -15.559 1.00 92.56 347 LEU A CA 1
ATOM 2839 C C . LEU A 1 347 ? 2.722 0.953 -14.147 1.00 92.56 347 LEU A C 1
ATOM 2841 O O . LEU A 1 347 ? 1.950 1.245 -13.232 1.00 92.56 347 LEU A O 1
ATOM 2845 N N . ALA A 1 348 ? 4.049 0.902 -13.990 1.00 93.62 348 ALA A N 1
ATOM 2846 C CA . ALA A 1 348 ? 4.709 1.146 -12.707 1.00 93.62 348 ALA A CA 1
ATOM 2847 C C . ALA A 1 348 ? 4.396 2.552 -12.163 1.00 93.62 348 ALA A C 1
ATOM 2849 O O . ALA A 1 348 ? 3.994 2.714 -11.009 1.00 93.62 348 ALA A O 1
ATOM 2850 N N . LYS A 1 349 ? 4.464 3.581 -13.020 1.00 94.44 349 LYS A N 1
ATOM 2851 C CA . LYS A 1 349 ? 4.110 4.960 -12.651 1.00 94.44 349 LYS A CA 1
ATOM 2852 C C . LYS A 1 349 ? 2.651 5.075 -12.206 1.00 94.44 349 LYS A C 1
ATOM 2854 O O . LYS A 1 349 ? 2.359 5.743 -11.216 1.00 94.44 349 LYS A O 1
ATOM 2859 N N . LYS A 1 350 ? 1.721 4.418 -12.907 1.00 92.62 350 LYS A N 1
ATOM 2860 C CA . LYS A 1 350 ? 0.296 4.408 -12.548 1.00 92.62 350 LYS A CA 1
ATOM 2861 C C . LYS A 1 350 ? 0.066 3.755 -11.183 1.00 92.62 350 LYS A C 1
ATOM 2863 O O . LYS A 1 350 ? -0.728 4.281 -10.407 1.00 92.62 350 LYS A O 1
ATOM 2868 N N . GLN A 1 351 ? 0.748 2.650 -10.885 1.00 93.25 351 GLN A N 1
ATOM 2869 C CA . GLN A 1 351 ? 0.658 1.981 -9.586 1.00 93.25 351 GLN A CA 1
ATOM 2870 C C . GLN A 1 351 ? 1.193 2.865 -8.449 1.00 93.25 351 GLN A C 1
ATOM 2872 O O . GLN A 1 351 ? 0.494 3.034 -7.451 1.00 93.25 351 GLN A O 1
ATOM 2877 N N . LEU A 1 352 ? 2.345 3.523 -8.627 1.00 94.81 352 LEU A N 1
ATOM 2878 C CA . LEU A 1 352 ? 2.880 4.481 -7.646 1.00 94.81 352 LEU A CA 1
ATOM 2879 C C . LEU A 1 352 ? 1.922 5.645 -7.368 1.00 94.81 352 LEU A C 1
ATOM 2881 O O . LEU A 1 352 ? 1.751 6.041 -6.220 1.00 94.81 352 LEU A O 1
ATOM 2885 N N . VAL A 1 353 ? 1.248 6.174 -8.395 1.00 93.62 353 VAL A N 1
ATOM 2886 C CA . VAL A 1 353 ? 0.234 7.231 -8.217 1.00 93.62 353 VAL A CA 1
ATOM 2887 C C . VAL A 1 353 ? -0.973 6.728 -7.414 1.00 93.62 353 VAL A C 1
ATOM 2889 O O . VAL A 1 353 ? -1.570 7.492 -6.655 1.00 93.62 353 VAL A O 1
ATOM 2892 N N . VAL A 1 354 ? -1.363 5.457 -7.568 1.00 91.62 354 VAL A N 1
ATOM 2893 C CA . VAL A 1 354 ? -2.427 4.854 -6.745 1.00 91.62 354 VAL A CA 1
ATOM 2894 C C . VAL A 1 354 ? -1.988 4.765 -5.283 1.00 91.62 354 VAL A C 1
ATOM 2896 O O . VAL A 1 354 ? -2.767 5.151 -4.413 1.00 91.62 354 VAL A O 1
ATOM 2899 N N . ILE A 1 355 ? -0.748 4.343 -5.019 1.00 93.50 355 ILE A N 1
ATOM 2900 C CA . ILE A 1 355 ? -0.177 4.307 -3.665 1.00 93.50 355 ILE A CA 1
ATOM 2901 C C . ILE A 1 355 ? -0.131 5.717 -3.064 1.00 93.50 355 ILE A C 1
ATOM 2903 O O . ILE A 1 355 ? -0.612 5.928 -1.954 1.00 93.50 355 ILE A O 1
ATOM 2907 N N . GLU A 1 356 ? 0.355 6.715 -3.807 1.00 94.00 356 GLU A N 1
ATOM 2908 C CA . GLU A 1 356 ? 0.421 8.106 -3.339 1.00 94.00 356 GLU A CA 1
ATOM 2909 C C . GLU A 1 356 ? -0.955 8.640 -2.915 1.00 94.00 356 GLU A C 1
ATOM 2911 O O . GLU A 1 356 ? -1.094 9.269 -1.863 1.00 94.00 356 GLU A O 1
ATOM 2916 N N . LYS A 1 357 ? -1.997 8.345 -3.706 1.00 91.62 357 LYS A N 1
ATOM 2917 C CA . LYS A 1 357 ? -3.387 8.736 -3.417 1.00 91.62 357 LYS A CA 1
ATOM 2918 C C . LYS A 1 357 ? -3.958 8.097 -2.148 1.00 91.62 357 LYS A C 1
ATOM 2920 O O . LYS A 1 357 ? -4.985 8.570 -1.670 1.00 91.62 357 LYS A O 1
ATOM 2925 N N . ILE A 1 358 ? -3.324 7.051 -1.625 1.00 91.62 358 ILE A N 1
ATOM 2926 C CA . ILE A 1 358 ? -3.711 6.342 -0.400 1.00 91.62 358 ILE A CA 1
ATOM 2927 C C . ILE A 1 358 ? -2.870 6.823 0.786 1.00 91.62 358 ILE A C 1
ATOM 2929 O O . ILE A 1 358 ? -3.417 7.214 1.816 1.00 91.62 358 ILE A O 1
ATOM 2933 N N . VAL A 1 359 ? -1.547 6.843 0.621 1.00 93.75 359 VAL A N 1
ATOM 2934 C CA . VAL A 1 359 ? -0.594 7.160 1.693 1.00 93.75 359 VAL A CA 1
ATOM 2935 C C . VAL A 1 359 ? -0.668 8.638 2.080 1.00 93.75 359 VAL A C 1
ATOM 2937 O O . VAL A 1 359 ? -0.649 8.960 3.266 1.00 93.75 359 VAL A O 1
ATOM 2940 N N . ARG A 1 360 ? -0.815 9.559 1.113 1.00 93.62 360 ARG A N 1
ATOM 2941 C CA . ARG A 1 360 ? -0.815 11.004 1.397 1.00 93.62 360 ARG A CA 1
ATOM 2942 C C . ARG A 1 360 ? -1.992 11.445 2.284 1.00 93.62 360 ARG A C 1
ATOM 2944 O O . ARG A 1 360 ? -1.728 12.085 3.296 1.00 93.62 360 ARG A O 1
ATOM 2951 N N . PRO A 1 361 ? -3.257 11.067 2.011 1.00 92.62 361 PRO A N 1
ATOM 2952 C CA . PRO A 1 361 ? -4.355 11.364 2.932 1.00 92.62 361 PRO A CA 1
ATOM 2953 C C . PRO A 1 361 ? -4.200 10.720 4.317 1.00 92.62 361 PRO A C 1
ATOM 2955 O O . PRO A 1 361 ? -4.692 11.266 5.299 1.00 92.62 361 PRO A O 1
ATOM 2958 N N . MET A 1 362 ? -3.546 9.556 4.417 1.00 93.31 362 MET A N 1
ATOM 2959 C CA . MET A 1 362 ? -3.270 8.911 5.706 1.00 93.31 362 MET A CA 1
ATOM 2960 C C . MET A 1 362 ? -2.203 9.674 6.502 1.00 93.31 362 MET A C 1
ATOM 2962 O O . MET A 1 362 ? -2.358 9.847 7.708 1.00 93.31 362 MET A O 1
ATOM 2966 N N . LEU A 1 363 ? -1.170 10.196 5.833 1.00 94.75 363 LEU A N 1
ATOM 2967 C CA . LEU A 1 363 ? -0.198 11.106 6.441 1.00 94.75 363 LEU A CA 1
ATOM 2968 C C . LEU A 1 363 ? -0.879 12.384 6.945 1.00 94.75 363 LEU A C 1
ATOM 2970 O O . LEU A 1 363 ? -0.681 12.748 8.100 1.00 94.75 363 LEU A O 1
ATOM 2974 N N . ASP A 1 364 ? -1.723 13.013 6.122 1.00 92.88 364 ASP A N 1
ATOM 2975 C CA . ASP A 1 364 ? -2.452 14.234 6.491 1.00 92.88 364 ASP A CA 1
ATOM 2976 C C . ASP A 1 364 ? -3.382 13.995 7.707 1.00 92.88 364 ASP A C 1
ATOM 2978 O O . ASP A 1 364 ? -3.484 14.841 8.599 1.00 92.88 364 ASP A O 1
ATOM 2982 N N . LEU A 1 365 ? -4.027 12.821 7.785 1.00 92.88 365 LEU A N 1
ATOM 2983 C CA . LEU A 1 365 ? -4.841 12.389 8.932 1.00 92.88 365 LEU A CA 1
ATOM 2984 C C . LEU A 1 365 ? -4.004 12.282 10.215 1.00 92.88 365 LEU A C 1
ATOM 2986 O O . LEU A 1 365 ? -4.413 12.783 11.262 1.00 92.88 365 LEU A O 1
ATOM 2990 N N . VAL A 1 366 ? -2.845 11.624 10.144 1.00 92.12 366 VAL A N 1
ATOM 2991 C CA . VAL A 1 366 ? -1.970 11.408 11.305 1.00 92.12 366 VAL A CA 1
ATOM 2992 C C . VAL A 1 366 ? -1.309 12.714 11.755 1.00 92.12 366 VAL A C 1
ATOM 2994 O O . VAL A 1 366 ? -1.311 13.020 12.948 1.00 92.12 366 VAL A O 1
ATOM 2997 N N . GLU A 1 367 ? -0.757 13.484 10.815 1.00 90.06 367 GLU A N 1
ATOM 2998 C CA . GLU A 1 367 ? -0.023 14.721 11.089 1.00 90.06 367 GLU A CA 1
ATOM 2999 C C . GLU A 1 367 ? -0.939 15.859 11.543 1.00 90.06 367 GLU A C 1
ATOM 3001 O O . GLU A 1 367 ? -0.610 16.532 12.518 1.00 90.06 367 GLU A O 1
ATOM 3006 N N . GLY A 1 368 ? -2.077 16.048 10.870 1.00 84.56 368 GLY A N 1
ATOM 3007 C CA . GLY A 1 368 ? -3.015 17.125 11.173 1.00 84.56 368 GLY A CA 1
ATOM 3008 C C . GLY A 1 368 ? -4.061 16.726 12.206 1.00 84.56 368 GLY A C 1
ATOM 3009 O O . GLY A 1 368 ? -4.181 17.351 13.249 1.00 84.56 368 GLY A O 1
ATOM 3010 N N . GLN A 1 369 ? -4.844 15.677 11.948 1.00 86.62 369 GLN A N 1
ATOM 3011 C CA . GLN A 1 369 ? -6.042 15.435 12.759 1.00 86.62 369 GLN A CA 1
ATOM 3012 C C . GLN A 1 369 ? -5.753 14.694 14.061 1.00 86.62 369 GLN A C 1
ATOM 3014 O O . GLN A 1 369 ? -6.321 15.071 15.078 1.00 86.62 369 GLN A O 1
ATOM 3019 N N . LEU A 1 370 ? -4.902 13.661 14.054 1.00 86.75 370 LEU A N 1
ATOM 3020 C CA . LEU A 1 370 ? -4.677 12.818 15.235 1.00 86.75 370 LEU A CA 1
ATOM 3021 C C . LEU A 1 370 ? -3.695 13.440 16.234 1.00 86.75 370 LEU A C 1
ATOM 3023 O O . LEU A 1 370 ? -4.006 13.513 17.421 1.00 86.75 370 LEU A O 1
ATOM 3027 N N . LEU A 1 371 ? -2.529 13.915 15.781 1.00 85.69 371 LEU A N 1
ATOM 3028 C CA . LEU A 1 371 ? -1.494 14.463 16.673 1.00 85.69 371 LEU A CA 1
ATOM 3029 C C . LEU A 1 371 ? -1.895 15.769 17.380 1.00 85.69 371 LEU A C 1
ATOM 3031 O O . LEU A 1 371 ? -1.343 16.079 18.442 1.00 85.69 371 LEU A O 1
ATOM 3035 N N . GLU A 1 372 ? -2.844 16.519 16.817 1.00 84.06 372 GLU A N 1
ATOM 3036 C CA . GLU A 1 372 ? -3.403 17.728 17.433 1.00 84.06 372 GLU A CA 1
ATOM 3037 C C . GLU A 1 372 ? -4.351 17.419 18.605 1.00 84.06 372 GLU A C 1
ATOM 3039 O O . GLU A 1 372 ? -4.575 18.278 19.458 1.00 84.06 372 GLU A O 1
ATOM 3044 N N . GLN A 1 373 ? -4.889 16.198 18.700 1.00 83.56 373 GLN A N 1
ATOM 3045 C CA . GLN A 1 373 ? -5.829 15.833 19.763 1.00 83.56 373 GLN A CA 1
ATOM 3046 C C . GLN A 1 373 ? -5.098 15.513 21.063 1.00 83.56 373 GLN A C 1
ATOM 3048 O O . GLN A 1 373 ? -4.150 14.727 21.093 1.00 83.56 373 GLN A O 1
ATOM 3053 N N . GLU A 1 374 ? -5.604 16.034 22.180 1.00 78.12 374 GLU A N 1
ATOM 3054 C CA . GLU A 1 374 ? -5.020 15.778 23.501 1.00 78.12 374 GLU A CA 1
ATOM 3055 C C . GLU A 1 374 ? -4.951 14.290 23.874 1.00 78.12 374 GLU A C 1
ATOM 3057 O O . GLU A 1 374 ? -4.062 13.894 24.628 1.00 78.12 374 GLU A O 1
ATOM 3062 N N . GLU A 1 375 ? -5.873 13.478 23.353 1.00 75.44 375 GLU A N 1
ATOM 3063 C CA . GLU A 1 375 ? -5.966 12.035 23.609 1.00 75.44 375 GLU A CA 1
ATOM 3064 C C . GLU A 1 375 ? -4.775 11.261 23.041 1.00 75.44 375 GLU A C 1
ATOM 3066 O O . GLU A 1 375 ? -4.320 10.301 23.658 1.00 75.44 375 GLU A O 1
ATOM 3071 N N . PHE A 1 376 ? -4.237 11.713 21.908 1.00 77.38 376 PHE A N 1
ATOM 3072 C CA . PHE A 1 376 ? -3.091 11.094 21.240 1.00 77.38 376 PHE A CA 1
ATOM 3073 C C . PHE A 1 376 ? -1.780 11.867 21.468 1.00 77.38 376 PHE A C 1
ATOM 3075 O O . PHE A 1 376 ? -0.703 11.370 21.147 1.00 77.38 376 PHE A O 1
ATOM 3082 N N . SER A 1 377 ? -1.839 13.076 22.040 1.00 71.56 377 SER A N 1
ATOM 3083 C CA . SER A 1 377 ? -0.674 13.958 22.223 1.00 71.56 377 SER A CA 1
ATOM 3084 C C . SER A 1 377 ? 0.026 13.812 23.588 1.00 71.56 377 SER A C 1
ATOM 3086 O O . SER A 1 377 ? 0.984 14.537 23.878 1.00 71.56 377 SER A O 1
ATOM 3088 N N . LYS A 1 378 ? -0.409 12.877 24.443 1.00 76.88 378 LYS A N 1
ATOM 3089 C CA . LYS A 1 378 ? 0.145 12.660 25.793 1.00 76.88 378 LYS A CA 1
ATOM 3090 C C . LYS A 1 378 ? 0.885 11.318 25.896 1.00 76.88 378 LYS A C 1
ATOM 3092 O O . LYS A 1 378 ? 0.453 10.313 25.348 1.00 76.88 378 LYS A O 1
ATOM 3097 N N . GLY A 1 379 ? 1.983 11.304 26.658 1.00 81.12 379 GLY A N 1
ATOM 3098 C CA . GLY A 1 379 ? 2.673 10.076 27.077 1.00 81.12 379 GLY A CA 1
ATOM 3099 C C . GLY A 1 379 ? 3.350 9.285 25.951 1.00 81.12 379 GLY A C 1
ATOM 3100 O O . GLY A 1 379 ? 3.897 9.864 25.013 1.00 81.12 379 GLY A O 1
ATOM 3101 N N . GLU A 1 380 ? 3.344 7.955 26.084 1.00 83.44 380 GLU A N 1
ATOM 3102 C CA . GLU A 1 380 ? 3.948 7.029 25.116 1.00 83.44 380 GLU A CA 1
ATOM 3103 C C . GLU A 1 380 ? 3.174 6.976 23.792 1.00 83.44 380 GLU A C 1
ATOM 3105 O O . GLU A 1 380 ? 3.806 6.874 22.743 1.00 83.44 380 GLU A O 1
ATOM 3110 N N . ASP A 1 381 ? 1.845 7.134 23.813 1.00 86.00 381 ASP A N 1
ATOM 3111 C CA . ASP A 1 381 ? 0.972 7.063 22.628 1.00 86.00 381 ASP A CA 1
ATOM 3112 C C . ASP A 1 381 ? 1.433 8.019 21.510 1.00 86.00 381 ASP A C 1
ATOM 3114 O O . ASP A 1 381 ? 1.477 7.647 20.335 1.00 86.00 381 ASP A O 1
ATOM 3118 N N . LYS A 1 382 ? 1.886 9.223 21.886 1.00 88.31 382 LYS A N 1
ATOM 3119 C CA . LYS A 1 382 ? 2.443 10.222 20.961 1.00 88.31 382 LYS A CA 1
ATOM 3120 C C . LYS A 1 382 ? 3.707 9.744 20.252 1.00 88.31 382 LYS A C 1
ATOM 3122 O O . LYS A 1 382 ? 3.907 10.071 19.084 1.00 88.31 382 LYS A O 1
ATOM 3127 N N . ASN A 1 383 ? 4.579 9.017 20.949 1.00 88.00 383 ASN A N 1
ATOM 3128 C CA . ASN A 1 383 ? 5.832 8.537 20.370 1.00 88.00 383 ASN A CA 1
ATOM 3129 C C . ASN A 1 383 ? 5.559 7.463 19.315 1.00 88.00 383 ASN A C 1
ATOM 3131 O O . ASN A 1 383 ? 6.142 7.523 18.240 1.00 88.00 383 ASN A O 1
ATOM 3135 N N . TYR A 1 384 ? 4.621 6.549 19.581 1.00 87.94 384 TYR A N 1
ATOM 3136 C CA . TYR A 1 384 ? 4.209 5.548 18.593 1.00 87.94 384 TYR A CA 1
ATOM 3137 C C . TYR A 1 384 ? 3.477 6.182 17.410 1.00 87.94 384 TYR A C 1
ATOM 3139 O O . TYR A 1 384 ? 3.747 5.841 16.266 1.00 87.94 384 TYR A O 1
ATOM 3147 N N . LEU A 1 385 ? 2.599 7.160 17.651 1.00 91.25 385 LEU A N 1
ATOM 3148 C CA . LEU A 1 385 ? 1.929 7.858 16.553 1.00 91.25 385 LEU A CA 1
ATOM 3149 C C . LEU A 1 385 ? 2.919 8.667 15.697 1.00 91.25 385 LEU A C 1
ATOM 3151 O O . LEU A 1 385 ? 2.739 8.796 14.487 1.00 91.25 385 LEU A O 1
ATOM 3155 N N . ARG A 1 386 ? 3.987 9.195 16.308 1.00 91.31 386 ARG A N 1
ATOM 3156 C CA . ARG A 1 386 ? 5.083 9.849 15.588 1.00 91.31 386 ARG A CA 1
ATOM 3157 C C . ARG A 1 386 ? 5.870 8.865 14.725 1.00 91.31 386 ARG A C 1
ATOM 3159 O O . ARG A 1 386 ? 6.213 9.240 13.614 1.00 91.31 386 ARG A O 1
ATOM 3166 N N . ASP A 1 387 ? 6.102 7.648 15.200 1.00 92.62 387 ASP A N 1
ATOM 3167 C CA . ASP A 1 387 ? 6.751 6.584 14.425 1.00 92.62 387 ASP A CA 1
ATOM 3168 C C . ASP A 1 387 ? 5.928 6.236 13.173 1.00 92.62 387 ASP A C 1
ATOM 3170 O O . ASP A 1 387 ? 6.422 6.321 12.050 1.00 92.62 387 ASP A O 1
ATOM 3174 N N . VAL A 1 388 ? 4.614 6.026 13.343 1.00 94.38 388 VAL A N 1
ATOM 3175 C CA . VAL A 1 388 ? 3.662 5.832 12.231 1.00 94.38 388 VAL A CA 1
ATOM 3176 C C . VAL A 1 388 ? 3.713 7.001 11.242 1.00 94.38 388 VAL A C 1
ATOM 3178 O O . VAL A 1 388 ? 3.741 6.798 10.027 1.00 94.38 388 VAL A O 1
ATOM 3181 N N . LYS A 1 389 ? 3.743 8.242 11.744 1.00 95.00 389 LYS A N 1
ATOM 3182 C CA . LYS A 1 389 ? 3.872 9.439 10.903 1.00 95.00 389 LYS A CA 1
ATOM 3183 C C . LYS A 1 389 ? 5.187 9.448 10.126 1.00 95.00 389 LYS A C 1
ATOM 3185 O O . LYS A 1 389 ? 5.183 9.774 8.941 1.00 95.00 389 LYS A O 1
ATOM 3190 N N . ASP A 1 390 ? 6.300 9.151 10.786 1.00 95.62 390 ASP A N 1
ATOM 3191 C CA . ASP A 1 390 ? 7.629 9.205 10.186 1.00 95.62 390 ASP A CA 1
ATOM 3192 C C . ASP A 1 390 ? 7.759 8.123 9.092 1.00 95.62 390 ASP A C 1
ATOM 3194 O O . ASP A 1 390 ? 8.233 8.436 7.998 1.00 95.62 390 ASP A O 1
ATOM 3198 N N . HIS A 1 391 ? 7.193 6.926 9.301 1.00 95.62 391 HIS A N 1
ATOM 3199 C CA . HIS A 1 391 ? 7.060 5.894 8.265 1.00 95.62 391 HIS A CA 1
ATOM 3200 C C . HIS A 1 391 ? 6.192 6.337 7.077 1.00 95.62 391 HIS A C 1
ATOM 3202 O O . HIS A 1 391 ? 6.619 6.223 5.927 1.00 95.62 391 HIS A O 1
ATOM 3208 N N . LEU A 1 392 ? 5.009 6.914 7.318 1.00 96.19 392 LEU A N 1
ATOM 3209 C CA . LEU A 1 392 ? 4.155 7.447 6.245 1.00 96.19 392 LEU A CA 1
ATOM 3210 C C . LEU A 1 392 ? 4.851 8.563 5.455 1.00 96.19 392 LEU A C 1
ATOM 3212 O O . LEU A 1 392 ? 4.750 8.629 4.229 1.00 96.19 392 LEU A O 1
ATOM 3216 N N . LYS A 1 393 ? 5.574 9.445 6.148 1.00 96.69 393 LYS A N 1
ATOM 3217 C CA . LYS A 1 393 ? 6.326 10.537 5.530 1.00 96.69 393 LYS A CA 1
ATOM 3218 C C . LYS A 1 393 ? 7.468 10.012 4.667 1.00 96.69 393 LYS A C 1
ATOM 3220 O O . LYS A 1 393 ? 7.661 10.526 3.566 1.00 96.69 393 LYS A O 1
ATOM 3225 N N . GLN A 1 394 ? 8.191 9.002 5.148 1.00 96.88 394 GLN A N 1
ATOM 3226 C CA . GLN A 1 394 ? 9.215 8.314 4.371 1.00 96.88 394 GLN A CA 1
ATOM 3227 C C . GLN A 1 394 ? 8.607 7.714 3.100 1.00 96.88 394 GLN A C 1
ATOM 3229 O O . GLN A 1 394 ? 9.031 8.075 2.010 1.00 96.88 394 GLN A O 1
ATOM 3234 N N . MET A 1 395 ? 7.519 6.947 3.213 1.00 96.69 395 MET A N 1
ATOM 3235 C CA . MET A 1 395 ? 6.839 6.360 2.053 1.00 96.69 395 MET A CA 1
ATOM 3236 C C . MET A 1 395 ? 6.395 7.401 1.014 1.00 96.69 395 MET A C 1
ATOM 3238 O O . MET A 1 395 ? 6.530 7.173 -0.185 1.00 96.69 395 MET A O 1
ATOM 3242 N N . VAL A 1 396 ? 5.862 8.555 1.436 1.00 96.69 396 VAL A N 1
ATOM 3243 C CA . VAL A 1 396 ? 5.486 9.634 0.499 1.00 96.69 396 VAL A CA 1
ATOM 3244 C C . VAL A 1 396 ? 6.705 10.179 -0.248 1.00 96.69 396 VAL A C 1
ATOM 3246 O O . VAL A 1 396 ? 6.590 10.525 -1.426 1.00 96.69 396 VAL A O 1
ATOM 3249 N N . ASN A 1 397 ? 7.856 10.284 0.417 1.00 97.44 397 ASN A N 1
ATOM 3250 C CA . ASN A 1 397 ? 9.091 10.723 -0.224 1.00 97.44 397 ASN A CA 1
ATOM 3251 C C . ASN A 1 397 ? 9.617 9.658 -1.193 1.00 97.44 397 ASN A C 1
ATOM 3253 O O . ASN A 1 397 ? 9.873 9.997 -2.346 1.00 97.44 397 ASN A O 1
ATOM 3257 N N . ASP A 1 398 ? 9.661 8.393 -0.773 1.00 97.06 398 ASP A N 1
ATOM 3258 C CA . ASP A 1 398 ? 10.111 7.262 -1.592 1.00 97.06 398 ASP A CA 1
ATOM 3259 C C . ASP A 1 398 ? 9.254 7.133 -2.862 1.00 97.06 398 ASP A C 1
ATOM 3261 O O . ASP A 1 398 ? 9.769 7.026 -3.972 1.00 97.06 398 ASP A O 1
ATOM 3265 N N . VAL A 1 399 ? 7.925 7.259 -2.744 1.00 97.00 399 VAL A N 1
ATOM 3266 C CA . VAL A 1 399 ? 7.017 7.248 -3.902 1.00 97.00 399 VAL A CA 1
ATOM 3267 C C . VAL A 1 399 ? 7.330 8.384 -4.879 1.00 97.00 399 VAL A C 1
ATOM 3269 O O . VAL A 1 399 ? 7.327 8.164 -6.093 1.00 97.00 399 VAL A O 1
ATOM 3272 N N . LYS A 1 400 ? 7.614 9.596 -4.387 1.00 96.31 400 LYS A N 1
ATOM 3273 C CA . LYS A 1 400 ? 7.989 10.732 -5.246 1.00 96.31 400 LYS A CA 1
ATOM 3274 C C . LYS A 1 400 ? 9.332 10.508 -5.930 1.00 96.31 400 LYS A C 1
ATOM 3276 O O . LYS A 1 400 ? 9.459 10.816 -7.114 1.00 96.31 400 LYS A O 1
ATOM 3281 N N . GLU A 1 401 ? 10.307 9.974 -5.204 1.00 96.94 401 GLU A N 1
ATOM 3282 C CA . GLU A 1 401 ? 11.623 9.636 -5.738 1.00 96.94 401 GLU A CA 1
ATOM 3283 C C . GLU A 1 401 ? 11.506 8.574 -6.836 1.00 96.94 401 GLU A C 1
ATOM 3285 O O . GLU A 1 401 ? 11.946 8.797 -7.961 1.00 96.94 401 GLU A O 1
ATOM 3290 N N . HIS A 1 402 ? 10.787 7.483 -6.577 1.00 96.81 402 HIS A N 1
ATOM 3291 C CA . HIS A 1 402 ? 10.523 6.436 -7.560 1.00 96.81 402 HIS A CA 1
ATOM 3292 C C . HIS A 1 402 ? 9.792 6.963 -8.810 1.00 96.81 402 HIS A C 1
ATOM 3294 O O . HIS A 1 402 ? 10.149 6.614 -9.938 1.00 96.81 402 HIS A O 1
ATOM 3300 N N . GLN A 1 403 ? 8.801 7.852 -8.653 1.00 96.38 403 GLN A N 1
ATOM 3301 C CA . GLN A 1 403 ? 8.138 8.506 -9.792 1.00 96.38 403 GLN A CA 1
ATOM 3302 C C . GLN A 1 403 ? 9.098 9.390 -10.610 1.00 96.38 403 GLN A C 1
ATOM 3304 O O . GLN A 1 403 ? 8.967 9.465 -11.842 1.00 96.38 403 GLN A O 1
ATOM 3309 N N . ALA A 1 404 ? 10.041 10.068 -9.948 1.00 96.56 404 ALA A N 1
ATOM 3310 C CA . ALA A 1 404 ? 11.067 10.869 -10.605 1.00 96.56 404 ALA A CA 1
ATOM 3311 C C . ALA A 1 404 ? 12.038 9.974 -11.390 1.00 96.56 404 ALA A C 1
ATOM 3313 O O . ALA A 1 404 ? 12.228 10.217 -12.582 1.00 96.56 404 ALA A O 1
ATOM 3314 N N . SER A 1 405 ? 12.541 8.892 -10.790 1.00 96.19 405 SER A N 1
ATOM 3315 C CA . SER A 1 405 ? 13.427 7.921 -11.450 1.00 96.19 405 SER A CA 1
ATOM 3316 C C . SER A 1 405 ? 12.780 7.292 -12.685 1.00 96.19 405 SER A C 1
ATOM 3318 O O . SER A 1 405 ? 13.369 7.303 -13.762 1.00 96.19 405 SER A O 1
ATOM 3320 N N . LEU A 1 406 ? 11.512 6.868 -12.607 1.00 95.38 406 LEU A N 1
ATOM 3321 C CA . LEU A 1 406 ? 10.778 6.371 -13.783 1.00 95.38 406 LEU A CA 1
ATOM 3322 C C . LEU A 1 406 ? 10.658 7.417 -14.902 1.00 95.38 406 LEU A C 1
ATOM 3324 O O . LEU A 1 406 ? 10.635 7.073 -16.084 1.00 95.38 406 LEU A O 1
ATOM 3328 N N . THR A 1 407 ? 10.561 8.698 -14.541 1.00 94.94 407 THR A N 1
ATOM 3329 C CA . THR A 1 407 ? 10.509 9.793 -15.518 1.00 94.94 407 THR A CA 1
ATOM 3330 C C . THR A 1 407 ? 11.879 10.023 -16.165 1.00 94.94 407 THR A C 1
ATOM 3332 O O . THR A 1 407 ? 11.933 10.303 -17.361 1.00 94.94 407 THR A O 1
ATOM 3335 N N . VAL A 1 408 ? 12.974 9.854 -15.417 1.00 94.94 408 VAL A N 1
ATOM 3336 C CA . VAL A 1 408 ? 14.346 9.897 -15.951 1.00 94.94 408 VAL A CA 1
ATOM 3337 C C . VAL A 1 408 ? 14.567 8.769 -16.958 1.00 94.94 408 VAL A C 1
ATOM 3339 O O . VAL A 1 408 ? 14.878 9.063 -18.108 1.00 94.94 408 VAL A O 1
ATOM 3342 N N . ILE A 1 409 ? 14.279 7.519 -16.583 1.00 92.50 409 ILE A N 1
ATOM 3343 C CA . ILE A 1 409 ? 14.391 6.330 -17.452 1.00 92.50 409 ILE A CA 1
ATOM 3344 C C . ILE A 1 409 ? 13.624 6.532 -18.766 1.00 92.50 409 ILE A C 1
ATOM 3346 O O . ILE A 1 409 ? 14.136 6.284 -19.858 1.00 92.50 409 ILE A O 1
ATOM 3350 N N . PHE A 1 410 ? 12.391 7.042 -18.679 1.00 93.62 410 PHE A N 1
ATOM 3351 C CA . PHE A 1 410 ? 11.579 7.335 -19.859 1.00 93.62 410 PHE A CA 1
ATOM 3352 C C . PHE A 1 410 ? 12.215 8.393 -20.772 1.00 93.62 410 PHE A C 1
ATOM 3354 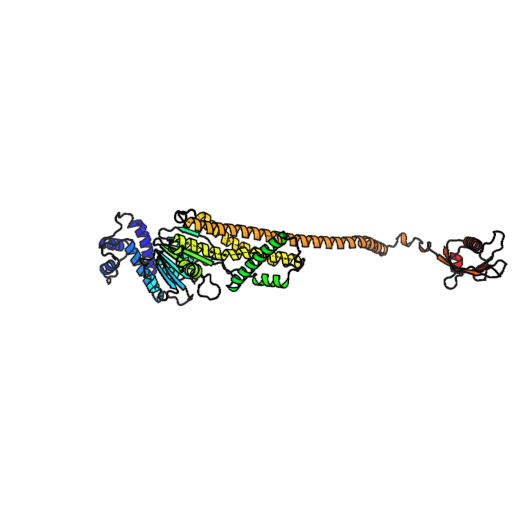O O . PHE A 1 410 ? 12.225 8.238 -21.994 1.00 93.62 410 PHE A O 1
ATOM 3361 N N . ASN A 1 411 ? 12.746 9.472 -20.195 1.00 92.75 411 ASN A N 1
ATOM 3362 C CA . ASN A 1 411 ? 13.406 10.526 -20.962 1.00 92.75 411 ASN A CA 1
ATOM 3363 C C . ASN A 1 411 ? 14.704 10.025 -21.612 1.00 92.75 411 ASN A C 1
ATOM 3365 O O . ASN A 1 411 ? 14.984 10.388 -22.754 1.00 92.75 411 ASN A O 1
ATOM 3369 N N . GLU A 1 412 ? 15.464 9.169 -20.926 1.00 90.75 412 GLU A N 1
ATOM 3370 C CA . GLU A 1 412 ? 16.669 8.536 -21.466 1.00 90.75 412 GLU A CA 1
ATOM 3371 C C . GLU A 1 412 ? 16.352 7.610 -22.647 1.00 90.75 412 GLU A C 1
ATOM 3373 O O . GLU A 1 412 ? 17.036 7.681 -23.670 1.00 90.75 412 GLU A O 1
ATOM 3378 N N . ASP A 1 413 ? 15.287 6.799 -22.568 1.00 89.44 413 ASP A N 1
ATOM 3379 C CA . ASP A 1 413 ? 14.822 5.973 -23.697 1.00 89.44 413 ASP A CA 1
ATOM 3380 C C . ASP A 1 413 ? 14.444 6.847 -24.900 1.00 89.44 413 ASP A C 1
ATOM 3382 O O . ASP A 1 413 ? 14.906 6.619 -26.023 1.00 89.44 413 ASP A O 1
ATOM 3386 N N . GLN A 1 414 ? 13.674 7.911 -24.661 1.00 89.75 414 GLN A N 1
ATOM 3387 C CA . GLN A 1 414 ? 13.281 8.857 -25.705 1.00 89.75 414 GLN A CA 1
ATOM 3388 C C . GLN A 1 414 ? 14.492 9.549 -26.341 1.00 89.75 414 GLN A C 1
ATOM 3390 O O . GLN A 1 414 ? 14.558 9.684 -27.565 1.00 89.75 414 GLN A O 1
ATOM 3395 N N . GLN A 1 415 ? 15.479 9.948 -25.538 1.00 90.75 415 GLN A N 1
ATOM 3396 C CA . GLN A 1 415 ? 16.712 10.555 -26.031 1.00 90.75 415 GLN A CA 1
ATOM 3397 C C . GLN A 1 415 ? 17.559 9.556 -26.832 1.00 90.75 415 GLN A C 1
ATOM 3399 O O . GLN A 1 415 ? 18.090 9.911 -27.888 1.00 90.75 415 GLN A O 1
ATOM 3404 N N . ALA A 1 416 ? 17.657 8.301 -26.386 1.00 88.38 416 ALA A N 1
ATOM 3405 C CA . ALA A 1 416 ? 18.360 7.242 -27.106 1.00 88.38 416 ALA A CA 1
ATOM 3406 C C . ALA A 1 416 ? 17.711 6.956 -28.471 1.00 88.38 416 ALA A C 1
ATOM 3408 O O . ALA A 1 416 ? 18.414 6.831 -29.479 1.00 88.38 416 ALA A O 1
ATOM 3409 N N . ARG A 1 417 ? 16.372 6.926 -28.536 1.00 88.25 417 ARG A N 1
ATOM 3410 C CA . ARG A 1 417 ? 15.619 6.786 -29.794 1.00 88.25 417 ARG A CA 1
ATOM 3411 C C . ARG A 1 417 ? 15.810 7.989 -30.715 1.00 88.25 417 ARG A C 1
ATOM 3413 O O . ARG A 1 417 ? 16.079 7.796 -31.899 1.00 88.25 417 ARG A O 1
ATOM 3420 N N . ALA A 1 418 ? 15.737 9.210 -30.185 1.00 90.81 418 ALA A N 1
ATOM 3421 C CA . ALA A 1 418 ? 15.957 10.429 -30.963 1.00 90.81 418 ALA A CA 1
ATOM 3422 C C . ALA A 1 418 ? 17.370 10.477 -31.565 1.00 90.81 418 ALA A C 1
ATOM 3424 O O . ALA A 1 418 ? 17.532 10.790 -32.744 1.00 90.81 418 ALA A O 1
ATOM 3425 N N . LYS A 1 419 ? 18.391 10.090 -30.789 1.00 91.56 419 LYS A N 1
ATOM 3426 C CA . LYS A 1 419 ? 19.770 9.967 -31.280 1.00 91.56 419 LYS A CA 1
ATOM 3427 C C . LYS A 1 419 ? 19.878 8.931 -32.398 1.00 91.56 419 LYS A C 1
ATOM 3429 O O . LYS A 1 419 ? 20.407 9.232 -33.460 1.00 91.56 419 LYS A O 1
ATOM 3434 N N . ALA A 1 420 ? 19.319 7.739 -32.191 1.00 89.12 420 ALA A N 1
ATOM 3435 C CA . ALA A 1 420 ? 19.314 6.689 -33.205 1.00 89.12 420 ALA A CA 1
ATOM 3436 C C . ALA A 1 420 ? 18.620 7.128 -34.508 1.00 89.12 420 ALA A C 1
ATOM 3438 O O . ALA A 1 420 ? 19.073 6.775 -35.596 1.00 89.12 420 ALA A O 1
ATOM 3439 N N . GLN A 1 421 ? 17.538 7.903 -34.412 1.00 90.62 421 GLN A N 1
ATOM 3440 C CA . GLN A 1 421 ? 16.858 8.476 -35.572 1.00 90.62 421 GLN A CA 1
ATOM 3441 C C . GLN A 1 421 ? 17.722 9.528 -36.278 1.00 90.62 421 GLN A C 1
ATOM 3443 O O . GLN A 1 421 ? 17.794 9.516 -37.506 1.00 90.62 421 GLN A O 1
ATOM 3448 N N . ALA A 1 422 ? 18.403 10.396 -35.526 1.00 94.38 422 ALA A N 1
ATOM 3449 C CA . ALA A 1 422 ? 19.334 11.374 -36.082 1.00 94.38 422 ALA A CA 1
ATOM 3450 C C . ALA A 1 422 ? 20.495 10.694 -36.831 1.00 94.38 422 ALA A C 1
ATOM 3452 O O . ALA A 1 422 ? 20.824 11.106 -37.942 1.00 94.38 422 ALA A O 1
ATOM 3453 N N . ASP A 1 423 ? 21.049 9.605 -36.287 1.00 94.25 423 ASP A N 1
ATOM 3454 C CA . ASP A 1 423 ? 22.119 8.828 -36.929 1.00 94.25 423 ASP A CA 1
ATOM 3455 C C . ASP A 1 423 ? 21.646 8.179 -38.249 1.00 94.25 423 ASP A C 1
ATOM 3457 O O . ASP A 1 423 ? 22.346 8.208 -39.269 1.00 94.25 423 ASP A O 1
ATOM 3461 N N . VAL A 1 424 ? 20.423 7.630 -38.267 1.00 94.12 424 VAL A N 1
ATOM 3462 C CA . VAL A 1 424 ? 19.809 7.072 -39.487 1.00 94.12 424 VAL A CA 1
ATOM 3463 C C . VAL A 1 424 ? 19.549 8.174 -40.515 1.00 94.12 424 VAL A C 1
ATOM 3465 O O . VAL A 1 424 ? 19.867 8.001 -41.693 1.00 94.12 424 VAL A O 1
ATOM 3468 N N . GLN A 1 425 ? 19.026 9.325 -40.086 1.00 94.19 425 GLN A N 1
ATOM 3469 C CA . GLN A 1 425 ? 18.786 10.469 -40.965 1.00 94.19 425 GLN A CA 1
ATOM 3470 C C . GLN A 1 425 ? 20.096 11.003 -41.560 1.00 94.19 425 GLN A C 1
ATOM 3472 O O . GLN A 1 425 ? 20.150 11.293 -42.757 1.00 94.19 425 GLN A O 1
ATOM 3477 N N . PHE A 1 426 ? 21.162 11.090 -40.762 1.00 96.81 426 PHE A N 1
ATOM 3478 C CA . PHE A 1 426 ? 22.490 11.471 -41.235 1.00 96.81 426 PHE A CA 1
ATOM 3479 C C . PHE A 1 426 ? 22.990 10.504 -42.312 1.00 96.81 426 PHE A C 1
ATOM 3481 O O . PHE A 1 426 ? 23.412 10.941 -43.379 1.00 96.81 426 PHE A O 1
ATOM 3488 N N . THR A 1 427 ? 22.847 9.195 -42.089 1.00 95.19 427 THR A N 1
ATOM 3489 C CA . THR A 1 427 ? 23.244 8.167 -43.064 1.00 95.19 427 THR A CA 1
ATOM 3490 C C . THR A 1 427 ? 22.488 8.314 -44.389 1.00 95.19 427 THR A C 1
ATOM 3492 O O . THR A 1 427 ? 23.107 8.325 -45.453 1.00 95.19 427 THR A O 1
ATOM 3495 N N . ILE A 1 428 ? 21.163 8.501 -44.338 1.00 94.31 428 ILE A N 1
ATOM 3496 C CA . ILE A 1 428 ? 20.337 8.758 -45.532 1.00 94.31 428 ILE A CA 1
ATOM 3497 C C . ILE A 1 428 ? 20.794 10.040 -46.244 1.00 94.31 428 ILE A C 1
ATOM 3499 O O . ILE A 1 428 ? 20.873 10.065 -47.470 1.00 94.31 428 ILE A O 1
ATOM 3503 N N . SER A 1 429 ? 21.141 11.084 -45.491 1.00 95.69 429 SER A N 1
ATOM 3504 C CA . SER A 1 429 ? 21.571 12.376 -46.038 1.00 95.69 429 SER A CA 1
ATOM 3505 C C . SER A 1 429 ? 22.933 12.288 -46.722 1.00 95.69 429 SER A C 1
ATOM 3507 O O . SER A 1 429 ? 23.113 12.874 -47.784 1.00 95.69 429 SER A O 1
ATOM 3509 N N . VAL A 1 430 ? 23.875 11.520 -46.165 1.00 96.31 430 VAL A N 1
ATOM 3510 C CA . VAL A 1 430 ? 25.186 11.264 -46.785 1.00 96.31 430 VAL A CA 1
ATOM 3511 C C . VAL A 1 430 ? 25.019 10.514 -48.107 1.00 96.31 430 VAL A C 1
ATOM 3513 O O . VAL A 1 430 ? 25.591 10.921 -49.116 1.00 96.31 430 VAL A O 1
ATOM 3516 N N . VAL A 1 431 ? 24.193 9.461 -48.133 1.00 95.56 431 VAL A N 1
ATOM 3517 C CA . VAL A 1 431 ? 23.896 8.720 -49.371 1.00 95.56 431 VAL A CA 1
ATOM 3518 C C . VAL A 1 431 ? 23.223 9.642 -50.394 1.00 95.56 431 VAL A C 1
ATOM 3520 O O . VAL A 1 431 ? 23.659 9.714 -51.542 1.00 95.56 431 VAL A O 1
ATOM 3523 N N . ALA A 1 432 ? 22.218 10.418 -49.984 1.00 95.12 432 ALA A N 1
ATOM 3524 C CA . ALA A 1 432 ? 21.538 11.369 -50.858 1.00 95.12 432 ALA A CA 1
ATOM 3525 C C . ALA A 1 432 ? 22.480 12.463 -51.390 1.00 95.12 432 ALA A C 1
ATOM 3527 O O . ALA A 1 432 ? 22.400 12.801 -52.564 1.00 95.12 432 ALA A O 1
ATOM 3528 N N . ALA A 1 433 ? 23.406 12.982 -50.581 1.00 95.06 433 ALA A N 1
ATOM 3529 C CA . ALA A 1 433 ? 24.372 13.993 -51.014 1.00 95.06 433 ALA A CA 1
ATOM 3530 C C . ALA A 1 433 ? 25.317 13.481 -52.116 1.00 95.06 433 ALA A C 1
ATOM 3532 O O . ALA A 1 433 ? 25.730 14.261 -52.970 1.00 95.06 433 ALA A O 1
ATOM 3533 N N . ILE A 1 434 ? 25.625 12.178 -52.126 1.00 93.69 434 ILE A N 1
ATOM 3534 C CA . ILE A 1 434 ? 26.433 11.541 -53.176 1.00 93.69 434 ILE A CA 1
ATOM 3535 C C . ILE A 1 434 ? 25.591 11.304 -54.438 1.00 93.69 434 ILE A C 1
ATOM 3537 O O . ILE A 1 434 ? 26.023 11.622 -55.545 1.00 93.69 434 ILE A O 1
ATOM 3541 N N . PHE A 1 435 ? 24.381 10.755 -54.288 1.00 94.12 435 PHE A N 1
ATOM 3542 C CA . PHE A 1 435 ? 23.575 10.324 -55.431 1.00 94.12 435 PHE A CA 1
ATOM 3543 C C . PHE A 1 435 ? 22.715 11.423 -56.053 1.00 94.12 435 PHE A C 1
ATOM 3545 O O . PHE A 1 435 ? 22.466 11.346 -57.250 1.00 94.12 435 PHE A O 1
ATOM 3552 N N . LEU A 1 436 ? 22.254 12.438 -55.317 1.00 95.88 436 LEU A N 1
ATOM 3553 C CA . LEU A 1 436 ? 21.383 13.485 -55.871 1.00 95.88 436 LEU A CA 1
ATOM 3554 C C . LEU A 1 436 ? 22.064 14.290 -56.987 1.00 95.88 436 LEU A C 1
ATOM 3556 O O . LEU A 1 436 ? 21.441 14.428 -58.039 1.00 95.88 436 LEU A O 1
ATOM 3560 N N . PRO A 1 437 ? 23.323 14.761 -56.848 1.00 95.31 437 PRO A N 1
ATOM 3561 C CA . PRO A 1 437 ? 24.012 15.433 -57.948 1.00 95.31 437 PRO A CA 1
ATOM 3562 C C . PRO A 1 437 ? 24.232 14.498 -59.139 1.00 95.31 437 PRO A C 1
ATOM 3564 O O . PRO A 1 437 ? 23.979 14.887 -60.274 1.00 95.31 437 PRO A O 1
ATOM 3567 N N . ALA A 1 438 ? 24.636 13.248 -58.893 1.00 91.00 438 ALA A N 1
ATOM 3568 C CA . ALA A 1 438 ? 24.841 12.266 -59.957 1.00 91.00 438 ALA A CA 1
ATOM 3569 C C . ALA A 1 438 ? 23.533 11.956 -60.705 1.00 91.00 438 ALA A C 1
ATOM 3571 O O . ALA A 1 438 ? 23.506 11.984 -61.929 1.00 91.00 438 ALA A O 1
ATOM 3572 N N . THR A 1 439 ? 22.439 11.744 -59.970 1.00 92.56 439 THR A N 1
ATOM 3573 C CA . THR A 1 439 ? 21.101 11.480 -60.519 1.00 92.56 439 THR A CA 1
ATOM 3574 C C . THR A 1 439 ? 20.590 12.686 -61.299 1.00 92.56 439 THR A C 1
ATOM 3576 O O . THR A 1 439 ? 20.037 12.522 -62.384 1.00 92.56 439 THR A O 1
ATOM 3579 N N . PHE A 1 440 ? 20.811 13.901 -60.786 1.00 93.44 440 PHE A N 1
ATOM 3580 C CA . PHE A 1 440 ? 20.487 15.137 -61.493 1.00 93.44 440 PHE A CA 1
ATOM 3581 C C . PHE A 1 440 ? 21.248 15.234 -62.818 1.00 93.44 440 PHE A C 1
ATOM 3583 O O . PHE A 1 440 ? 20.623 15.483 -63.843 1.00 93.44 440 PHE A O 1
ATOM 3590 N N . MET A 1 441 ? 22.557 14.958 -62.823 1.00 85.88 441 MET A N 1
ATOM 3591 C CA . MET A 1 441 ? 23.363 14.962 -64.048 1.00 85.88 441 MET A CA 1
ATOM 3592 C C . MET A 1 441 ? 22.895 13.893 -65.039 1.00 85.88 441 MET A C 1
ATOM 3594 O O . MET A 1 441 ? 22.663 14.202 -66.203 1.00 85.88 441 MET A O 1
ATOM 3598 N N . THR A 1 442 ? 22.672 12.653 -64.593 1.00 88.19 442 THR A N 1
ATOM 3599 C CA . THR A 1 442 ? 22.136 11.595 -65.468 1.00 88.19 442 THR A CA 1
ATOM 3600 C C . THR A 1 442 ? 20.736 11.914 -65.980 1.00 88.19 442 THR A C 1
ATOM 3602 O O . THR A 1 442 ? 20.398 11.538 -67.094 1.00 88.19 442 THR A O 1
ATOM 3605 N N . GLY A 1 443 ? 19.921 12.613 -65.186 1.00 88.06 443 GLY A N 1
ATOM 3606 C CA . GLY A 1 443 ? 18.605 13.085 -65.594 1.00 88.06 443 GLY A CA 1
ATOM 3607 C C . GLY A 1 443 ? 18.716 14.164 -66.663 1.00 88.06 443 GLY A C 1
ATOM 3608 O O . GLY A 1 443 ? 18.093 14.028 -67.706 1.00 88.06 443 GLY A O 1
ATOM 3609 N N . LEU A 1 444 ? 19.558 15.180 -66.445 1.00 84.50 444 LEU A N 1
ATOM 3610 C CA . LEU A 1 444 ? 19.807 16.260 -67.400 1.00 84.50 444 LEU A CA 1
ATOM 3611 C C . LEU A 1 444 ? 20.256 15.707 -68.761 1.00 84.50 444 LEU A C 1
ATOM 3613 O O . LEU A 1 444 ? 19.655 16.056 -69.772 1.00 84.50 444 LEU A O 1
ATOM 3617 N N . TYR A 1 445 ? 21.245 14.804 -68.777 1.00 77.12 445 TYR A N 1
ATOM 3618 C CA . TYR A 1 445 ? 21.751 14.157 -70.000 1.00 77.12 445 TYR A CA 1
ATOM 3619 C C . TYR A 1 445 ? 20.846 13.041 -70.549 1.00 77.12 445 TYR A C 1
ATOM 3621 O O . TYR A 1 445 ? 21.004 12.632 -71.694 1.00 77.12 445 TYR A O 1
ATOM 3629 N N . GLY A 1 446 ? 19.902 12.535 -69.754 1.00 78.50 446 GLY A N 1
ATOM 3630 C CA . GLY A 1 446 ? 18.915 11.533 -70.167 1.00 78.50 446 GLY A CA 1
ATOM 3631 C C . GLY A 1 446 ? 17.625 12.127 -70.740 1.00 78.50 446 GLY A C 1
ATOM 3632 O O . GLY A 1 446 ? 16.731 11.379 -71.135 1.00 78.50 446 GLY A O 1
ATOM 3633 N N . MET A 1 447 ? 17.491 13.456 -70.764 1.00 81.88 447 MET A N 1
ATOM 3634 C CA . MET A 1 447 ? 16.347 14.147 -71.353 1.00 81.88 447 MET A CA 1
ATOM 3635 C C . MET A 1 447 ? 16.545 14.355 -72.858 1.00 81.88 447 MET A C 1
ATOM 3637 O O . MET A 1 447 ? 17.614 14.750 -73.313 1.00 81.88 447 MET A O 1
ATOM 3641 N N . ASN A 1 448 ? 15.477 14.150 -73.631 1.00 73.25 448 ASN A N 1
ATOM 3642 C CA . ASN A 1 448 ? 15.469 14.368 -75.079 1.00 73.25 448 ASN A CA 1
ATOM 3643 C C . ASN A 1 448 ? 15.382 15.871 -75.405 1.00 73.25 448 ASN A C 1
ATOM 3645 O O . ASN A 1 448 ? 14.313 16.365 -75.765 1.00 73.25 448 ASN A O 1
ATOM 3649 N N . PHE A 1 449 ? 16.476 16.613 -75.236 1.00 70.12 449 PHE A N 1
ATOM 3650 C CA . PHE A 1 449 ? 16.578 17.998 -75.701 1.00 70.12 449 PHE A CA 1
ATOM 3651 C C . PHE A 1 449 ? 17.211 18.055 -77.094 1.00 70.12 449 PHE A C 1
ATOM 3653 O O . PHE A 1 449 ? 18.247 17.441 -77.326 1.00 70.12 449 PHE A O 1
ATOM 3660 N N . ASP A 1 450 ? 16.622 18.842 -77.999 1.00 63.56 450 ASP A N 1
ATOM 3661 C CA . ASP A 1 450 ? 17.083 18.955 -79.394 1.00 63.56 450 ASP A CA 1
ATOM 3662 C C . ASP A 1 450 ? 18.430 19.688 -79.556 1.00 63.56 450 ASP A C 1
ATOM 3664 O O . ASP A 1 450 ? 19.064 19.566 -80.598 1.00 63.56 450 ASP A O 1
ATOM 3668 N N . ASN A 1 451 ? 18.875 20.473 -78.567 1.00 60.75 451 ASN A N 1
ATOM 3669 C CA . ASN A 1 451 ? 20.095 21.280 -78.671 1.00 60.75 451 ASN A CA 1
ATOM 3670 C C . ASN A 1 451 ? 20.904 21.237 -77.364 1.00 60.75 451 ASN A C 1
ATOM 3672 O O . ASN A 1 451 ? 20.793 22.128 -76.520 1.00 60.75 451 ASN A O 1
ATOM 3676 N N . MET A 1 452 ? 21.692 20.174 -77.189 1.00 63.66 452 MET A N 1
ATOM 3677 C CA . MET A 1 452 ? 22.609 19.992 -76.060 1.00 63.66 452 MET A CA 1
ATOM 3678 C C . MET A 1 452 ? 24.054 20.212 -76.547 1.00 63.66 452 MET A C 1
ATOM 3680 O O . MET A 1 452 ? 24.504 19.470 -77.423 1.00 63.66 452 MET A O 1
ATOM 3684 N N . PRO A 1 453 ? 24.779 21.232 -76.044 1.00 57.56 453 PRO A N 1
ATOM 3685 C CA . PRO A 1 453 ? 26.079 21.625 -76.590 1.00 57.56 453 PRO A CA 1
ATOM 3686 C C . PRO A 1 453 ? 27.128 20.506 -76.526 1.00 57.56 453 PRO A C 1
ATOM 3688 O O . PRO A 1 453 ? 27.942 20.415 -77.439 1.00 57.56 453 PRO A O 1
ATOM 3691 N N . GLU A 1 454 ? 27.063 19.613 -75.531 1.00 60.69 454 GLU A N 1
ATOM 3692 C CA . GLU A 1 454 ? 27.972 18.465 -75.403 1.00 60.69 454 GLU A CA 1
ATOM 3693 C C . GLU A 1 454 ? 27.716 17.328 -76.413 1.00 60.69 454 GLU A C 1
ATOM 3695 O O . GLU A 1 454 ? 28.609 16.519 -76.649 1.00 60.69 454 GLU A O 1
ATOM 3700 N N . LEU A 1 455 ? 26.529 17.254 -77.034 1.00 53.19 455 LEU A N 1
ATOM 3701 C CA . LEU A 1 455 ? 26.175 16.204 -78.007 1.00 53.19 455 LEU A CA 1
ATOM 3702 C C . LEU A 1 455 ? 26.678 16.513 -79.428 1.00 53.19 455 LEU A C 1
ATOM 3704 O O . LEU A 1 455 ? 26.751 15.625 -80.276 1.00 53.19 455 LEU A O 1
ATOM 3708 N N . HIS A 1 456 ? 27.009 17.780 -79.687 1.00 51.62 456 HIS A N 1
ATOM 3709 C CA . HIS A 1 456 ? 27.507 18.272 -80.974 1.00 51.62 456 HIS A CA 1
ATOM 3710 C C . HIS A 1 456 ? 29.003 18.617 -80.952 1.00 51.62 456 HIS A C 1
ATOM 3712 O O . HIS A 1 456 ? 29.555 19.029 -81.973 1.00 51.62 456 HIS A O 1
ATOM 3718 N N . THR A 1 457 ? 29.677 18.429 -79.816 1.00 48.62 457 THR A N 1
ATOM 3719 C CA . THR A 1 457 ? 31.139 18.442 -79.732 1.00 48.62 457 THR A CA 1
ATOM 3720 C C . THR A 1 457 ? 31.691 17.114 -80.239 1.00 48.62 457 THR A C 1
ATOM 3722 O O . THR A 1 457 ? 31.379 16.054 -79.706 1.00 48.62 457 THR A O 1
ATOM 3725 N N . GLU A 1 458 ? 32.512 17.177 -81.289 1.00 47.53 458 GLU A N 1
ATOM 3726 C CA . GLU A 1 458 ? 33.291 16.068 -81.857 1.00 47.53 458 GLU A CA 1
ATOM 3727 C C . GLU A 1 458 ? 34.330 15.507 -80.852 1.00 47.53 458 GLU A C 1
ATOM 3729 O O . GLU A 1 458 ? 35.535 15.569 -81.095 1.00 47.53 458 GLU A O 1
ATOM 3734 N N . ASP A 1 459 ? 33.905 14.962 -79.713 1.00 49.84 459 ASP A N 1
ATOM 3735 C CA . ASP A 1 459 ? 34.808 14.409 -78.690 1.00 49.84 459 ASP A CA 1
ATOM 3736 C C . ASP A 1 459 ? 35.205 12.939 -78.927 1.00 49.84 459 ASP A C 1
ATOM 3738 O O . ASP A 1 459 ? 35.993 12.380 -78.167 1.00 49.84 459 ASP A O 1
ATOM 3742 N N . ASP A 1 460 ? 34.831 12.350 -80.069 1.00 47.09 460 ASP A N 1
ATOM 3743 C CA . ASP A 1 460 ? 35.498 11.144 -80.603 1.00 47.09 460 ASP A CA 1
ATOM 3744 C C . ASP A 1 460 ? 36.922 11.438 -81.137 1.00 47.09 460 ASP A C 1
ATOM 3746 O O . ASP A 1 460 ? 37.642 10.546 -81.591 1.00 47.09 460 ASP A O 1
ATOM 3750 N N . LYS A 1 461 ? 37.379 12.697 -81.072 1.00 49.09 461 LYS A N 1
ATOM 3751 C CA . LYS A 1 461 ? 38.634 13.155 -81.689 1.00 49.09 461 LYS A CA 1
ATOM 3752 C C . LYS A 1 461 ? 39.851 13.177 -80.759 1.00 49.09 461 LYS A C 1
ATOM 3754 O O . LYS A 1 461 ? 40.962 13.408 -81.236 1.00 49.09 461 LYS A O 1
ATOM 3759 N N . TYR A 1 462 ? 39.694 12.896 -79.463 1.00 52.44 462 TYR A N 1
ATOM 3760 C CA . TYR A 1 462 ? 40.783 13.044 -78.486 1.00 52.44 462 TYR A CA 1
ATOM 3761 C C . TYR A 1 462 ? 41.105 11.785 -77.680 1.00 52.44 462 TYR A C 1
ATOM 3763 O O . TYR A 1 462 ? 41.399 11.891 -76.498 1.00 52.44 462 TYR A O 1
ATOM 3771 N N . LEU A 1 463 ? 41.136 10.601 -78.308 1.00 55.38 463 LEU A N 1
ATOM 3772 C CA . LEU A 1 463 ? 41.996 9.491 -77.852 1.00 55.38 463 LEU A CA 1
ATOM 3773 C C . LEU A 1 463 ? 42.161 8.386 -78.923 1.00 55.38 463 LEU A C 1
ATOM 3775 O O . LEU A 1 463 ? 42.027 7.198 -78.638 1.00 55.38 463 LEU A O 1
ATOM 3779 N N . CYS A 1 464 ? 42.461 8.746 -80.179 1.00 66.25 464 CYS A N 1
ATOM 3780 C CA . CYS A 1 464 ? 42.786 7.742 -81.202 1.00 66.25 464 CYS A CA 1
ATOM 3781 C C . CYS A 1 464 ? 44.168 7.137 -80.902 1.00 66.25 464 CYS A C 1
ATOM 3783 O O . CYS A 1 464 ? 45.194 7.674 -81.308 1.00 66.25 464 CYS A O 1
ATOM 3785 N N . ILE A 1 465 ? 44.224 6.047 -80.136 1.00 77.75 465 ILE A N 1
ATOM 3786 C CA . ILE A 1 465 ? 45.466 5.304 -79.895 1.00 77.75 465 ILE A CA 1
ATOM 3787 C C . ILE A 1 465 ? 45.629 4.268 -81.005 1.00 77.75 465 ILE A C 1
ATOM 3789 O O . ILE A 1 465 ? 44.828 3.345 -81.137 1.00 77.75 465 ILE A O 1
ATOM 3793 N N . VAL A 1 466 ? 46.710 4.388 -81.770 1.00 81.81 466 VAL A N 1
ATOM 3794 C CA . VAL A 1 466 ? 47.062 3.463 -82.846 1.00 81.81 466 VAL A CA 1
ATOM 3795 C C . VAL A 1 466 ? 48.088 2.457 -82.332 1.00 81.81 466 VAL A C 1
ATOM 3797 O O . VAL A 1 466 ? 49.151 2.825 -81.825 1.00 81.81 466 VAL A O 1
ATOM 3800 N N . THR A 1 467 ? 47.797 1.163 -82.479 1.00 87.38 467 THR A N 1
ATOM 3801 C CA . THR A 1 467 ? 48.771 0.104 -82.179 1.00 87.38 467 THR A CA 1
ATOM 3802 C C . THR A 1 467 ? 49.607 -0.191 -83.417 1.00 87.38 467 THR A C 1
ATOM 3804 O O . THR A 1 467 ? 49.085 -0.639 -84.434 1.00 87.38 467 THR A O 1
ATOM 3807 N N . ILE A 1 468 ? 50.916 0.024 -83.316 1.00 88.38 468 ILE A N 1
ATOM 3808 C CA . ILE A 1 468 ? 51.889 -0.198 -84.383 1.00 88.38 468 ILE A CA 1
ATOM 3809 C C . ILE A 1 468 ? 52.738 -1.426 -84.060 1.00 88.38 468 ILE A C 1
ATOM 3811 O O . ILE A 1 468 ? 53.272 -1.560 -82.955 1.00 88.38 468 ILE A O 1
ATOM 3815 N N . GLN A 1 469 ? 52.910 -2.306 -85.043 1.00 90.38 469 GLN A N 1
ATOM 3816 C CA . GLN A 1 469 ? 53.869 -3.402 -85.004 1.00 90.38 469 GLN A CA 1
ATOM 3817 C C . GLN A 1 469 ? 54.990 -3.164 -86.014 1.00 90.38 469 GLN A C 1
ATOM 3819 O O . GLN A 1 469 ? 54.755 -3.088 -87.215 1.00 90.38 469 GLN A O 1
ATOM 3824 N N . PHE A 1 470 ? 56.222 -3.116 -85.523 1.00 90.00 470 PHE A N 1
ATOM 3825 C CA . PHE A 1 470 ? 57.416 -2.988 -86.340 1.00 90.00 470 PHE A CA 1
ATOM 3826 C C . PHE A 1 470 ? 58.000 -4.342 -86.728 1.00 90.00 470 PHE A C 1
ATOM 3828 O O . PHE A 1 470 ? 58.252 -5.185 -85.864 1.00 90.00 470 PHE A O 1
ATOM 3835 N N . THR A 1 471 ? 58.310 -4.514 -88.008 1.00 87.69 471 THR A N 1
ATOM 3836 C CA . THR A 1 471 ? 58.924 -5.738 -88.538 1.00 87.69 471 THR A CA 1
ATOM 3837 C C . THR A 1 471 ? 60.205 -5.385 -89.293 1.00 87.69 471 THR A C 1
ATOM 3839 O O . THR A 1 471 ? 60.203 -4.525 -90.169 1.00 87.69 471 THR A O 1
ATOM 3842 N N . ALA A 1 472 ? 61.323 -6.017 -88.940 1.00 87.62 472 ALA A N 1
ATOM 3843 C CA . ALA A 1 472 ? 62.605 -5.774 -89.600 1.00 87.62 472 ALA A CA 1
ATOM 3844 C C . ALA A 1 472 ? 62.676 -6.530 -90.933 1.00 87.62 472 ALA A C 1
ATOM 3846 O O . ALA A 1 472 ? 62.403 -7.731 -90.958 1.00 87.62 472 ALA A O 1
ATOM 3847 N N . VAL A 1 473 ? 63.087 -5.864 -92.017 1.00 83.81 473 VAL A N 1
ATOM 3848 C CA . VAL A 1 473 ? 63.268 -6.491 -93.341 1.00 83.81 473 VAL A CA 1
ATOM 3849 C C . VAL A 1 473 ? 64.569 -6.007 -94.000 1.00 83.81 473 VAL A C 1
ATOM 3851 O O . VAL A 1 473 ? 65.120 -4.970 -93.631 1.00 83.81 473 VAL A O 1
ATOM 3854 N N . GLY A 1 474 ? 65.126 -6.774 -94.944 1.00 73.50 474 GLY A N 1
ATOM 3855 C CA . GLY A 1 474 ? 66.341 -6.393 -95.682 1.00 73.50 474 GLY A CA 1
ATOM 3856 C C . GLY A 1 474 ? 67.591 -6.267 -94.800 1.00 73.50 474 GLY A C 1
ATOM 3857 O O . GLY A 1 474 ? 68.353 -5.315 -94.927 1.00 73.50 474 GLY A O 1
ATOM 3858 N N . GLY A 1 475 ? 67.776 -7.190 -93.847 1.00 72.12 475 GLY A N 1
ATOM 3859 C CA . GLY A 1 475 ? 68.956 -7.225 -92.970 1.00 72.12 475 GLY A CA 1
ATOM 3860 C C . GLY A 1 475 ? 69.001 -6.141 -91.883 1.00 72.12 475 GLY A C 1
ATOM 3861 O O . GLY A 1 475 ? 70.039 -5.959 -91.246 1.00 72.12 475 GLY A O 1
ATOM 3862 N N . ALA A 1 476 ? 67.903 -5.412 -91.653 1.00 81.75 476 ALA A N 1
ATOM 3863 C CA . ALA A 1 476 ? 67.823 -4.436 -90.570 1.00 81.75 476 ALA A CA 1
ATOM 3864 C C . ALA A 1 476 ? 67.868 -5.109 -89.176 1.00 81.75 476 ALA A C 1
ATOM 3866 O O . ALA A 1 476 ? 67.338 -6.211 -89.009 1.00 81.75 476 ALA A O 1
ATOM 3867 N N . PRO A 1 477 ? 68.461 -4.461 -88.150 1.00 82.00 477 PRO A N 1
ATOM 3868 C CA . PRO A 1 477 ? 68.498 -5.010 -86.795 1.00 82.00 477 PRO A CA 1
ATOM 3869 C C . PRO A 1 477 ? 67.090 -5.219 -86.223 1.00 82.00 477 PRO A C 1
ATOM 3871 O O . PRO A 1 477 ? 66.267 -4.303 -86.242 1.00 82.00 477 PRO A O 1
ATOM 3874 N N . ILE A 1 478 ? 66.816 -6.408 -85.680 1.00 83.62 478 ILE A N 1
ATOM 3875 C CA . ILE A 1 478 ? 65.526 -6.742 -85.059 1.00 83.62 478 ILE A CA 1
ATOM 3876 C C . ILE A 1 478 ? 65.408 -6.031 -83.704 1.00 83.62 478 ILE A C 1
ATOM 3878 O O . ILE A 1 478 ? 66.280 -6.156 -82.841 1.00 83.62 478 ILE A O 1
ATOM 3882 N N . MET A 1 479 ? 64.315 -5.294 -83.493 1.00 83.81 479 MET A N 1
ATOM 3883 C CA . MET A 1 479 ? 64.027 -4.659 -82.204 1.00 83.81 479 MET A CA 1
ATOM 3884 C C . MET A 1 479 ? 63.548 -5.673 -81.155 1.00 83.81 479 MET A C 1
ATOM 3886 O O . MET A 1 479 ? 62.746 -6.555 -81.447 1.00 83.81 479 MET A O 1
ATOM 3890 N N . LYS A 1 480 ? 63.978 -5.497 -79.895 1.00 77.88 480 LYS A N 1
ATOM 3891 C CA . LYS A 1 480 ? 63.580 -6.362 -78.761 1.00 77.88 480 LYS A CA 1
ATOM 3892 C C . LYS A 1 480 ? 62.080 -6.316 -78.441 1.00 77.88 480 LYS A C 1
ATOM 3894 O O . LYS A 1 480 ? 61.521 -7.304 -77.983 1.00 77.88 480 LYS A O 1
ATOM 3899 N N . ARG A 1 481 ? 61.437 -5.167 -78.658 1.00 84.31 481 ARG A N 1
ATOM 3900 C CA . ARG A 1 481 ? 59.987 -4.971 -78.548 1.00 84.31 481 ARG A CA 1
ATOM 3901 C C . ARG A 1 481 ? 59.523 -4.394 -79.875 1.00 84.31 481 ARG A C 1
ATOM 3903 O O . ARG A 1 481 ? 60.034 -3.358 -80.280 1.00 84.31 481 ARG A O 1
ATOM 3910 N N . SER A 1 482 ? 58.610 -5.081 -80.552 1.00 83.12 482 SER A N 1
ATOM 3911 C CA . SER A 1 482 ? 58.108 -4.690 -81.873 1.00 83.12 482 SER A CA 1
ATOM 3912 C C . SER A 1 482 ? 56.750 -3.997 -81.823 1.00 83.12 482 SER A C 1
ATOM 3914 O O . SER A 1 482 ? 56.411 -3.298 -82.765 1.00 83.12 482 SER A O 1
ATOM 3916 N N . LYS A 1 483 ? 55.974 -4.154 -80.744 1.00 87.50 483 LYS A N 1
ATOM 3917 C CA . LYS A 1 483 ? 54.633 -3.565 -80.609 1.00 87.50 483 LYS A CA 1
ATOM 3918 C C . LYS A 1 483 ? 54.628 -2.353 -79.680 1.00 87.50 483 LYS A C 1
ATOM 3920 O O . LYS A 1 483 ? 55.044 -2.467 -78.519 1.00 87.50 483 LYS A O 1
ATOM 3925 N N . PHE A 1 484 ? 54.110 -1.233 -80.180 1.00 85.44 484 PHE A N 1
ATOM 3926 C CA . PHE A 1 484 ? 53.969 0.030 -79.456 1.00 85.44 484 PHE A CA 1
ATOM 3927 C C . PHE A 1 484 ? 52.618 0.682 -79.744 1.00 85.44 484 PHE A C 1
ATOM 3929 O O . PHE A 1 484 ? 52.082 0.562 -80.839 1.00 85.44 484 PHE A O 1
ATOM 3936 N N . THR A 1 485 ? 52.087 1.387 -78.754 1.00 84.62 485 THR A N 1
ATOM 3937 C CA . THR A 1 485 ? 50.888 2.220 -78.872 1.00 84.62 485 THR A CA 1
ATOM 3938 C C . THR A 1 485 ? 51.324 3.671 -79.011 1.00 84.62 485 THR A C 1
ATOM 3940 O O . THR A 1 485 ? 52.080 4.157 -78.167 1.00 84.62 485 THR A O 1
ATOM 3943 N N . VAL A 1 486 ? 50.882 4.341 -80.070 1.00 83.06 486 VAL A N 1
ATOM 3944 C CA . VAL A 1 486 ? 51.237 5.731 -80.390 1.00 83.06 486 VAL A CA 1
ATOM 3945 C C . VAL A 1 486 ? 49.955 6.540 -80.555 1.00 83.06 486 VAL A C 1
ATOM 3947 O O . VAL A 1 486 ? 48.897 5.981 -80.846 1.00 83.06 486 VAL A O 1
ATOM 3950 N N . ASN A 1 487 ? 50.034 7.850 -80.338 1.00 81.06 487 ASN A N 1
ATOM 3951 C CA . ASN A 1 487 ? 48.910 8.732 -80.601 1.00 81.06 487 ASN A CA 1
ATOM 3952 C C . ASN A 1 487 ? 48.671 8.828 -82.119 1.00 81.06 487 ASN A C 1
ATOM 3954 O O . ASN A 1 487 ? 49.591 9.102 -82.888 1.00 81.06 487 ASN A O 1
ATOM 3958 N N . GLY A 1 488 ? 47.439 8.590 -82.557 1.00 77.88 488 GLY A N 1
ATOM 3959 C CA . GLY A 1 488 ? 47.022 8.654 -83.955 1.00 77.88 488 GLY A CA 1
ATOM 3960 C C . GLY A 1 488 ? 47.116 10.060 -84.551 1.00 77.88 488 GLY A C 1
ATOM 3961 O O . GLY A 1 488 ? 47.207 10.190 -85.769 1.00 77.88 488 GLY A O 1
ATOM 3962 N N . SER A 1 489 ? 47.158 11.107 -83.715 1.00 79.25 489 SER A N 1
ATOM 3963 C CA . SER A 1 489 ? 47.375 12.487 -84.167 1.00 79.25 489 SER A CA 1
ATOM 3964 C C . SER A 1 489 ? 48.800 12.766 -84.647 1.00 79.25 489 SER A C 1
ATOM 3966 O O . SER A 1 489 ? 49.014 13.764 -85.337 1.00 79.25 489 SER A O 1
ATOM 3968 N N . ASP A 1 490 ? 49.772 11.930 -84.272 1.00 83.62 490 ASP A N 1
ATOM 3969 C CA . ASP A 1 490 ? 51.176 12.147 -84.613 1.00 83.62 490 ASP A CA 1
ATOM 3970 C C . ASP A 1 490 ? 51.446 11.800 -86.086 1.00 83.62 490 ASP A C 1
ATOM 3972 O O . ASP A 1 490 ? 50.862 10.875 -86.659 1.00 83.62 490 ASP A O 1
ATOM 3976 N N . ALA A 1 491 ? 52.365 12.541 -86.707 1.00 86.56 491 ALA A N 1
ATOM 3977 C CA . ALA A 1 491 ? 52.847 12.247 -88.052 1.00 86.56 491 ALA A CA 1
ATOM 3978 C C . ALA A 1 491 ? 53.836 11.070 -88.042 1.00 86.56 491 ALA A C 1
ATOM 3980 O O . ALA A 1 491 ? 54.574 10.856 -87.071 1.00 86.56 491 ALA A O 1
ATOM 3981 N N . LEU A 1 492 ? 53.927 10.341 -89.156 1.00 86.69 492 LEU A N 1
ATOM 3982 C CA . LEU A 1 492 ? 54.857 9.220 -89.319 1.00 86.69 492 LEU A CA 1
ATOM 3983 C C . LEU A 1 492 ? 56.328 9.627 -89.080 1.00 86.69 492 LEU A C 1
ATOM 3985 O O . LEU A 1 492 ? 57.132 8.810 -88.635 1.00 86.69 492 LEU A O 1
ATOM 3989 N N . GLY A 1 493 ? 56.693 10.895 -89.278 1.00 84.81 493 GLY A N 1
ATOM 3990 C CA . GLY A 1 493 ? 58.012 11.447 -88.960 1.00 84.81 493 GLY A CA 1
ATOM 3991 C C . GLY A 1 493 ? 58.426 11.243 -87.495 1.00 84.81 493 GLY A C 1
ATOM 3992 O O . GLY A 1 493 ? 59.598 10.977 -87.208 1.00 84.81 493 GLY A O 1
ATOM 3993 N N . VAL A 1 494 ? 57.466 11.248 -86.562 1.00 86.25 494 VAL A N 1
ATOM 3994 C CA . VAL A 1 494 ? 57.720 10.914 -85.150 1.00 86.25 494 VAL A CA 1
ATOM 3995 C C . VAL A 1 494 ? 58.171 9.458 -85.026 1.00 86.25 494 VAL A C 1
ATOM 3997 O O . VAL A 1 494 ? 59.151 9.170 -84.334 1.00 86.25 494 VAL A O 1
ATOM 4000 N N . VAL A 1 495 ? 57.544 8.547 -85.773 1.00 86.75 495 VAL A N 1
ATOM 4001 C CA . VAL A 1 495 ? 57.925 7.129 -85.830 1.00 86.75 495 VAL A CA 1
ATOM 4002 C C . VAL A 1 495 ? 59.315 6.937 -86.443 1.00 86.75 495 VAL A C 1
ATOM 4004 O O . VAL A 1 495 ? 60.096 6.139 -85.924 1.00 86.75 495 VAL A O 1
ATOM 4007 N N . TYR A 1 496 ? 59.680 7.704 -87.474 1.00 86.44 496 TYR A N 1
ATOM 4008 C CA . TYR A 1 496 ? 61.047 7.706 -88.014 1.00 86.44 496 TYR A CA 1
ATOM 4009 C C . TYR A 1 496 ? 62.077 8.109 -86.956 1.00 86.44 496 TYR A C 1
ATOM 4011 O O . TYR A 1 496 ? 63.096 7.433 -86.785 1.00 86.44 496 TYR A O 1
ATOM 4019 N N . SER A 1 497 ? 61.803 9.180 -86.207 1.00 85.69 497 SER A N 1
ATOM 4020 C CA . SER A 1 497 ? 62.685 9.636 -85.129 1.00 85.69 497 SER A CA 1
ATOM 4021 C C . SER A 1 497 ? 62.817 8.588 -84.012 1.00 85.69 497 SER A C 1
ATOM 4023 O O . SER A 1 497 ? 63.914 8.350 -83.497 1.00 85.69 497 SER A O 1
ATOM 4025 N N . PHE A 1 498 ? 61.716 7.901 -83.685 1.00 87.06 498 PHE A N 1
ATOM 4026 C CA . PHE A 1 498 ? 61.673 6.825 -82.700 1.00 87.06 498 PHE A CA 1
ATOM 4027 C C . PHE A 1 498 ? 62.495 5.610 -83.150 1.00 87.06 498 PHE A C 1
ATOM 4029 O O . PHE A 1 498 ? 63.341 5.126 -82.395 1.00 87.06 498 PHE A O 1
ATOM 4036 N N . LEU A 1 499 ? 62.318 5.158 -84.396 1.00 86.44 499 LEU A N 1
ATOM 4037 C CA . LEU A 1 499 ? 63.076 4.042 -84.964 1.00 86.44 499 LEU A CA 1
ATOM 4038 C C . LEU A 1 499 ? 64.575 4.346 -85.038 1.00 86.44 499 LEU A C 1
ATOM 4040 O O . LEU A 1 499 ? 65.380 3.490 -84.675 1.00 86.44 499 LEU A O 1
ATOM 4044 N N . ARG A 1 500 ? 64.971 5.566 -85.430 1.00 86.88 500 ARG A N 1
ATOM 4045 C CA . ARG A 1 500 ? 66.390 5.972 -85.448 1.00 86.88 500 ARG A CA 1
ATOM 4046 C C . ARG A 1 500 ? 67.023 5.893 -84.059 1.00 86.88 500 ARG A C 1
ATOM 4048 O O . ARG A 1 500 ? 68.104 5.318 -83.920 1.00 86.88 500 ARG A O 1
ATOM 4055 N N . LYS A 1 501 ? 66.331 6.394 -83.027 1.00 86.12 501 LYS A N 1
ATOM 4056 C CA . LYS A 1 501 ? 66.783 6.302 -81.626 1.00 86.12 501 LYS A CA 1
ATOM 4057 C C . LYS A 1 501 ? 66.904 4.849 -81.165 1.00 86.12 501 LYS A C 1
ATOM 4059 O O . LYS A 1 501 ? 67.915 4.478 -80.570 1.00 86.12 501 LYS A O 1
ATOM 4064 N N . GLN A 1 502 ? 65.909 4.020 -81.475 1.00 84.69 502 GLN A N 1
ATOM 4065 C CA . GLN A 1 502 ? 65.862 2.634 -81.012 1.00 84.69 502 GLN A CA 1
ATOM 4066 C C . GLN A 1 502 ? 66.890 1.731 -81.710 1.00 84.69 502 GLN A C 1
ATOM 4068 O O . GLN A 1 502 ? 67.435 0.819 -81.087 1.00 84.69 502 GLN A O 1
ATOM 4073 N N . LEU A 1 503 ? 67.196 2.008 -82.980 1.00 83.81 503 LEU A N 1
ATOM 4074 C CA . LEU A 1 503 ? 68.194 1.284 -83.775 1.00 83.81 503 LEU A CA 1
ATOM 4075 C C . LEU A 1 503 ? 69.617 1.862 -83.652 1.00 83.81 503 LEU A C 1
ATOM 4077 O O . LEU A 1 503 ? 70.546 1.274 -84.201 1.00 83.81 503 LEU A O 1
ATOM 4081 N N . ARG A 1 504 ? 69.804 2.976 -82.921 1.00 83.31 504 ARG A N 1
ATOM 4082 C CA . ARG A 1 504 ? 71.084 3.702 -82.765 1.00 83.31 504 ARG A CA 1
ATOM 4083 C C . ARG A 1 504 ? 71.721 4.104 -84.107 1.00 83.31 504 ARG A C 1
ATOM 4085 O O . ARG A 1 504 ? 72.929 3.966 -84.289 1.00 83.31 504 ARG A O 1
ATOM 4092 N N . LEU A 1 505 ? 70.901 4.582 -85.043 1.00 83.31 505 LEU A N 1
ATOM 4093 C CA . LEU A 1 505 ? 71.340 5.057 -86.362 1.00 83.31 505 LEU A CA 1
ATOM 4094 C C . LEU A 1 505 ? 71.741 6.540 -86.310 1.00 83.31 505 LEU A C 1
ATOM 4096 O O . LEU A 1 505 ? 71.139 7.316 -85.566 1.00 83.31 505 LEU A O 1
ATOM 4100 N N . ARG A 1 506 ? 72.731 6.941 -87.118 1.00 81.50 506 ARG A N 1
ATOM 4101 C CA . ARG A 1 506 ? 73.088 8.356 -87.336 1.00 81.50 506 ARG A CA 1
ATOM 4102 C C . ARG A 1 506 ? 72.084 9.008 -88.291 1.00 81.50 506 ARG A C 1
ATOM 4104 O O . ARG A 1 506 ? 71.369 8.306 -89.003 1.00 81.50 506 ARG A O 1
ATOM 4111 N N . GLU A 1 507 ? 72.001 10.338 -88.319 1.00 76.19 507 GLU A N 1
ATOM 4112 C CA . GLU A 1 507 ? 71.063 11.048 -89.213 1.00 76.19 507 GLU A CA 1
ATOM 4113 C C . GLU A 1 507 ? 71.331 10.764 -90.699 1.00 76.19 507 GLU A C 1
ATOM 4115 O O . GLU A 1 507 ? 70.390 10.633 -91.476 1.00 76.19 507 GLU A O 1
ATOM 4120 N N . GLU A 1 508 ? 72.596 10.547 -91.063 1.00 79.12 508 GLU A N 1
ATOM 4121 C CA . GLU A 1 508 ? 73.038 10.240 -92.430 1.00 79.12 508 GLU A CA 1
ATOM 4122 C C . GLU A 1 508 ? 72.732 8.798 -92.876 1.00 79.12 50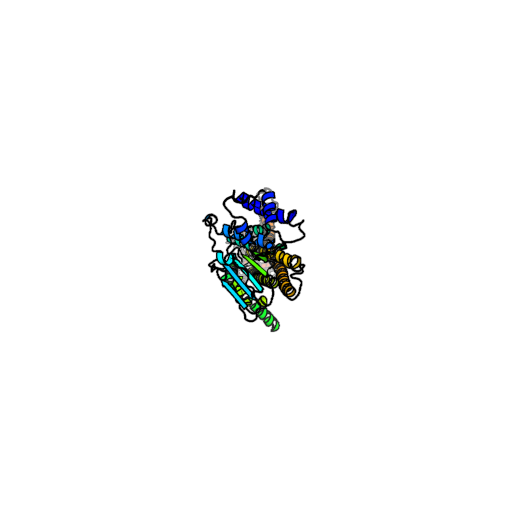8 GLU A C 1
ATOM 4124 O O . GLU A 1 508 ? 72.784 8.492 -94.066 1.00 79.12 508 GLU A O 1
ATOM 4129 N N . ASP A 1 509 ? 72.399 7.892 -91.947 1.00 83.06 509 ASP A N 1
ATOM 4130 C CA . ASP A 1 509 ? 72.084 6.506 -92.296 1.00 83.06 509 ASP A CA 1
ATOM 4131 C C . ASP A 1 509 ? 70.717 6.422 -93.002 1.00 83.06 509 ASP A C 1
ATOM 4133 O O . ASP A 1 509 ? 69.720 6.996 -92.542 1.00 83.06 509 ASP A O 1
ATOM 4137 N N . ALA A 1 510 ? 70.650 5.650 -94.091 1.00 82.81 510 ALA A N 1
ATOM 4138 C CA . ALA A 1 510 ? 69.406 5.376 -94.803 1.00 82.81 510 ALA A CA 1
ATOM 4139 C C . ALA A 1 510 ? 68.459 4.501 -93.956 1.00 82.81 510 ALA A C 1
ATOM 4141 O O . ALA A 1 510 ? 68.850 3.452 -93.433 1.00 82.81 510 ALA A O 1
ATOM 4142 N N . LEU A 1 511 ? 67.203 4.939 -93.831 1.00 86.88 511 LEU A N 1
ATOM 4143 C CA . LEU A 1 511 ? 66.122 4.220 -93.157 1.00 86.88 511 LEU A CA 1
ATOM 4144 C C . LEU A 1 511 ? 64.845 4.373 -93.983 1.00 86.88 511 LEU A C 1
ATOM 4146 O O . LEU A 1 511 ? 64.364 5.487 -94.179 1.00 86.88 511 LEU A O 1
ATOM 4150 N N . PHE A 1 512 ? 64.286 3.250 -94.417 1.00 87.62 512 PHE A N 1
ATOM 4151 C CA . PHE A 1 512 ? 63.033 3.187 -95.162 1.00 87.62 512 PHE A CA 1
ATOM 4152 C C . PHE A 1 512 ? 61.975 2.494 -94.307 1.00 87.62 512 PHE A C 1
ATOM 4154 O O . PHE A 1 512 ? 62.266 1.469 -93.687 1.00 87.62 512 PHE A O 1
ATOM 4161 N N . VAL A 1 513 ? 60.764 3.053 -94.260 1.00 87.50 513 VAL A N 1
ATOM 4162 C CA . VAL A 1 513 ? 59.617 2.492 -93.538 1.00 87.50 513 VAL A CA 1
ATOM 4163 C C . VAL A 1 513 ? 58.494 2.263 -94.539 1.00 87.50 513 VAL A C 1
ATOM 4165 O O . VAL A 1 513 ? 58.135 3.160 -95.295 1.00 87.50 513 VAL A O 1
ATOM 4168 N N . TYR A 1 514 ? 57.947 1.056 -94.530 1.00 87.94 514 TYR A N 1
ATOM 4169 C CA . TYR A 1 514 ? 56.933 0.587 -95.458 1.00 87.94 514 TYR A CA 1
ATOM 4170 C C . TYR A 1 514 ? 55.704 0.107 -94.697 1.00 87.94 514 TYR A C 1
ATOM 4172 O O . TYR A 1 514 ? 55.810 -0.702 -93.773 1.00 87.94 514 TYR A O 1
ATOM 4180 N N . CYS A 1 515 ? 54.522 0.547 -95.106 1.00 87.00 515 CYS A N 1
ATOM 4181 C CA . CYS A 1 515 ? 53.276 0.022 -94.565 1.00 87.00 515 CYS A CA 1
ATOM 4182 C C . CYS A 1 515 ? 52.961 -1.328 -95.232 1.00 87.00 515 CYS A C 1
ATOM 4184 O O . CYS A 1 515 ? 52.975 -1.426 -96.460 1.00 87.00 515 CYS A O 1
ATOM 4186 N N . ASN A 1 516 ? 52.741 -2.382 -94.435 1.00 84.19 516 ASN A N 1
ATOM 4187 C CA . ASN A 1 516 ? 52.340 -3.724 -94.893 1.00 84.19 516 ASN A CA 1
ATOM 4188 C C . ASN A 1 516 ? 53.161 -4.322 -96.066 1.00 84.19 516 ASN A C 1
ATOM 4190 O O . ASN A 1 516 ? 52.618 -5.071 -96.872 1.00 84.19 516 ASN A O 1
ATOM 4194 N N . ASN A 1 517 ? 54.464 -4.021 -96.168 1.00 82.81 517 ASN A N 1
ATOM 4195 C CA . ASN A 1 517 ? 55.350 -4.438 -97.274 1.00 82.81 517 ASN A CA 1
ATOM 4196 C C . ASN A 1 517 ? 54.878 -3.990 -98.673 1.00 82.81 517 ASN A C 1
ATOM 4198 O O . ASN A 1 517 ? 55.247 -4.615 -99.664 1.00 82.81 517 ASN A O 1
ATOM 4202 N N . ALA A 1 518 ? 54.053 -2.943 -98.760 1.00 80.12 518 ALA A N 1
ATOM 4203 C CA . ALA A 1 518 ? 53.433 -2.516 -100.013 1.00 80.12 518 ALA A CA 1
ATOM 4204 C C . ALA A 1 518 ? 53.982 -1.178 -100.522 1.00 80.12 518 ALA A C 1
ATOM 4206 O O . ALA A 1 518 ? 54.377 -1.081 -101.678 1.00 80.12 518 ALA A O 1
ATOM 4207 N N . PHE A 1 519 ? 54.019 -0.149 -99.673 1.00 86.06 519 PHE A N 1
ATOM 4208 C CA . PHE A 1 519 ? 54.421 1.202 -100.075 1.00 86.06 519 PHE A CA 1
ATOM 4209 C C . PHE A 1 519 ? 55.097 1.958 -98.926 1.00 86.06 519 PHE A C 1
ATOM 4211 O O . PHE A 1 519 ? 54.903 1.624 -97.754 1.00 86.06 519 PHE A O 1
ATOM 4218 N N . ALA A 1 520 ? 55.892 2.976 -99.262 1.00 85.69 520 ALA A N 1
ATOM 4219 C CA . ALA A 1 520 ? 56.509 3.888 -98.301 1.00 85.69 520 ALA A CA 1
ATOM 4220 C C . ALA A 1 520 ? 55.634 5.150 -98.147 1.00 85.69 520 ALA A C 1
ATOM 4222 O O . ALA A 1 520 ? 55.520 5.908 -99.113 1.00 85.69 520 ALA A O 1
ATOM 4223 N N . PRO A 1 521 ? 54.992 5.385 -96.985 1.00 85.50 521 PRO A N 1
ATOM 4224 C CA . PRO A 1 521 ? 54.183 6.581 -96.778 1.00 85.50 521 PRO A CA 1
ATOM 4225 C C . PRO A 1 521 ? 55.057 7.827 -96.628 1.00 85.50 521 PRO A C 1
ATOM 4227 O O . PRO A 1 521 ? 56.218 7.744 -96.216 1.00 85.50 521 PRO A O 1
ATOM 4230 N N . THR A 1 522 ? 54.494 9.001 -96.914 1.00 85.31 522 THR A N 1
ATOM 4231 C CA . THR A 1 522 ? 55.198 10.262 -96.667 1.00 85.31 522 THR A CA 1
ATOM 4232 C C . THR A 1 522 ? 55.360 10.494 -95.156 1.00 85.31 522 THR A C 1
ATOM 4234 O O . THR A 1 522 ? 54.442 10.202 -94.386 1.00 85.31 522 THR A O 1
ATOM 4237 N N . PRO A 1 523 ? 56.505 11.032 -94.689 1.00 84.50 523 PRO A N 1
ATOM 4238 C CA . PRO A 1 523 ? 56.730 11.289 -93.263 1.00 84.50 523 PRO A CA 1
ATOM 4239 C C . PRO A 1 523 ? 55.699 12.224 -92.609 1.00 84.50 523 PRO A C 1
ATOM 4241 O O . PRO A 1 523 ? 55.500 12.149 -91.400 1.00 84.50 523 PRO A O 1
ATOM 4244 N N . ASP A 1 524 ? 55.022 13.068 -93.387 1.00 84.50 524 ASP A N 1
ATOM 4245 C CA . ASP A 1 524 ? 54.022 14.016 -92.882 1.00 84.50 524 ASP A CA 1
ATOM 4246 C C . ASP A 1 524 ? 52.628 13.395 -92.694 1.00 84.50 524 ASP A C 1
ATOM 4248 O O . ASP A 1 524 ? 51.745 14.018 -92.105 1.00 84.50 524 ASP A O 1
ATOM 4252 N N . GLN A 1 525 ? 52.411 12.167 -93.179 1.00 85.75 525 GLN A N 1
ATOM 4253 C CA . GLN A 1 525 ? 51.115 11.503 -93.087 1.00 85.75 525 GLN A CA 1
ATOM 4254 C C . GLN A 1 525 ? 50.781 11.136 -91.635 1.00 85.75 525 GLN A C 1
ATOM 4256 O O . GLN A 1 525 ? 51.635 10.641 -90.890 1.00 85.75 525 GLN A O 1
ATOM 4261 N N . LYS A 1 526 ? 49.526 11.363 -91.231 1.00 85.62 526 LYS A N 1
ATOM 4262 C CA . LYS A 1 526 ? 49.053 11.054 -89.876 1.00 85.62 526 LYS A CA 1
ATOM 4263 C C . LYS A 1 526 ? 48.915 9.553 -89.663 1.00 85.62 526 LYS A C 1
ATOM 4265 O O . LYS A 1 526 ? 48.473 8.814 -90.545 1.00 85.62 526 LYS A O 1
ATOM 4270 N N . LEU A 1 527 ? 49.243 9.103 -88.455 1.00 84.31 527 LEU A N 1
ATOM 4271 C CA . LEU A 1 527 ? 49.118 7.696 -88.081 1.00 84.31 527 LEU A CA 1
ATOM 4272 C C . LEU A 1 527 ? 47.661 7.221 -88.032 1.00 84.31 527 LEU A C 1
ATOM 4274 O O . LEU A 1 527 ? 47.420 6.055 -88.334 1.00 84.31 527 LEU A O 1
ATOM 4278 N N . SER A 1 528 ? 46.702 8.095 -87.705 1.00 82.50 528 SER A N 1
ATOM 4279 C CA . SER A 1 528 ? 45.267 7.774 -87.739 1.00 82.50 528 SER A CA 1
ATOM 4280 C C . SER A 1 528 ? 44.796 7.408 -89.149 1.00 82.50 528 SER A C 1
ATOM 4282 O O . SER A 1 528 ? 44.187 6.361 -89.334 1.00 82.50 528 SER A O 1
ATOM 4284 N N . GLU A 1 529 ? 45.167 8.204 -90.155 1.00 83.44 529 GLU A N 1
ATOM 4285 C CA . GLU A 1 529 ? 44.807 7.970 -91.562 1.00 83.44 529 GLU A CA 1
ATOM 4286 C C . GLU A 1 529 ? 45.428 6.670 -92.093 1.00 83.44 529 GLU A C 1
ATOM 4288 O O . GLU A 1 529 ? 44.785 5.901 -92.810 1.00 83.44 529 GLU A O 1
ATOM 4293 N N . LEU A 1 530 ? 46.680 6.389 -91.706 1.00 83.81 530 LEU A N 1
ATOM 4294 C CA . LEU A 1 530 ? 47.357 5.138 -92.054 1.00 83.81 530 LEU A CA 1
ATOM 4295 C C . LEU A 1 530 ? 46.717 3.925 -91.373 1.00 83.81 530 LEU A C 1
ATOM 4297 O O . LEU A 1 530 ? 46.601 2.867 -91.992 1.00 83.81 530 LEU A O 1
ATOM 4301 N N . TYR A 1 531 ? 46.311 4.061 -90.112 1.00 85.38 531 TYR A N 1
ATOM 4302 C CA . TYR A 1 531 ? 45.656 2.995 -89.363 1.00 85.38 531 TYR A CA 1
ATOM 4303 C C . TYR A 1 531 ? 44.275 2.667 -89.933 1.00 85.38 531 TYR A C 1
ATOM 4305 O O . TYR A 1 531 ? 44.002 1.498 -90.191 1.00 85.38 531 TYR A O 1
ATOM 4313 N N . GLU A 1 532 ? 43.442 3.674 -90.196 1.00 83.69 532 GLU A N 1
ATOM 4314 C CA . GLU A 1 532 ? 42.105 3.485 -90.773 1.00 83.69 532 GLU A CA 1
ATOM 4315 C C . GLU A 1 532 ? 42.154 2.785 -92.135 1.00 83.69 532 GLU A C 1
ATOM 4317 O O . GLU A 1 532 ? 41.356 1.889 -92.404 1.00 83.69 532 GLU A O 1
ATOM 4322 N N . CYS A 1 533 ? 43.122 3.147 -92.982 1.00 82.19 533 CYS A N 1
ATOM 4323 C CA . CYS A 1 533 ? 43.226 2.576 -94.323 1.00 82.19 533 CYS A CA 1
ATOM 4324 C C . CYS A 1 533 ? 43.908 1.197 -94.356 1.00 82.19 533 CYS A C 1
ATOM 4326 O O . CYS A 1 533 ? 43.569 0.369 -95.203 1.00 82.19 533 CYS A O 1
ATOM 4328 N N . PHE A 1 534 ? 44.900 0.949 -93.490 1.00 84.44 534 PHE A N 1
ATOM 4329 C CA . PHE A 1 534 ? 45.846 -0.162 -93.670 1.00 84.44 534 PHE A CA 1
ATOM 4330 C C . PHE A 1 534 ? 46.081 -1.026 -92.425 1.00 84.44 534 PHE A C 1
ATOM 4332 O O . PHE A 1 534 ? 46.997 -1.854 -92.427 1.00 84.44 534 PHE A O 1
ATOM 4339 N N . HIS A 1 535 ? 45.292 -0.897 -91.356 1.00 85.94 535 HIS A N 1
ATOM 4340 C CA . HIS A 1 535 ? 45.414 -1.835 -90.240 1.00 85.94 535 HIS A CA 1
ATOM 4341 C C . HIS A 1 535 ? 45.096 -3.278 -90.674 1.00 85.94 535 HIS A C 1
ATOM 4343 O O . HIS A 1 535 ? 44.272 -3.533 -91.557 1.00 85.94 535 HIS A O 1
ATOM 4349 N N . VAL A 1 536 ? 45.715 -4.244 -90.006 1.00 80.12 536 VAL A N 1
ATOM 4350 C CA . VAL A 1 536 ? 45.381 -5.665 -90.116 1.00 80.12 536 VAL A CA 1
ATOM 4351 C C . VAL A 1 536 ? 45.175 -6.185 -88.700 1.00 80.12 536 VAL A C 1
ATOM 4353 O O . VAL A 1 536 ? 46.067 -6.077 -87.861 1.00 80.12 536 VAL A O 1
ATOM 4356 N N . ASN A 1 537 ? 43.991 -6.733 -88.413 1.00 81.56 537 ASN A N 1
ATOM 4357 C CA . ASN A 1 537 ? 43.619 -7.237 -87.082 1.00 81.56 537 ASN A CA 1
ATOM 4358 C C . ASN A 1 537 ? 43.811 -6.202 -85.951 1.00 81.56 537 ASN A C 1
ATOM 4360 O O . ASN A 1 537 ? 44.322 -6.537 -84.882 1.00 81.56 537 ASN A O 1
ATOM 4364 N N . GLY A 1 538 ? 43.445 -4.937 -86.197 1.00 80.69 538 GLY A N 1
ATOM 4365 C CA . GLY A 1 538 ? 43.575 -3.850 -85.215 1.00 80.69 538 GLY A CA 1
ATOM 4366 C C . GLY A 1 538 ? 45.018 -3.398 -84.948 1.00 80.69 538 GLY A C 1
ATOM 4367 O O . GLY A 1 538 ? 45.296 -2.781 -83.922 1.00 80.69 538 GLY A O 1
ATOM 4368 N N . ILE A 1 539 ? 45.960 -3.732 -85.838 1.00 86.12 539 ILE A N 1
ATOM 4369 C CA . ILE A 1 539 ? 47.377 -3.373 -85.723 1.00 86.12 539 ILE A CA 1
ATOM 4370 C C . ILE A 1 539 ? 47.867 -2.806 -87.061 1.00 86.12 539 ILE A C 1
ATOM 4372 O O . ILE A 1 539 ? 47.675 -3.419 -88.109 1.00 86.12 539 ILE A O 1
ATOM 4376 N N . LEU A 1 540 ? 48.551 -1.663 -87.033 1.00 88.62 540 LEU A N 1
ATOM 4377 C CA . LEU A 1 540 ? 49.268 -1.119 -88.189 1.00 88.62 540 LEU A CA 1
ATOM 4378 C C . LEU A 1 540 ? 50.663 -1.749 -88.272 1.00 88.62 540 LEU A C 1
ATOM 4380 O O . LEU A 1 540 ? 51.478 -1.564 -87.366 1.00 88.62 540 LEU A O 1
ATOM 4384 N N . VAL A 1 541 ? 50.965 -2.488 -89.342 1.00 89.75 541 VAL A N 1
ATOM 4385 C CA . VAL A 1 541 ? 52.282 -3.124 -89.506 1.00 89.75 541 VAL A CA 1
ATOM 4386 C C . VAL A 1 541 ? 53.208 -2.219 -90.319 1.00 89.75 541 VAL A C 1
ATOM 4388 O O . VAL A 1 541 ? 52.983 -1.965 -91.503 1.00 89.75 541 VAL A O 1
ATOM 4391 N N . LEU A 1 542 ? 54.286 -1.757 -89.683 1.00 90.44 542 LEU A N 1
ATOM 4392 C CA . LEU A 1 542 ? 55.330 -0.943 -90.302 1.00 90.44 542 LEU A CA 1
ATOM 4393 C C . LEU A 1 542 ? 56.621 -1.755 -90.436 1.00 90.44 542 LEU A C 1
ATOM 4395 O O . LEU A 1 542 ? 57.247 -2.158 -89.457 1.00 90.44 542 LEU A O 1
ATOM 4399 N N . ASN A 1 543 ? 57.040 -1.992 -91.669 1.00 89.62 543 ASN A N 1
ATOM 4400 C CA . ASN A 1 543 ? 58.233 -2.755 -91.997 1.00 89.62 543 ASN A CA 1
ATOM 4401 C C . ASN A 1 543 ? 59.382 -1.783 -92.239 1.00 89.62 543 ASN A C 1
ATOM 4403 O O . ASN A 1 543 ? 59.229 -0.850 -93.018 1.00 89.62 543 ASN A O 1
ATOM 4407 N N . TYR A 1 544 ? 60.522 -1.970 -91.582 1.00 90.19 544 TYR A N 1
ATOM 4408 C CA . TYR A 1 544 ? 61.654 -1.052 -91.712 1.00 90.19 544 TYR A CA 1
ATOM 4409 C C . TYR A 1 544 ? 62.885 -1.750 -92.287 1.00 90.19 544 TYR A C 1
ATOM 4411 O O . TYR A 1 544 ? 63.165 -2.909 -91.967 1.00 90.19 544 TYR A O 1
ATOM 4419 N N . SER A 1 545 ? 63.631 -1.032 -93.130 1.00 87.56 545 SER A N 1
ATOM 4420 C CA . SER A 1 545 ? 64.840 -1.534 -93.784 1.00 87.56 545 SER A CA 1
ATOM 4421 C C . SER A 1 545 ? 65.927 -0.463 -93.928 1.00 87.56 545 SER A C 1
ATOM 4423 O O . SER A 1 545 ? 65.638 0.733 -93.927 1.00 87.56 545 SER A O 1
ATOM 4425 N N . ARG A 1 546 ? 67.192 -0.896 -94.028 1.00 83.94 546 ARG A N 1
ATOM 4426 C CA . ARG A 1 546 ? 68.358 -0.017 -94.266 1.00 83.94 546 ARG A CA 1
ATOM 4427 C C . ARG A 1 546 ? 68.686 0.143 -95.748 1.00 83.94 546 ARG A C 1
ATOM 4429 O O . ARG A 1 546 ? 69.331 1.110 -96.135 1.00 83.94 546 ARG A O 1
ATOM 4436 N N . THR A 1 547 ? 68.263 -0.810 -96.564 1.00 81.38 547 THR A N 1
ATOM 4437 C CA . THR A 1 547 ? 68.324 -0.734 -98.019 1.00 81.38 547 THR A CA 1
ATOM 4438 C C . THR A 1 547 ? 66.913 -0.536 -98.550 1.00 81.38 547 THR A C 1
ATOM 4440 O O . THR A 1 547 ? 65.933 -0.872 -97.884 1.00 81.38 547 THR A O 1
ATOM 4443 N N . GLN A 1 548 ? 66.791 0.038 -99.742 1.00 79.19 548 GLN A N 1
ATOM 4444 C CA . GLN A 1 548 ? 65.500 0.111 -100.411 1.00 79.19 548 GLN A CA 1
ATOM 4445 C C . GLN A 1 548 ? 65.055 -1.323 -100.730 1.00 79.19 548 GLN A C 1
ATOM 4447 O O . GLN A 1 548 ? 65.701 -2.016 -101.514 1.00 79.19 548 GLN A O 1
ATOM 4452 N N . ALA A 1 549 ? 64.014 -1.788 -100.042 1.00 66.50 549 ALA A N 1
ATOM 4453 C CA . ALA A 1 549 ? 63.546 -3.172 -100.118 1.00 66.50 549 ALA A CA 1
ATOM 4454 C C . ALA A 1 549 ? 62.348 -3.325 -101.068 1.00 66.50 549 ALA A C 1
ATOM 4456 O O . ALA A 1 549 ? 62.185 -4.377 -101.680 1.00 66.50 549 ALA A O 1
ATOM 4457 N N . TRP A 1 550 ? 61.561 -2.260 -101.230 1.00 65.75 550 TRP A N 1
ATOM 4458 C CA . TRP A 1 550 ? 60.448 -2.171 -102.174 1.00 65.75 550 TRP A CA 1
ATOM 4459 C C . TRP A 1 550 ? 60.459 -0.794 -102.841 1.00 65.75 550 TRP A C 1
ATOM 4461 O O . TRP A 1 550 ? 60.886 0.194 -102.226 1.00 65.75 550 TRP A O 1
ATOM 4471 N N . GLY A 1 551 ? 60.068 -0.755 -104.112 1.00 54.31 551 GLY A N 1
ATOM 4472 C CA . GLY A 1 551 ? 60.047 0.434 -104.961 1.00 54.31 551 GLY A CA 1
ATOM 4473 C C . GLY A 1 551 ? 58.656 0.663 -105.504 1.00 54.31 551 GLY A C 1
ATOM 4474 O O . GLY A 1 551 ? 58.081 -0.333 -105.995 1.00 54.31 551 GLY A O 1
#

pLDDT: mean 79.12, std 15.26, range [27.94, 97.44]

Secondary structure (DSSP, 8-state):
-HHHHHHHHHHHHHHIIIIISTT-SSSEEEHHHHHHHHHHTT-PPPTTS-HHHHHHHH-SS-SSEEEHHHHHHHHHHHHHHHTTSGGG--SS-----EEEEEEE-SS-EEEEES-S-HHHHHTPPPPTT-SEEEEEEE---TTT-HHHHHHHHHTT--HHHHHHHHS--SS---EEEE-SSEEEEEEEE--BSSHHHHHHHHHHHHHHHHHHHHHHHHHHT----------HHHHHHHHHHTSS-BPPPEEEEEEEETTSEEEEEESS-S-STTT---HHIIIIIIIITSTT-HHHHS-HHHHHHHHHHHHHHHHHHHHHHHHHHHHHHHHHHHHHGGG--THHHHHHHHHHHHHHHHHHHHHHIIIIIITTSTTTSSHHHHHHHHHHHHHHHHHHHHHHHHHHHHHHHHHHHHHHHHHHHHHHHHHHHHHHHHHHHHHHHHHHHTS--S--GGGSS-GGGS--EEEEEEEE-TTPPPPS--EEEEETTSBHHHHHHHHHHHHT--TTS--EEEETTTB---TTSBHHHHHHHH-BTTBEEEEEESS----

InterPro domains:
  IPR002048 EF-hand domain [PF00036] (50-77)
  IPR002048 EF-hand domain [PS50222] (46-81)
  IPR002048 EF-hand domain [SM00054] (50-78)
  IPR002523 Mg2+ transporter protein, CorA-like/Zinc transport protein ZntB [PF01544] (253-468)
  IPR004241 Autophagy protein Atg8 ubiquitin-like [PF02991] (477-551)
  IPR011992 EF-hand domain pair [SSF47473] (31-77)
  IPR018247 EF-Hand 1, calcium-binding site [PS00018] (59-71)
  IPR029071 Ubiquitin-like domain superfamily [SSF54236] (466-550)
  IPR045861 CorA, cytoplasmic domain [SSF143865] (98-411)
  IPR045863 CorA, transmembrane region [SSF144083] (423-481)

Organism: NCBI:txid74557

Foldseek 3Di:
DVVVVVVLVVVVLVCCVPPVVVPDPDQWAALVRVQVVCVVSVHDDPPPDDSVVVVVVLPPVPPRTHGPVSVLVVVLVVVLVVLPDPVVPDVPDDFVKWKKKWFFAQQDIDIDGGDPCVSVVLPDDRDPRGQAMEIEIAAADAACGSSLVSVCSSQVPDVVLSVVLRHDPPDQAFDWDDDPFKIKTKAKFKAFQWPVLVVLLVVLLVVVVVVVVVVVVCVVVDDDPPPDQPPLVVLVVSLVSVLRTIDDMWMWMWMQGPSQYIYIYTNHDPPDPTGDPPLVCQPVVVAVVDNRHPQNHDTNLLVVLSSLVSRLVRCLSVLSSLVSNLVSLLSNCVNPQPNRDLVSLVSSLVSLVVSLSRLVNVLCCLVPPQCPDPVCVDDPSVVSSVVSNVSSVVSNVSSVVSNVSSVVSVVVSVVSVVVVVVVVVVVVVVVCVVVVVVVVVCVVVVDPDPDDPVVPPPVVQPAPWAWEFEAEDAPQDDAPDGIDIDGQQDFQLVVVVVVCVRSVHDPPQAKFKDWPVPDGDDRRDGNNVQCVVRPDPRYTYIYMYRDCPDD

Radius of gyration: 52.74 Å; chains: 1; bounding box: 128×41×148 Å

Sequence (551 aa):
MLSLILMQIHLLLLMVRKNCFHRITSYNVCYTKLYEGLVALGIHCPEKVDFNKLIKKIDTDRDGTISLDEFIHVVQMIKLAHLFKPESLDEGLRLNASFHVADYSPTSIHSVEHVKNIQNFMFSSKPSWAKVRWVHLAGISDTNDLHLRRLAIKYQFHPLALEDCMKKSDKIRCKYERYEDHTFIVVPVLKPMDDETSTYIDFCIKRHQTTLFEKDLAFVDGWKKSGEKPDIDNLRAMLEKLEQLMRKPQQLCIFMDKHDNVISVQEENDTDGNAGFRIWNKIYDNNMSKSYSKIRNHGTNFLVVSLLNAIVDDMIPLVQIFEVIINTLESLQVAQGRDFDTKRIFLAKKQLVVIEKIVRPMLDLVEGQLLEQEEFSKGEDKNYLRDVKDHLKQMVNDVKEHQASLTVIFNEDQQARAKAQADVQFTISVVAAIFLPATFMTGLYGMNFDNMPELHTEDDKYLCIVTIQFTAVGGAPIMKRSKFTVNGSDALGVVYSFLRKQLRLREEDALFVYCNNAFAPTPDQKLSELYECFHVNGILVLNYSRTQAWG